Protein AF-A0AA37KZ78-F1 (afdb_monomer)

Radius of gyration: 41.2 Å; Cα contacts (8 Å, |Δi|>4): 1358; chains: 1; bounding box: 92×43×132 Å

Secondary structure (DSSP, 8-state):
-HHHHHHHHHHHHHHHHH---TT-TT-HHHHHHT-B-TTSSB-PSEEE--EEE---GGGHHHHHHHHHHHHHHHHHHHHHHHT-SS--TT--HHHHHHHHHHHHHHHHHT-EEEEPTT---EEEEESEEEE-TTSEEE-SSPPEEEEETTEEEEEEEEEET-S---S-GGGPPPEEE-SEEEEETTSSSPEEEEEEEEEEEEEEEEE-TT--EEPPPGGG-PPEETTEEEEEEEEEEEEEEEEEESEEEEEEEEEEE-SSS--EEEEEEEEEEEESSSSSPEEEEEEEEEEEEE--SSTTTS-GGGGHHHHHHHHHHHHTSHHHHHHHHHHHHHHHT-HHHHHHHHHHHHHHHHHHHHHHH-SS-PPP-SS-TTS-HHHHHHHHHHHHHTT-TTSTT-HHHHHHH-BTTBBTTEEEEEEEE---EEEEETTEEEEEEEEEEEEEEEE-TT-EE--GGGEEEETTTEEEEEEEES--SSPPEEEETTEEEEPPPSSEEEEEEEEEEEEETTSPPEEEEEEEEEEE--SSS--EEEEEEEEE-SSTTT-EEEEEEEEEE--TT-EEEEEE--TTTGGGHHHHHHHHT-HHHHHHHHHHHHHHHHHTHHHHHHHHHHHHHHHHHHTT-

Foldseek 3Di:
DQVLVVLAVVQLLQCLCCDPPPQQCSVQLNLQQCFADPVRHRCPQFKDFKQKQFFLPLCQVLQFLLQQLVCVLALVLLVVLLPDPDADPPGDPLLNVLSVLQNCVCVVLVKGKHFDPSGDKMKIWGMKTFAQPSQKHWDPDRWDWDADLFGIKTKTKMDGLNDDDPPDRSNDATKIFGQDWDWFVVDVVTDIDTFIKMKIKTKMAMAGPVRDTDARSVSQVFDADVVGRRIGMKIWIWGWMKGKDQKMKIWIWDWGADPPQGAIFIATQAIAIAGNDDGFIAIATDGIDTPDIPDDGPCRRRPPVSSVVSVVSSVRVSSRGPSVRVSVRVSVRVSCNPPSNSVSVRVSVRVLVVVLLCQAQPDSDQADEPAPPVDRRNVSSVLSSNLNSCCDLRHPNPQLLCQCQDVQPNNAFDKDAFQWQADWDWDADPNWIKTKHRKTFGIKTKHQLSQKHWRSHQWHCDPQQKIKTWIFGQPDVVFDFHAHPNDTDGRHHDWTKIKTKIWIWMDIHPDDTDIFIWIKMKTFACPPRRFTKIWMWHWDDSYLVRIFIAIPAIAGDHDQPRIAMAIDGPPVCVVCRSVVVVCRNDPVSVVSVRVSVRVSVNVCRVSVRVSVSVSSSVSSVPRSD

pLDDT: mean 89.84, std 5.36, range [56.69, 96.88]

Solvent-accessible surface area (backbone atoms only — not comparable to full-atom values): 32008 Å² total; per-residue (Å²): 96,67,71,58,55,50,46,28,53,47,47,42,50,42,55,42,27,59,38,80,57,89,67,40,60,47,13,40,21,60,44,47,52,66,33,56,43,99,84,70,44,64,48,61,55,47,76,44,75,65,49,73,44,71,50,32,62,73,29,58,71,54,40,37,54,33,29,43,43,49,45,64,52,46,50,62,54,37,53,56,44,37,66,53,88,74,63,52,88,78,46,46,66,66,56,24,52,30,27,37,50,34,51,49,54,37,60,76,54,50,50,47,51,33,47,37,87,97,54,29,41,30,42,37,34,49,44,37,24,44,36,21,74,25,10,42,29,65,43,94,61,84,61,55,72,49,77,49,70,60,19,38,38,37,40,40,51,30,37,52,55,64,47,80,68,79,84,47,85,29,24,33,64,35,25,48,20,18,89,40,82,42,56,39,80,87,44,90,73,62,43,78,42,62,8,20,35,36,39,42,36,38,46,28,25,32,22,36,84,86,67,49,79,35,72,63,56,74,64,49,70,73,59,58,27,91,97,32,82,42,25,28,55,37,37,39,30,30,32,33,25,33,37,57,41,56,45,28,36,42,36,31,34,38,41,30,54,43,80,94,62,77,40,78,36,51,44,52,81,40,45,36,73,40,30,71,62,79,89,44,37,46,52,41,80,74,44,75,40,79,75,48,67,37,79,58,56,62,62,78,76,46,65,72,71,67,49,49,61,43,49,53,53,36,52,52,53,45,41,66,25,68,48,39,22,44,52,52,45,49,52,54,29,50,54,48,54,30,69,67,52,31,49,50,53,23,48,52,53,34,51,52,54,48,52,58,48,37,61,47,32,17,69,88,58,62,36,83,58,86,56,55,78,86,48,26,44,38,55,41,50,53,52,22,28,52,34,28,9,34,66,30,89,76,14,73,57,13,42,36,41,51,34,55,58,35,76,60,59,48,43,50,55,27,73,46,66,63,46,58,37,83,62,72,47,74,52,71,58,96,89,40,47,36,35,41,31,72,33,31,33,51,49,35,40,36,38,29,68,28,20,48,43,47,52,43,71,38,47,40,74,45,78,81,48,26,38,37,36,48,31,39,37,42,75,44,79,75,32,57,77,40,70,41,96,89,39,83,42,71,37,44,40,55,55,22,38,28,55,21,49,33,37,31,26,46,21,57,65,90,52,78,66,42,78,47,62,35,38,40,35,40,37,42,38,51,70,57,79,52,21,23,40,40,36,34,33,35,51,45,60,60,36,59,90,54,44,41,38,44,48,82,42,60,35,74,40,68,42,76,78,11,68,46,57,48,77,48,57,51,84,94,49,43,83,52,48,66,63,54,58,71,43,49,80,35,64,71,53,52,52,34,49,47,48,38,52,30,49,58,44,55,79,42,28,65,53,48,15,54,35,52,22,51,50,54,36,52,54,62,69,49,62,49,98

Structure (mmCIF, N/CA/C/O backbone):
data_AF-A0AA37KZ78-F1
#
_entry.id   AF-A0AA37KZ78-F1
#
loop_
_atom_site.group_PDB
_atom_site.id
_atom_site.type_symbol
_atom_site.label_atom_id
_atom_site.label_alt_id
_atom_site.label_comp_id
_atom_site.label_asym_id
_atom_site.label_entity_id
_atom_site.label_seq_id
_atom_site.pdbx_PDB_ins_code
_atom_site.Cartn_x
_atom_site.Cartn_y
_atom_site.Cartn_z
_atom_site.occupancy
_atom_site.B_iso_or_equiv
_atom_site.auth_seq_id
_atom_site.auth_comp_id
_atom_site.auth_asym_id
_atom_site.auth_atom_id
_atom_site.pdbx_PDB_model_num
ATOM 1 N N . MET A 1 1 ? 7.094 -15.355 -13.122 1.00 56.69 1 MET A N 1
ATOM 2 C CA . MET A 1 1 ? 7.334 -13.899 -13.203 1.00 56.69 1 MET A CA 1
ATOM 3 C C . MET A 1 1 ? 6.403 -13.138 -12.278 1.00 56.69 1 MET A C 1
ATOM 5 O O . MET A 1 1 ? 6.913 -12.382 -11.467 1.00 56.69 1 MET A O 1
ATOM 9 N N . GLY A 1 2 ? 5.091 -13.406 -12.317 1.00 64.94 2 GLY A N 1
ATOM 10 C CA . GLY A 1 2 ? 4.105 -12.630 -11.556 1.00 64.94 2 GLY A CA 1
ATOM 11 C C . GLY A 1 2 ? 4.385 -12.439 -10.061 1.00 64.94 2 GLY A C 1
ATOM 12 O O . GLY A 1 2 ? 4.404 -11.312 -9.584 1.00 64.94 2 GLY A O 1
ATOM 13 N N . LEU A 1 3 ? 4.720 -13.501 -9.319 1.00 82.44 3 LEU A N 1
ATOM 14 C CA . LEU A 1 3 ? 4.994 -13.360 -7.878 1.00 82.44 3 LEU A CA 1
ATOM 15 C C . LEU A 1 3 ? 6.218 -12.480 -7.559 1.00 82.44 3 LEU A C 1
ATOM 17 O O . LEU A 1 3 ? 6.205 -11.779 -6.556 1.00 82.44 3 LEU A O 1
ATOM 21 N N . GLN A 1 4 ? 7.253 -12.481 -8.407 1.00 83.44 4 GLN A N 1
ATOM 22 C CA . GLN A 1 4 ? 8.435 -11.630 -8.206 1.00 83.44 4 GLN A CA 1
ATOM 23 C C . GLN A 1 4 ? 8.122 -10.160 -8.484 1.00 83.44 4 GLN A C 1
ATOM 25 O O . GLN A 1 4 ? 8.488 -9.305 -7.687 1.00 83.44 4 GLN A O 1
ATOM 30 N N . LEU A 1 5 ? 7.396 -9.868 -9.572 1.00 83.88 5 LEU A N 1
ATOM 31 C CA . LEU A 1 5 ? 6.946 -8.505 -9.863 1.00 83.88 5 LEU A CA 1
ATOM 32 C C . LEU A 1 5 ? 6.048 -7.976 -8.738 1.00 83.88 5 LEU A C 1
ATOM 34 O O . LEU A 1 5 ? 6.228 -6.844 -8.296 1.00 83.88 5 LEU A O 1
ATOM 38 N N . PHE A 1 6 ? 5.121 -8.805 -8.246 1.00 87.06 6 PHE A N 1
ATOM 39 C CA . PHE A 1 6 ? 4.272 -8.441 -7.117 1.00 87.06 6 PHE A CA 1
ATOM 40 C C . PHE A 1 6 ? 5.101 -8.112 -5.870 1.00 87.06 6 PHE A C 1
ATOM 42 O O . PHE A 1 6 ? 4.879 -7.060 -5.278 1.00 87.06 6 PHE A O 1
ATOM 49 N N . HIS A 1 7 ? 6.058 -8.966 -5.482 1.00 88.38 7 HIS A N 1
ATOM 50 C CA . HIS A 1 7 ? 6.914 -8.703 -4.319 1.00 88.38 7 HIS A CA 1
ATOM 51 C C . HIS A 1 7 ? 7.731 -7.421 -4.487 1.00 88.38 7 HIS A C 1
ATOM 53 O O . HIS A 1 7 ? 7.691 -6.580 -3.599 1.00 88.38 7 HIS A O 1
ATOM 59 N N . PHE A 1 8 ? 8.359 -7.207 -5.646 1.00 88.81 8 PHE A N 1
ATOM 60 C CA . PHE A 1 8 ? 9.123 -5.985 -5.902 1.00 88.81 8 PHE A CA 1
ATOM 61 C C . PHE A 1 8 ? 8.257 -4.720 -5.780 1.00 88.81 8 PHE A C 1
ATOM 63 O O . PHE A 1 8 ? 8.646 -3.735 -5.146 1.00 88.81 8 PHE A O 1
ATOM 70 N N . VAL A 1 9 ? 7.054 -4.738 -6.368 1.00 87.06 9 VAL A N 1
ATOM 71 C CA . VAL A 1 9 ? 6.100 -3.622 -6.270 1.00 87.06 9 VAL A CA 1
ATOM 72 C C . VAL A 1 9 ? 5.628 -3.437 -4.826 1.00 87.06 9 VAL A C 1
ATOM 74 O O . VAL A 1 9 ? 5.578 -2.303 -4.351 1.00 87.06 9 VAL A O 1
ATOM 77 N N . TYR A 1 10 ? 5.316 -4.524 -4.115 1.00 88.88 10 TYR A N 1
ATOM 78 C CA . TYR A 1 10 ? 4.933 -4.481 -2.705 1.00 88.88 10 TYR A CA 1
ATOM 79 C C . TYR A 1 10 ? 6.043 -3.876 -1.842 1.00 88.88 10 TYR A C 1
ATOM 81 O O . TYR A 1 10 ? 5.770 -2.930 -1.112 1.00 88.88 10 TYR A O 1
ATOM 89 N N . ASP A 1 11 ? 7.283 -4.349 -1.963 1.00 90.00 11 ASP A N 1
ATOM 90 C CA . ASP A 1 11 ? 8.415 -3.880 -1.160 1.00 90.00 11 ASP A CA 1
ATOM 91 C C . ASP A 1 11 ? 8.721 -2.405 -1.440 1.00 90.00 11 ASP A C 1
ATOM 93 O O . ASP A 1 11 ? 8.942 -1.620 -0.513 1.00 90.00 11 ASP A O 1
ATOM 97 N N . THR A 1 12 ? 8.629 -1.993 -2.708 1.00 89.19 12 THR A N 1
ATOM 98 C CA . THR A 1 12 ? 8.730 -0.584 -3.113 1.00 89.19 12 THR A CA 1
ATOM 99 C C . THR A 1 12 ? 7.659 0.271 -2.430 1.00 89.19 12 THR A C 1
ATOM 101 O O . THR A 1 12 ? 7.968 1.286 -1.801 1.00 89.19 12 THR A O 1
ATOM 104 N N . LEU A 1 13 ? 6.389 -0.132 -2.533 1.00 88.06 13 LEU A N 1
ATOM 105 C CA . LEU A 1 13 ? 5.272 0.617 -1.956 1.00 88.06 13 LEU A CA 1
ATOM 106 C C . LEU A 1 13 ? 5.280 0.574 -0.428 1.00 88.06 13 LEU A C 1
ATOM 108 O O . LEU A 1 13 ? 4.926 1.567 0.193 1.00 88.06 13 LEU A O 1
ATOM 112 N N . MET A 1 14 ? 5.718 -0.524 0.187 1.00 90.81 14 MET A N 1
ATOM 113 C CA . MET A 1 14 ? 5.873 -0.662 1.634 1.00 90.81 14 MET A CA 1
ATOM 114 C C . MET A 1 14 ? 6.903 0.335 2.168 1.00 90.81 14 MET A C 1
ATOM 116 O O . MET A 1 14 ? 6.625 1.032 3.146 1.00 90.81 14 MET A O 1
ATOM 120 N N . GLN A 1 15 ? 8.073 0.441 1.525 1.00 90.62 15 GLN A N 1
ATOM 121 C CA . GLN A 1 15 ? 9.087 1.433 1.900 1.00 90.62 15 GLN A CA 1
ATOM 122 C C . GLN A 1 15 ? 8.502 2.849 1.846 1.00 90.62 15 GLN A C 1
ATOM 124 O O . GLN A 1 15 ? 8.654 3.612 2.796 1.00 90.62 15 GLN A O 1
ATOM 129 N N . LYS A 1 16 ? 7.749 3.165 0.787 1.00 89.56 16 LYS A N 1
ATOM 130 C CA . LYS A 1 16 ? 7.091 4.468 0.608 1.00 89.56 16 LYS A CA 1
ATOM 131 C C . LYS A 1 16 ? 5.949 4.726 1.584 1.00 89.56 16 LYS A C 1
ATOM 133 O O . LYS A 1 16 ? 5.839 5.829 2.107 1.00 89.56 16 LYS A O 1
ATOM 138 N N . ALA A 1 17 ? 5.145 3.714 1.879 1.00 91.12 17 ALA A N 1
ATOM 139 C CA . ALA A 1 17 ? 4.060 3.781 2.849 1.00 91.12 17 ALA A CA 1
ATOM 140 C C . ALA A 1 17 ? 4.572 4.038 4.272 1.00 91.12 17 ALA A C 1
ATOM 142 O O . ALA A 1 17 ? 3.875 4.665 5.070 1.00 91.12 17 ALA A O 1
ATOM 143 N N . ASN A 1 18 ? 5.791 3.587 4.574 1.00 93.25 18 ASN A N 1
ATOM 144 C CA . ASN A 1 18 ? 6.402 3.685 5.897 1.00 93.25 18 ASN A CA 1
ATOM 145 C C . ASN A 1 18 ? 7.370 4.874 6.056 1.00 93.25 18 ASN A C 1
ATOM 147 O O . ASN A 1 18 ? 7.753 5.185 7.188 1.00 93.25 18 ASN A O 1
ATOM 151 N N . ASP A 1 19 ? 7.759 5.527 4.958 1.00 91.19 19 ASP A N 1
ATOM 152 C CA . ASP A 1 19 ? 8.686 6.661 4.931 1.00 91.19 19 ASP A CA 1
ATOM 153 C C . ASP A 1 19 ? 7.985 7.967 5.342 1.00 91.19 19 ASP A C 1
ATOM 155 O O . ASP A 1 19 ? 7.145 8.499 4.619 1.00 91.19 19 ASP A O 1
ATOM 159 N N . ASN A 1 20 ? 8.352 8.502 6.509 1.00 89.62 20 ASN A N 1
ATOM 160 C CA . ASN A 1 20 ? 7.767 9.713 7.084 1.00 89.62 20 ASN A CA 1
ATOM 161 C C . ASN A 1 20 ? 8.486 11.014 6.677 1.00 89.62 20 ASN A C 1
ATOM 163 O O . ASN A 1 20 ? 8.314 12.043 7.343 1.00 89.62 20 ASN A O 1
ATOM 167 N N . THR A 1 21 ? 9.312 10.986 5.629 1.00 88.62 21 THR A N 1
ATOM 168 C CA . THR A 1 21 ? 9.969 12.191 5.115 1.00 88.62 21 THR A CA 1
ATOM 169 C C . THR A 1 21 ? 8.945 13.255 4.681 1.00 88.62 21 THR A C 1
ATOM 171 O O . THR A 1 21 ? 7.903 12.934 4.099 1.00 88.62 21 THR A O 1
ATOM 174 N N . PRO A 1 22 ? 9.194 14.551 4.966 1.00 84.75 22 PRO A N 1
ATOM 175 C CA . PRO A 1 22 ? 8.281 15.621 4.574 1.00 84.75 22 PRO A CA 1
ATOM 176 C C . PRO A 1 22 ? 8.031 15.641 3.062 1.00 84.75 22 PRO A C 1
ATOM 178 O O . PRO A 1 22 ? 8.977 15.622 2.281 1.00 84.75 22 PRO A O 1
ATOM 181 N N . GLY A 1 23 ? 6.763 15.744 2.663 1.00 81.75 23 GLY A N 1
ATOM 182 C CA . GLY A 1 23 ? 6.357 15.799 1.255 1.00 81.75 23 GLY A CA 1
ATOM 183 C C . GLY A 1 23 ? 5.983 14.448 0.644 1.00 81.75 23 GLY A C 1
ATOM 184 O O . GLY A 1 23 ? 5.323 14.445 -0.385 1.00 81.75 23 GLY A O 1
ATOM 185 N N . ASN A 1 24 ? 6.294 13.321 1.296 1.00 86.75 24 ASN A N 1
ATOM 186 C CA . ASN A 1 24 ? 5.866 12.008 0.818 1.00 86.75 24 ASN A CA 1
ATOM 187 C C . ASN A 1 24 ? 4.342 11.830 0.964 1.00 86.75 24 ASN A C 1
ATOM 189 O O . ASN A 1 24 ? 3.824 11.542 2.046 1.00 86.75 24 ASN A O 1
ATOM 193 N N . SER A 1 25 ? 3.622 11.980 -0.145 1.00 83.94 25 SER A N 1
ATOM 194 C CA . SER A 1 25 ? 2.164 11.821 -0.218 1.00 83.94 25 SER A CA 1
ATOM 195 C C . SER A 1 25 ? 1.692 10.371 -0.049 1.00 83.94 25 SER A C 1
ATOM 197 O O . SER A 1 25 ? 0.525 10.142 0.278 1.00 83.94 25 SER A O 1
ATOM 199 N N . LEU A 1 26 ? 2.599 9.402 -0.217 1.00 86.69 26 LEU A N 1
ATOM 200 C CA . LEU A 1 26 ? 2.327 7.974 -0.063 1.00 86.69 26 LEU A CA 1
ATOM 201 C C . LEU A 1 26 ? 2.520 7.482 1.372 1.00 86.69 26 LEU A C 1
ATOM 203 O O . LEU A 1 26 ? 2.173 6.337 1.657 1.00 86.69 26 LEU A O 1
ATOM 207 N N . PHE A 1 27 ? 3.027 8.325 2.279 1.00 91.75 27 PHE A N 1
ATOM 208 C CA . PHE A 1 27 ? 3.147 7.978 3.690 1.00 91.75 27 PHE A CA 1
ATOM 209 C C . PHE A 1 27 ? 1.766 7.633 4.264 1.00 91.75 27 PHE A C 1
ATOM 211 O O . PHE A 1 27 ? 0.879 8.489 4.379 1.00 91.75 27 PHE A O 1
ATOM 218 N N . LEU A 1 28 ? 1.579 6.363 4.625 1.00 91.00 28 LEU A N 1
ATOM 219 C CA . LEU A 1 28 ? 0.267 5.775 4.881 1.00 91.00 28 LEU A CA 1
ATOM 220 C C . LEU A 1 28 ? -0.514 6.500 5.994 1.00 91.00 28 LEU A C 1
ATOM 222 O O . LEU A 1 28 ? -1.696 6.782 5.782 1.00 91.00 28 LEU A O 1
ATOM 226 N N . PRO A 1 29 ? 0.096 6.905 7.127 1.00 92.06 29 PRO A N 1
ATOM 227 C CA . PRO A 1 29 ? -0.593 7.707 8.137 1.00 92.06 29 PRO A CA 1
ATOM 228 C C . PRO A 1 29 ? -1.130 9.050 7.638 1.00 92.06 29 PRO A C 1
ATOM 230 O O . PRO A 1 29 ? -2.237 9.460 8.003 1.00 92.06 29 PRO A O 1
ATOM 233 N N . VAL A 1 30 ? -0.376 9.748 6.787 1.00 89.19 30 VAL A N 1
ATOM 234 C CA . VAL A 1 30 ? -0.826 11.020 6.204 1.00 89.19 30 VAL A CA 1
ATOM 235 C C . VAL A 1 30 ? -1.942 10.771 5.193 1.00 89.19 30 VAL A C 1
ATOM 237 O O . VAL A 1 30 ? -2.973 11.437 5.273 1.00 89.19 30 VAL A O 1
ATOM 240 N N . ALA A 1 31 ? -1.801 9.768 4.323 1.00 87.88 31 ALA A N 1
ATOM 241 C CA . ALA A 1 31 ? -2.840 9.406 3.360 1.00 87.88 31 ALA A CA 1
ATOM 242 C C . ALA A 1 31 ? -4.163 9.017 4.050 1.00 87.88 31 ALA A C 1
ATOM 244 O O . ALA A 1 31 ? -5.226 9.505 3.665 1.00 87.88 31 ALA A O 1
ATOM 245 N N . LEU A 1 32 ? -4.105 8.200 5.108 1.00 89.31 32 LEU A N 1
ATOM 246 C CA . LEU A 1 32 ? -5.283 7.784 5.877 1.00 89.31 32 LEU A CA 1
ATOM 247 C C . LEU A 1 32 ? -5.908 8.941 6.659 1.00 89.31 32 LEU A C 1
ATOM 249 O O . LEU A 1 32 ? -7.126 9.095 6.652 1.00 89.31 32 LEU A O 1
ATOM 253 N N . SER A 1 33 ? -5.099 9.774 7.320 1.00 88.44 33 SER A N 1
ATOM 254 C CA . SER A 1 33 ? -5.622 10.925 8.074 1.00 88.44 33 SER A CA 1
ATOM 255 C C . SER A 1 33 ? -6.215 12.018 7.183 1.00 88.44 33 SER A C 1
ATOM 257 O O . SER A 1 33 ? -7.081 12.760 7.638 1.00 88.44 33 SER A O 1
ATOM 259 N N . GLY A 1 34 ? -5.772 12.109 5.926 1.00 87.31 34 GLY A N 1
ATOM 260 C CA . GLY A 1 34 ? -6.327 13.003 4.912 1.00 87.31 34 GLY A CA 1
ATOM 261 C C . GLY A 1 34 ? -7.503 12.417 4.128 1.00 87.31 34 GLY A C 1
ATOM 262 O O . GLY A 1 34 ? -8.065 13.124 3.289 1.00 87.31 34 GLY A O 1
ATOM 263 N N . MET A 1 35 ? -7.878 11.156 4.373 1.00 87.19 35 MET A N 1
ATOM 264 C CA . MET A 1 35 ? -8.993 10.500 3.689 1.00 87.19 35 MET A CA 1
ATOM 265 C C . MET A 1 35 ? -10.296 11.239 3.991 1.00 87.19 35 MET A C 1
ATOM 267 O O . MET A 1 35 ? -10.587 11.550 5.148 1.00 87.19 35 MET A O 1
ATOM 271 N N . LYS A 1 36 ? -11.081 11.524 2.950 1.00 86.19 36 LYS A N 1
ATOM 272 C CA . LYS A 1 36 ? -12.341 12.264 3.057 1.00 86.19 36 LYS A CA 1
ATOM 273 C C . LYS A 1 36 ? -13.519 11.432 2.580 1.00 86.19 36 LYS A C 1
ATOM 275 O O . LYS A 1 36 ? -13.396 10.723 1.586 1.00 86.19 36 LYS A O 1
ATOM 280 N N . GLY A 1 37 ? -14.651 11.565 3.265 1.00 80.69 37 GLY A N 1
ATOM 281 C CA . GLY A 1 37 ? -15.925 11.000 2.837 1.00 80.69 37 GLY A CA 1
ATOM 282 C C . GLY A 1 37 ? -16.522 11.740 1.638 1.00 80.69 37 GLY A C 1
ATOM 283 O O . GLY A 1 37 ? -16.004 12.757 1.167 1.00 80.69 37 GLY A O 1
ATOM 284 N N . SER A 1 38 ? -17.665 11.251 1.154 1.00 77.31 38 SER A N 1
ATOM 285 C CA . SER A 1 38 ? -18.406 11.858 0.036 1.00 77.31 38 SER A CA 1
ATOM 286 C C . SER A 1 38 ? -18.905 13.283 0.312 1.00 77.31 38 SER A C 1
ATOM 288 O O . SER A 1 38 ? -19.241 14.010 -0.617 1.00 77.31 38 SER A O 1
ATOM 290 N N . ASP A 1 39 ? -18.970 13.679 1.579 1.00 82.44 39 ASP A N 1
ATOM 291 C CA . ASP A 1 39 ? -19.338 15.014 2.059 1.00 82.44 39 ASP A CA 1
ATOM 292 C C . ASP A 1 39 ? -18.137 15.977 2.171 1.00 82.44 39 ASP A C 1
ATOM 294 O O . ASP A 1 39 ? -18.298 17.140 2.549 1.00 82.44 39 ASP A O 1
ATOM 298 N N . GLY A 1 40 ? -16.928 15.507 1.844 1.00 83.81 40 GLY A N 1
ATOM 299 C CA . GLY A 1 40 ? -15.685 16.271 1.933 1.00 83.81 40 GLY A CA 1
ATOM 300 C C . GLY A 1 40 ? -15.118 16.415 3.350 1.00 83.81 40 GLY A C 1
ATOM 301 O O . GLY A 1 40 ? -14.081 17.072 3.504 1.00 83.81 40 GLY A O 1
ATOM 302 N N . GLN A 1 41 ? -15.755 15.817 4.363 1.00 87.12 41 GLN A N 1
ATOM 303 C CA . GLN A 1 41 ? -15.238 15.758 5.732 1.00 87.12 41 GLN A CA 1
ATOM 304 C C . GLN A 1 41 ? -14.209 14.641 5.875 1.00 87.12 41 GLN A C 1
ATOM 306 O O . GLN A 1 41 ? -14.173 13.718 5.064 1.00 87.12 41 GLN A O 1
ATOM 311 N N . LEU A 1 42 ? -13.349 14.732 6.892 1.00 88.19 42 LEU A N 1
ATOM 312 C CA . LEU A 1 42 ? -12.401 13.660 7.196 1.00 88.19 42 LEU A CA 1
ATOM 313 C C . LEU A 1 42 ? -13.156 12.378 7.552 1.00 88.19 42 LEU A C 1
ATOM 315 O O . LEU A 1 42 ? -14.120 12.413 8.309 1.00 88.19 42 LEU A O 1
ATOM 319 N N . TYR A 1 43 ? -12.697 11.258 7.003 1.00 87.75 43 TYR A N 1
ATOM 320 C CA . TYR A 1 43 ? -13.330 9.958 7.202 1.00 87.75 43 TYR A CA 1
ATOM 321 C C . TYR A 1 43 ? -12.913 9.280 8.510 1.00 87.75 43 TYR A C 1
ATOM 323 O O . TYR A 1 43 ? -13.618 8.414 9.015 1.00 87.75 43 TYR A O 1
ATOM 331 N N . LEU A 1 44 ? -11.742 9.641 9.043 1.00 89.06 44 LEU A N 1
ATOM 332 C CA . LEU A 1 44 ? -11.283 9.191 10.353 1.00 89.06 44 LEU A CA 1
ATOM 333 C C . LEU A 1 44 ? -11.557 10.270 11.415 1.00 89.06 44 LEU A C 1
ATOM 335 O O . LEU A 1 44 ? -11.370 11.456 11.125 1.00 89.06 44 LEU A O 1
ATOM 339 N N . PRO A 1 45 ? -11.900 9.881 12.659 1.00 88.94 45 PRO A N 1
ATOM 340 C CA . PRO A 1 45 ? -12.020 8.506 13.166 1.00 88.94 45 PRO A CA 1
ATOM 341 C C . PRO A 1 45 ? -13.243 7.762 12.610 1.00 88.94 45 PRO A C 1
ATOM 343 O O . PRO A 1 45 ? -14.208 8.386 12.191 1.00 88.94 45 PRO A O 1
ATOM 346 N N . LEU A 1 46 ? -13.203 6.425 12.623 1.00 87.38 46 LEU A N 1
ATOM 347 C CA . LEU A 1 46 ? -14.385 5.636 12.265 1.00 87.38 46 LEU A CA 1
ATOM 348 C C . LEU A 1 46 ? -15.420 5.725 13.381 1.00 87.38 46 LEU A C 1
ATOM 350 O O . LEU A 1 46 ? -15.070 5.566 14.552 1.00 87.38 46 LEU A O 1
ATOM 354 N N . GLU A 1 47 ? -16.681 5.913 13.007 1.00 85.69 47 GLU A N 1
ATOM 355 C CA . GLU A 1 47 ? -17.792 6.000 13.948 1.00 85.69 47 GLU A CA 1
ATOM 356 C C . GLU A 1 47 ? -18.620 4.708 13.965 1.00 85.69 47 GLU A C 1
ATOM 358 O O . GLU A 1 47 ? -18.913 4.112 12.928 1.00 85.69 47 GLU A O 1
ATOM 363 N N . GLY A 1 48 ? -19.010 4.280 15.163 1.00 79.62 48 GLY A N 1
ATOM 364 C CA . GLY A 1 48 ? -19.959 3.198 15.404 1.00 79.62 48 GLY A CA 1
ATOM 365 C C . GLY A 1 48 ? -21.122 3.694 16.256 1.00 79.62 48 GLY A C 1
ATOM 366 O O . GLY A 1 48 ? -20.949 4.557 17.120 1.00 79.62 48 GLY A O 1
ATOM 367 N N . THR A 1 49 ? -22.314 3.146 16.032 1.00 78.75 49 THR A N 1
ATOM 368 C CA . THR A 1 49 ? -23.483 3.425 16.877 1.00 78.75 49 THR A CA 1
ATOM 369 C C . THR A 1 49 ? -23.803 2.214 17.740 1.00 78.75 49 THR A C 1
ATOM 371 O O . THR A 1 49 ? -23.666 1.082 17.288 1.00 78.75 49 THR A O 1
ATOM 374 N N . ASP A 1 50 ? -24.166 2.499 18.990 1.00 78.62 50 ASP A N 1
ATOM 375 C CA . ASP A 1 50 ? -24.792 1.593 19.953 1.00 78.62 50 ASP A CA 1
ATOM 376 C C . ASP A 1 50 ? -24.166 0.191 20.027 1.00 78.62 50 ASP A C 1
ATOM 378 O O . ASP A 1 50 ? -24.728 -0.801 19.560 1.00 78.62 50 ASP A O 1
ATOM 382 N N . TRP A 1 51 ? -22.985 0.099 20.646 1.00 87.69 51 TRP A N 1
ATOM 383 C CA . TRP A 1 51 ? -22.416 -1.205 20.988 1.00 87.69 51 TRP A CA 1
ATOM 384 C C . TRP A 1 51 ? -23.023 -1.685 22.292 1.00 87.69 51 TRP A C 1
ATOM 386 O O . TRP A 1 51 ? -22.835 -1.058 23.335 1.00 87.69 51 TRP A O 1
ATOM 396 N N . ASN A 1 52 ? -23.706 -2.823 22.224 1.00 86.94 52 ASN A N 1
ATOM 397 C CA . ASN A 1 52 ? -24.166 -3.521 23.407 1.00 86.94 52 ASN A CA 1
ATOM 398 C C . ASN A 1 52 ? -23.337 -4.789 23.639 1.00 86.94 52 ASN A C 1
ATOM 400 O O . ASN A 1 52 ? -23.164 -5.612 22.733 1.00 86.94 52 ASN A O 1
ATOM 404 N N . LEU A 1 53 ? -22.786 -4.905 24.842 1.00 88.19 53 LEU A N 1
ATOM 405 C CA . LEU A 1 53 ? -21.977 -6.024 25.308 1.00 88.19 53 LEU A CA 1
ATOM 406 C C . LEU A 1 53 ? -22.737 -6.676 26.463 1.00 88.19 53 LEU A C 1
ATOM 408 O O . LEU A 1 53 ? -22.409 -6.460 27.630 1.00 88.19 53 LEU A O 1
ATOM 412 N N . ASP A 1 54 ? -23.779 -7.429 26.118 1.00 84.69 54 ASP A N 1
ATOM 413 C CA . ASP A 1 54 ? -24.635 -8.102 27.093 1.00 84.69 54 ASP A CA 1
ATOM 414 C C . ASP A 1 54 ? -23.951 -9.341 27.677 1.00 84.69 54 ASP A C 1
ATOM 416 O O . ASP A 1 54 ? -23.308 -10.116 26.959 1.00 84.69 54 ASP A O 1
ATOM 420 N N . ASN A 1 55 ? -24.182 -9.576 28.969 1.00 82.12 55 ASN A N 1
ATOM 421 C CA . ASN A 1 55 ? -23.864 -10.810 29.674 1.00 82.12 55 ASN A CA 1
ATOM 422 C C . ASN A 1 55 ? -22.399 -11.258 29.516 1.00 82.12 55 ASN A C 1
ATOM 424 O O . ASN A 1 55 ? -22.110 -12.346 29.005 1.00 82.12 55 ASN A O 1
ATOM 428 N N . ILE A 1 56 ? -21.459 -10.428 29.980 1.00 85.31 56 ILE A N 1
ATOM 429 C CA . ILE A 1 56 ? -20.019 -10.733 29.955 1.00 85.31 56 ILE A CA 1
ATOM 430 C C . ILE A 1 56 ? -19.719 -11.886 30.941 1.00 85.31 56 ILE A C 1
ATOM 432 O O . ILE A 1 56 ? -19.435 -11.674 32.123 1.00 85.31 56 ILE A O 1
ATOM 436 N N . GLY A 1 57 ? -19.815 -13.127 30.454 1.00 71.88 57 GLY A N 1
ATOM 437 C CA . GLY A 1 57 ? -19.878 -14.350 31.266 1.00 71.88 57 GLY A CA 1
ATOM 438 C C . GLY A 1 57 ? -18.647 -14.633 32.134 1.00 71.88 57 GLY A C 1
ATOM 439 O O . GLY A 1 57 ? -18.781 -15.094 33.268 1.00 71.88 57 GLY A O 1
ATOM 440 N N . GLY A 1 58 ? -17.450 -14.286 31.660 1.00 72.62 58 GLY A N 1
ATOM 441 C CA . GLY A 1 58 ? -16.185 -14.432 32.389 1.00 72.62 58 GLY A CA 1
ATOM 442 C C . GLY A 1 58 ? -16.043 -13.550 33.637 1.00 72.62 58 GLY A C 1
ATOM 443 O O . GLY A 1 58 ? -15.004 -13.594 34.294 1.00 72.62 58 GLY A O 1
ATOM 444 N N . ALA A 1 59 ? -17.054 -12.745 33.978 1.00 74.62 59 ALA A N 1
ATOM 445 C CA . ALA A 1 59 ? -17.022 -11.804 35.093 1.00 74.62 59 ALA A CA 1
ATOM 446 C C . ALA A 1 59 ? -17.752 -12.289 36.360 1.00 74.62 59 ALA A C 1
ATOM 448 O O . ALA A 1 59 ? -18.053 -11.467 37.224 1.00 74.62 59 ALA A O 1
ATOM 449 N N . GLN A 1 60 ? -18.049 -13.584 36.516 1.00 72.19 60 GLN A N 1
ATOM 450 C CA . GLN A 1 60 ? -18.841 -14.066 37.659 1.00 72.19 60 GLN A CA 1
ATOM 451 C C . GLN A 1 60 ? -18.189 -13.762 39.026 1.00 72.19 60 GLN A C 1
ATOM 453 O O . GLN A 1 60 ? -18.840 -13.175 39.892 1.00 72.19 60 GLN A O 1
ATOM 458 N N . ASP A 1 61 ? -16.901 -14.077 39.201 1.00 76.88 61 ASP A N 1
ATOM 459 C CA . ASP A 1 61 ? -16.161 -13.771 40.441 1.00 76.88 61 ASP A CA 1
ATOM 460 C C . ASP A 1 61 ? -15.985 -12.254 40.637 1.00 76.88 61 ASP A C 1
ATOM 462 O O . ASP A 1 61 ? -16.139 -11.723 41.736 1.00 76.88 61 ASP A O 1
ATOM 466 N N . ILE A 1 62 ? -15.765 -11.530 39.537 1.00 85.50 62 ILE A N 1
ATOM 467 C CA . ILE A 1 62 ? -15.611 -10.068 39.505 1.00 85.50 62 ILE A CA 1
ATOM 468 C C . ILE A 1 62 ? -16.911 -9.364 39.937 1.00 85.50 62 ILE A C 1
ATOM 470 O O . ILE A 1 62 ? -16.897 -8.360 40.652 1.00 85.50 62 ILE A O 1
ATOM 474 N N . SER A 1 63 ? -18.058 -9.917 39.547 1.00 88.94 63 SER A N 1
ATOM 475 C CA . SER A 1 63 ? -19.375 -9.415 39.936 1.00 88.94 63 SER A CA 1
ATOM 476 C C . SER A 1 63 ? -19.623 -9.632 41.430 1.00 88.94 63 SER A C 1
ATOM 478 O O . SER A 1 63 ? -20.232 -8.782 42.081 1.00 88.94 63 SER A O 1
ATOM 480 N N . ALA A 1 64 ? -19.126 -10.734 42.005 1.00 89.81 64 ALA A N 1
ATOM 481 C CA . ALA A 1 64 ? -19.240 -11.003 43.439 1.00 89.81 64 ALA A CA 1
ATOM 482 C C . ALA A 1 64 ? -18.427 -10.007 44.284 1.00 89.81 64 ALA A C 1
ATOM 484 O O . ALA A 1 64 ? -18.929 -9.502 45.298 1.00 89.81 64 ALA A O 1
ATOM 485 N N . ASP A 1 65 ? -17.221 -9.658 43.831 1.00 89.44 65 ASP A N 1
ATOM 486 C CA . ASP A 1 65 ? -16.391 -8.616 44.446 1.00 89.44 65 ASP A CA 1
ATOM 487 C C . ASP A 1 65 ? -17.072 -7.240 44.388 1.00 89.44 65 ASP A C 1
ATOM 489 O O . ASP A 1 65 ? -17.079 -6.498 45.380 1.00 89.44 65 ASP A O 1
ATOM 493 N N . MET A 1 66 ? -17.699 -6.910 43.253 1.00 92.94 66 MET A N 1
ATOM 494 C CA . MET A 1 66 ? -18.482 -5.683 43.085 1.00 92.94 66 MET A CA 1
ATOM 495 C C . MET A 1 66 ? -19.687 -5.646 44.026 1.00 92.94 66 MET A C 1
ATOM 497 O O . MET A 1 66 ? -19.863 -4.654 44.733 1.00 92.94 66 MET A O 1
ATOM 501 N N . ALA A 1 67 ? -20.473 -6.725 44.092 1.00 93.31 67 ALA A N 1
ATOM 502 C CA . ALA A 1 67 ? -21.642 -6.830 44.965 1.00 93.31 67 ALA A CA 1
ATOM 503 C C . ALA A 1 67 ? -21.260 -6.629 46.440 1.00 93.31 67 ALA A C 1
ATOM 505 O O . ALA A 1 67 ? -21.885 -5.843 47.161 1.00 93.31 67 ALA A O 1
ATOM 506 N N . THR A 1 68 ? -20.171 -7.280 46.857 1.00 92.62 68 THR A N 1
ATOM 507 C CA . THR A 1 68 ? -19.608 -7.158 48.205 1.00 92.62 68 THR A CA 1
ATOM 508 C C . THR A 1 68 ? -19.154 -5.728 48.482 1.00 92.62 68 THR A C 1
ATOM 510 O O . THR A 1 68 ? -19.531 -5.145 49.499 1.00 92.62 68 THR A O 1
ATOM 513 N N . SER A 1 69 ? -18.388 -5.130 47.570 1.00 91.75 69 SER A N 1
ATOM 514 C CA . SER A 1 69 ? -17.860 -3.770 47.721 1.00 91.75 69 SER A CA 1
ATOM 515 C C . SER A 1 69 ? -18.970 -2.713 47.722 1.00 91.75 69 SER A C 1
ATOM 517 O O . SER A 1 69 ? -18.930 -1.767 48.511 1.00 91.75 69 SER A O 1
ATOM 519 N N . TRP A 1 70 ? -20.000 -2.887 46.889 1.00 93.19 70 TRP A N 1
ATOM 520 C CA . TRP A 1 70 ? -21.190 -2.035 46.874 1.00 93.19 70 TRP A CA 1
ATOM 521 C C . TRP A 1 70 ? -21.927 -2.094 48.215 1.00 93.19 70 TRP A C 1
ATOM 523 O O . TRP A 1 70 ? -22.242 -1.055 48.802 1.00 93.19 70 TRP A O 1
ATOM 533 N N . PHE A 1 71 ? -22.140 -3.299 48.749 1.00 94.31 71 PHE A N 1
ATOM 534 C CA . PHE A 1 71 ? -22.809 -3.474 50.035 1.00 94.31 71 PHE A CA 1
ATOM 535 C C . PHE A 1 71 ? -21.976 -2.926 51.201 1.00 94.31 71 PHE A C 1
ATOM 537 O O . PHE A 1 71 ? -22.525 -2.278 52.093 1.00 94.31 71 PHE A O 1
ATOM 544 N N . GLN A 1 72 ? -20.652 -3.098 51.168 1.00 93.50 72 GLN A N 1
ATOM 545 C CA . GLN A 1 72 ? -19.729 -2.513 52.146 1.00 93.50 72 GLN A CA 1
ATOM 546 C C . GLN A 1 72 ? -19.704 -0.979 52.103 1.00 93.50 72 GLN A C 1
ATOM 548 O O . GLN A 1 72 ? -19.506 -0.357 53.145 1.00 93.50 72 GLN A O 1
ATOM 553 N N . ALA A 1 73 ? -19.940 -0.361 50.942 1.00 92.38 73 ALA A N 1
ATOM 554 C CA . ALA A 1 73 ? -20.100 1.089 50.839 1.00 92.38 73 ALA A CA 1
ATOM 555 C C . ALA A 1 73 ? -21.459 1.559 51.394 1.00 92.38 73 ALA A C 1
ATOM 557 O O . ALA A 1 73 ? -21.532 2.562 52.106 1.00 92.38 73 ALA A O 1
ATOM 558 N N . LEU A 1 74 ? -22.537 0.819 51.108 1.00 94.06 74 LEU A N 1
ATOM 559 C CA . LEU A 1 74 ? -23.900 1.177 51.506 1.00 94.06 74 LEU A CA 1
ATOM 560 C C . LEU A 1 74 ? -24.171 0.957 53.004 1.00 94.06 74 LEU A C 1
ATOM 562 O O . LEU A 1 74 ? -24.700 1.836 53.687 1.00 94.06 74 LEU A O 1
ATOM 566 N N . PHE A 1 75 ? -23.863 -0.231 53.524 1.00 95.50 75 PHE A N 1
ATOM 567 C CA . PHE A 1 75 ? -24.372 -0.693 54.816 1.00 95.50 75 PHE A CA 1
ATOM 568 C C . PHE A 1 75 ? -23.915 0.151 56.024 1.00 95.50 75 PHE A C 1
ATOM 570 O O . PHE A 1 75 ? -24.757 0.474 56.865 1.00 95.50 75 PHE A O 1
ATOM 577 N N . PRO A 1 76 ? -22.652 0.615 56.120 1.00 95.56 76 PRO A N 1
ATOM 578 C CA . PRO A 1 76 ? -22.234 1.517 57.195 1.00 95.56 76 PRO A CA 1
ATOM 579 C C . PRO A 1 76 ? -22.989 2.852 57.188 1.00 95.56 76 PRO A C 1
ATOM 581 O O . PRO A 1 76 ? -23.296 3.398 58.250 1.00 95.56 76 PRO A O 1
ATOM 584 N N . LEU A 1 77 ? -23.325 3.371 56.002 1.00 95.19 77 LEU A N 1
ATOM 585 C CA . LEU A 1 77 ? -24.098 4.606 55.857 1.00 95.19 77 LEU A CA 1
ATOM 586 C C . LEU A 1 77 ? -25.556 4.398 56.274 1.00 95.19 77 LEU A C 1
ATOM 588 O O . LEU A 1 77 ? -26.116 5.258 56.952 1.00 95.19 77 LEU A O 1
ATOM 592 N N . LEU A 1 78 ? -26.139 3.236 55.957 1.00 95.19 78 LEU A N 1
ATOM 593 C CA . LEU A 1 78 ? -27.462 2.848 56.455 1.00 95.19 78 LEU A CA 1
ATOM 594 C C . LEU A 1 78 ? -27.492 2.754 57.983 1.00 95.19 78 LEU A C 1
ATOM 596 O O . LEU A 1 78 ? -28.403 3.296 58.608 1.00 95.19 78 LEU A O 1
ATOM 600 N N . ILE A 1 79 ? -26.482 2.126 58.598 1.00 96.00 79 ILE A N 1
ATOM 601 C CA . ILE A 1 79 ? -26.361 2.060 60.062 1.00 96.00 79 ILE A CA 1
ATOM 602 C C . ILE A 1 79 ? -26.287 3.472 60.647 1.00 96.00 79 ILE A C 1
ATOM 604 O O . ILE A 1 79 ? -27.044 3.793 61.563 1.00 96.00 79 ILE A O 1
ATOM 608 N N . LYS A 1 80 ? -25.425 4.332 60.096 1.00 95.38 80 LYS A N 1
ATOM 609 C CA . LYS A 1 80 ? -25.257 5.708 60.578 1.00 95.38 80 LYS A CA 1
ATOM 610 C C . LYS A 1 80 ? -26.554 6.518 60.474 1.00 95.38 80 LYS A C 1
ATOM 612 O O . LYS A 1 80 ? -26.896 7.219 61.423 1.00 95.38 80 LYS A O 1
ATOM 617 N N . LEU A 1 81 ? -27.289 6.387 59.368 1.00 95.00 81 LEU A N 1
ATOM 618 C CA . LEU A 1 81 ? -28.595 7.027 59.188 1.00 95.00 81 LEU A CA 1
ATOM 619 C C . LEU A 1 81 ? -29.632 6.488 60.186 1.00 95.00 81 LEU A C 1
ATOM 621 O O . LEU A 1 81 ? -30.338 7.271 60.812 1.00 95.00 81 LEU A O 1
ATOM 625 N N . SER A 1 82 ? -29.671 5.169 60.409 1.00 95.50 82 SER A N 1
ATOM 626 C CA . SER A 1 82 ? -30.621 4.529 61.338 1.00 95.50 82 SER A CA 1
ATOM 627 C C . SER A 1 82 ? -30.441 4.931 62.810 1.00 95.50 82 SER A C 1
ATOM 629 O O . SER A 1 82 ? -31.353 4.754 63.618 1.00 95.50 82 SER A O 1
ATOM 631 N N . GLN A 1 83 ? -29.266 5.457 63.168 1.00 94.62 83 GLN A N 1
ATOM 632 C CA . GLN A 1 83 ? -28.911 5.880 64.527 1.00 94.62 83 GLN A CA 1
ATOM 633 C C . GLN A 1 83 ? -29.113 7.387 64.758 1.00 94.62 83 GLN A C 1
ATOM 635 O O . GLN A 1 83 ? -28.846 7.884 65.855 1.00 94.62 83 GLN A O 1
ATOM 640 N N . GLN A 1 84 ? -29.566 8.137 63.750 1.00 91.88 84 GLN A N 1
ATOM 641 C CA . GLN A 1 84 ? -29.703 9.585 63.850 1.00 91.88 84 GLN A CA 1
ATOM 642 C C . GLN A 1 84 ? -30.918 9.971 64.709 1.00 91.88 84 GLN A C 1
ATOM 644 O O . GLN A 1 84 ? -32.058 9.893 64.269 1.00 91.88 84 GLN A O 1
ATOM 649 N N . ALA A 1 85 ? -30.666 10.424 65.941 1.00 85.00 85 ALA A N 1
ATOM 650 C CA . ALA A 1 85 ? -31.720 10.767 66.902 1.00 85.00 85 ALA A CA 1
ATOM 651 C C . ALA A 1 85 ? -32.461 12.081 66.585 1.00 85.00 85 ALA A C 1
ATOM 653 O O . ALA A 1 85 ? -33.630 12.215 66.924 1.00 85.00 85 ALA A O 1
ATOM 654 N N . ASN A 1 86 ? -31.784 13.042 65.946 1.00 88.31 86 ASN A N 1
ATOM 655 C CA . ASN A 1 86 ? -32.334 14.356 65.604 1.00 88.31 86 ASN A CA 1
ATOM 656 C C . ASN A 1 86 ? -32.119 14.620 64.100 1.00 88.31 86 ASN A C 1
ATOM 658 O O . ASN A 1 86 ? -31.047 15.108 63.721 1.00 88.31 86 ASN A O 1
ATOM 662 N N . PRO A 1 87 ? -33.067 14.245 63.219 1.00 86.81 87 PRO A N 1
ATOM 663 C CA . PRO A 1 87 ? -32.953 14.495 61.786 1.00 86.81 87 PRO A CA 1
ATOM 664 C C . PRO A 1 87 ? -32.956 16.004 61.503 1.00 86.81 87 PRO A C 1
ATOM 666 O O . PRO A 1 87 ? -33.814 16.744 61.980 1.00 86.81 87 PRO A O 1
ATOM 669 N N . THR A 1 88 ? -31.976 16.464 60.730 1.00 85.00 88 THR A N 1
ATOM 670 C CA . THR A 1 88 ? -31.883 17.846 60.241 1.00 85.00 88 THR A CA 1
ATOM 671 C C . THR A 1 88 ? -31.989 17.841 58.722 1.00 85.00 88 THR A C 1
ATOM 673 O O . THR A 1 88 ? -31.430 16.928 58.109 1.00 85.00 88 THR A O 1
ATOM 676 N N . PRO A 1 89 ? -32.612 18.855 58.090 1.00 87.19 89 PRO A N 1
ATOM 677 C CA . PRO A 1 89 ? -32.671 18.940 56.633 1.00 87.19 89 PRO A CA 1
ATOM 678 C C . PRO A 1 89 ? -31.279 18.746 55.999 1.00 87.19 89 PRO A C 1
ATOM 680 O O . PRO A 1 89 ? -30.316 19.342 56.487 1.00 87.19 89 PRO A O 1
ATOM 683 N N . PRO A 1 90 ? -31.143 17.914 54.950 1.00 88.31 90 PRO A N 1
ATOM 684 C CA . PRO A 1 90 ? -32.212 17.273 54.174 1.00 88.31 90 PRO A CA 1
ATOM 685 C C . PRO A 1 90 ? -32.688 15.897 54.700 1.00 88.31 90 PRO A C 1
ATOM 687 O O . PRO A 1 90 ? -33.518 15.260 54.058 1.00 88.31 90 PRO A O 1
ATOM 690 N N . VAL A 1 91 ? -32.193 15.419 55.846 1.00 93.12 91 VAL A N 1
ATOM 691 C CA . VAL A 1 91 ? -32.599 14.133 56.443 1.00 93.12 91 VAL A CA 1
ATOM 692 C C . VAL A 1 91 ? -33.953 14.272 57.143 1.00 93.12 91 VAL A C 1
ATOM 694 O O . VAL A 1 91 ? -34.135 15.165 57.969 1.00 93.12 91 VAL A O 1
ATOM 697 N N . THR A 1 92 ? -34.899 13.379 56.840 1.00 94.44 92 THR A N 1
ATOM 698 C CA . THR A 1 92 ? -36.236 13.340 57.465 1.00 94.44 92 THR A CA 1
ATOM 699 C C . THR A 1 92 ? -36.355 12.198 58.476 1.00 94.44 92 THR A C 1
ATOM 701 O O . THR A 1 92 ? -35.611 11.221 58.400 1.00 94.44 92 THR A O 1
ATOM 704 N N . GLN A 1 93 ? -37.320 12.281 59.402 1.00 94.44 93 GLN A N 1
ATOM 705 C CA . GLN A 1 93 ? -37.605 11.181 60.336 1.00 94.44 93 GLN A CA 1
ATOM 706 C C . GLN A 1 93 ? -37.990 9.890 59.597 1.00 94.44 93 GLN A C 1
ATOM 708 O O . GLN A 1 93 ? -37.506 8.822 59.952 1.00 94.44 93 GLN A O 1
ATOM 713 N N . GLN A 1 94 ? -38.769 10.001 58.514 1.00 94.56 94 GLN A N 1
ATOM 714 C CA . GLN A 1 94 ? -39.144 8.855 57.684 1.00 94.56 94 GLN A CA 1
ATOM 715 C C . GLN A 1 94 ? -37.914 8.129 57.121 1.00 94.56 94 GLN A C 1
ATOM 717 O O . GLN A 1 94 ? -37.852 6.909 57.179 1.00 94.56 94 GLN A O 1
ATOM 722 N N . MET A 1 95 ? -36.895 8.860 56.648 1.00 94.81 95 MET A N 1
ATOM 723 C CA . MET A 1 95 ? -35.649 8.246 56.166 1.00 94.81 95 MET A CA 1
ATOM 724 C C . MET A 1 95 ? -34.903 7.486 57.270 1.00 94.81 95 MET A C 1
ATOM 726 O O . MET A 1 95 ? -34.329 6.433 57.004 1.00 94.81 95 MET A O 1
ATOM 730 N N . VAL A 1 96 ? -34.895 8.014 58.500 1.00 95.12 96 VAL A N 1
ATOM 731 C CA . VAL A 1 96 ? -34.289 7.340 59.662 1.00 95.12 96 VAL A CA 1
ATOM 732 C C . VAL A 1 96 ? -35.050 6.053 59.985 1.00 95.12 96 VAL A C 1
ATOM 734 O O . VAL A 1 96 ? -34.427 5.007 60.180 1.00 95.12 96 VAL A O 1
ATOM 737 N N . ASP A 1 97 ? -36.382 6.111 59.990 1.00 95.50 97 ASP A N 1
ATOM 738 C CA . ASP A 1 97 ? -37.248 4.963 60.267 1.00 95.50 97 ASP A CA 1
ATOM 739 C C . ASP A 1 97 ? -37.116 3.883 59.176 1.00 95.50 97 ASP A C 1
ATOM 741 O O . ASP A 1 97 ? -36.942 2.703 59.491 1.00 95.50 97 ASP A O 1
ATOM 745 N N . ASP A 1 98 ? -37.083 4.284 57.903 1.00 96.31 98 ASP A N 1
ATOM 746 C CA . ASP A 1 98 ? -36.882 3.406 56.744 1.00 96.31 98 ASP A CA 1
ATOM 747 C C . ASP A 1 98 ? -35.498 2.746 56.751 1.00 96.31 98 ASP A C 1
ATOM 749 O O . ASP A 1 98 ? -35.379 1.539 56.498 1.00 96.31 98 ASP A O 1
ATOM 753 N N . ALA A 1 99 ? -34.451 3.505 57.094 1.00 96.12 99 ALA A N 1
ATOM 754 C CA . ALA A 1 99 ? -33.102 2.976 57.267 1.00 96.12 99 ALA A CA 1
ATOM 755 C C . ALA A 1 99 ? -33.034 1.994 58.443 1.00 96.12 99 ALA A C 1
ATOM 757 O O . ALA A 1 99 ? -32.420 0.934 58.327 1.00 96.12 99 ALA A O 1
ATOM 758 N N . LYS A 1 100 ? -33.704 2.292 59.562 1.00 96.31 100 LYS A N 1
ATOM 759 C CA . LYS A 1 100 ? -33.789 1.392 60.721 1.00 96.31 100 LYS A CA 1
ATOM 760 C C . LYS A 1 100 ? -34.532 0.102 60.381 1.00 96.31 100 LYS A C 1
ATOM 762 O O . LYS A 1 100 ? -34.082 -0.977 60.779 1.00 96.31 100 LYS A O 1
ATOM 767 N N . ALA A 1 101 ? -35.618 0.182 59.617 1.00 96.38 101 ALA A N 1
ATOM 768 C CA . ALA A 1 101 ? -36.329 -0.989 59.116 1.00 96.38 101 ALA A CA 1
ATOM 769 C C . ALA A 1 101 ? -35.439 -1.828 58.183 1.00 96.38 101 ALA A C 1
ATOM 771 O O . ALA A 1 101 ? -35.343 -3.043 58.370 1.00 96.38 101 ALA A O 1
ATOM 772 N N . ALA A 1 102 ? -34.713 -1.189 57.257 1.00 96.06 102 ALA A N 1
ATOM 773 C CA . ALA A 1 102 ? -33.782 -1.869 56.355 1.00 96.06 102 ALA A CA 1
ATOM 774 C C . ALA A 1 102 ? -32.641 -2.566 57.116 1.00 96.06 102 ALA A C 1
ATOM 776 O O . ALA A 1 102 ? -32.386 -3.747 56.887 1.00 96.06 102 ALA A O 1
ATOM 777 N N . VAL A 1 103 ? -31.991 -1.878 58.064 1.00 96.88 103 VAL A N 1
ATOM 778 C CA . VAL A 1 103 ? -30.927 -2.456 58.907 1.00 96.88 103 VAL A CA 1
ATOM 779 C C . VAL A 1 103 ? -31.461 -3.636 59.721 1.00 96.88 103 VAL A C 1
ATOM 781 O O . VAL A 1 103 ? -30.810 -4.679 59.778 1.00 96.88 103 VAL A O 1
ATOM 784 N N . THR A 1 104 ? -32.657 -3.521 60.307 1.00 96.69 104 THR A N 1
ATOM 785 C CA . THR A 1 104 ? -33.296 -4.623 61.052 1.00 96.69 104 THR A CA 1
ATOM 786 C C . THR A 1 104 ? -33.559 -5.831 60.150 1.00 96.69 104 THR A C 1
ATOM 788 O O . THR A 1 104 ? -33.253 -6.966 60.519 1.00 96.69 104 THR A O 1
ATOM 791 N N . TYR A 1 105 ? -34.088 -5.598 58.947 1.00 94.94 105 TYR A N 1
ATOM 792 C CA . TYR A 1 105 ? -34.367 -6.647 57.968 1.00 94.94 105 TYR A CA 1
ATOM 793 C C . TYR A 1 105 ? -33.082 -7.371 57.538 1.00 94.94 105 TYR A C 1
ATOM 795 O O . TYR A 1 105 ? -32.992 -8.592 57.652 1.00 94.94 105 TYR A O 1
ATOM 803 N N . ILE A 1 106 ? -32.054 -6.609 57.151 1.00 95.81 106 ILE A N 1
ATOM 804 C CA . ILE A 1 106 ? -30.748 -7.131 56.728 1.00 95.81 106 ILE A CA 1
ATOM 805 C C . ILE A 1 106 ? -30.075 -7.930 57.854 1.00 95.81 106 ILE A C 1
ATOM 807 O O . ILE A 1 106 ? -29.589 -9.035 57.622 1.00 95.81 106 ILE A O 1
ATOM 811 N N . THR A 1 107 ? -30.052 -7.406 59.083 1.00 95.38 107 THR A N 1
ATOM 812 C CA . THR A 1 107 ? -29.349 -8.050 60.209 1.00 95.38 107 THR A CA 1
ATOM 813 C C . THR A 1 107 ? -30.080 -9.275 60.756 1.00 95.38 107 THR A C 1
ATOM 815 O O . THR A 1 107 ? -29.430 -10.278 61.049 1.00 95.38 107 THR A O 1
ATOM 818 N N . SER A 1 108 ? -31.412 -9.234 60.863 1.00 93.56 108 SER A N 1
ATOM 819 C CA . SER A 1 108 ? -32.210 -10.357 61.384 1.00 93.56 108 SER A CA 1
ATOM 820 C C . SER A 1 108 ? -32.152 -11.587 60.482 1.00 93.56 108 SER A C 1
ATOM 822 O O . SER A 1 108 ? -32.026 -12.707 60.975 1.00 93.56 108 SER A O 1
ATOM 824 N N . GLN A 1 109 ? -32.178 -11.377 59.165 1.00 91.38 109 GLN A N 1
ATOM 825 C CA . GLN A 1 109 ? -32.064 -12.449 58.178 1.00 91.38 109 GLN A CA 1
ATOM 826 C C . GLN A 1 109 ? -30.610 -12.748 57.787 1.00 91.38 109 GLN A C 1
ATOM 828 O O . GLN A 1 109 ? -30.354 -13.706 57.059 1.00 91.38 109 GLN A O 1
ATOM 833 N N . ARG A 1 110 ? -29.656 -11.961 58.309 1.00 94.00 110 ARG A N 1
ATOM 834 C CA . ARG A 1 110 ? -28.217 -12.051 58.022 1.00 94.00 110 ARG A CA 1
ATOM 835 C C . ARG A 1 110 ? -27.946 -12.048 56.515 1.00 94.00 110 ARG A C 1
ATOM 837 O O . ARG A 1 110 ? -27.263 -12.932 55.998 1.00 94.00 110 ARG A O 1
ATOM 844 N N . LEU A 1 111 ? -28.540 -11.069 55.837 1.00 94.81 111 LEU A N 1
ATOM 845 C CA . LEU A 1 111 ? -28.484 -10.954 54.387 1.00 94.81 111 LEU A CA 1
ATOM 846 C C . LEU A 1 111 ? -27.113 -10.487 53.911 1.00 94.81 111 LEU A C 1
ATOM 848 O O . LEU A 1 111 ? -26.466 -9.663 54.560 1.00 94.81 111 LEU A O 1
ATOM 852 N N . ASN A 1 112 ? -26.732 -10.969 52.734 1.00 94.12 112 ASN A N 1
ATOM 853 C CA . ASN A 1 112 ? -25.636 -10.428 51.942 1.00 94.12 112 ASN A CA 1
ATOM 854 C C . ASN A 1 112 ? -26.140 -10.053 50.541 1.00 94.12 112 ASN A C 1
ATOM 856 O O . ASN A 1 112 ? -27.233 -10.464 50.146 1.00 94.12 112 ASN A O 1
ATOM 860 N N . VAL A 1 113 ? -25.348 -9.285 49.797 1.00 95.06 113 VAL A N 1
ATOM 861 C CA . VAL A 1 113 ? -25.622 -8.951 48.395 1.00 95.06 113 VAL A CA 1
ATOM 862 C C . VAL A 1 113 ? -24.690 -9.756 47.505 1.00 95.06 113 VAL A C 1
ATOM 864 O O . VAL A 1 113 ? -23.484 -9.807 47.743 1.00 95.06 113 VAL A O 1
ATOM 867 N N . VAL A 1 114 ? -25.254 -10.385 46.480 1.00 94.56 114 VAL A N 1
ATOM 868 C CA . VAL A 1 114 ? -24.519 -11.159 45.473 1.00 94.56 114 VAL A CA 1
ATOM 869 C C . VAL A 1 114 ? -25.030 -10.807 44.073 1.00 94.56 114 VAL A C 1
ATOM 871 O O . VAL A 1 114 ? -26.125 -10.254 43.945 1.00 94.56 114 VAL A O 1
ATOM 874 N N . PRO A 1 115 ? -24.274 -11.114 43.009 1.00 93.69 115 PRO A N 1
ATOM 875 C CA . PRO A 1 115 ? -24.784 -11.068 41.646 1.00 93.69 115 PRO A CA 1
ATOM 876 C C . PRO A 1 115 ? -25.945 -12.036 41.472 1.00 93.69 115 PRO A C 1
ATOM 878 O O . PRO A 1 115 ? -25.951 -13.129 42.047 1.00 93.69 115 PRO A O 1
ATOM 881 N N . TYR A 1 116 ? -26.907 -11.667 40.635 1.00 92.00 116 TYR A N 1
ATOM 882 C CA . TYR A 1 116 ? -27.952 -12.600 40.247 1.00 92.00 116 TYR A CA 1
ATOM 883 C C . TYR A 1 116 ? -27.348 -13.746 39.418 1.00 92.00 116 TYR A C 1
ATOM 885 O O . TYR A 1 116 ? -26.576 -13.521 38.488 1.00 92.00 116 TYR A O 1
ATOM 893 N N . SER A 1 117 ? -27.672 -14.993 39.765 1.00 87.69 117 SER A N 1
ATOM 894 C CA . SER A 1 117 ? -27.058 -16.168 39.133 1.00 87.69 117 SER A CA 1
ATOM 895 C C . SER A 1 117 ? -27.338 -16.222 37.627 1.00 87.69 117 SER A C 1
ATOM 897 O O . SER A 1 117 ? -28.476 -16.036 37.199 1.00 87.69 117 SER A O 1
ATOM 899 N N . GLY A 1 118 ? -26.299 -16.506 36.836 1.00 83.44 118 GLY A N 1
ATOM 900 C CA . GLY A 1 118 ? -26.395 -16.633 35.380 1.00 83.44 118 GLY A CA 1
ATOM 901 C C . GLY A 1 118 ? -26.445 -15.308 34.614 1.00 83.44 118 GLY A C 1
ATOM 902 O O . GLY A 1 118 ? -26.614 -15.353 33.399 1.00 83.44 118 GLY A O 1
ATOM 903 N N . LEU A 1 119 ? -26.292 -14.165 35.294 1.00 86.12 119 LEU A N 1
ATOM 904 C CA . LEU A 1 119 ? -26.231 -12.839 34.676 1.00 86.12 119 LEU A CA 1
ATOM 905 C C . LEU A 1 119 ? -24.857 -12.203 34.915 1.00 86.12 119 LEU A C 1
ATOM 907 O O . LEU A 1 119 ? -24.508 -11.854 36.048 1.00 86.12 119 LEU A O 1
ATOM 911 N N . GLY A 1 120 ? -24.084 -12.055 33.844 1.00 85.94 120 GLY A N 1
ATOM 912 C CA . GLY A 1 120 ? -22.906 -11.194 33.817 1.00 85.94 120 GLY A CA 1
ATOM 913 C C . GLY A 1 120 ? -23.286 -9.709 33.757 1.00 85.94 120 GLY A C 1
ATOM 914 O O . GLY A 1 120 ? -24.469 -9.373 33.660 1.00 85.94 120 GLY A O 1
ATOM 915 N N . PRO A 1 121 ? -22.295 -8.810 33.822 1.00 92.06 121 PRO A N 1
ATOM 916 C CA . PRO A 1 121 ? -22.528 -7.401 33.578 1.00 92.06 121 PRO A CA 1
ATOM 917 C C . PRO A 1 121 ? -22.841 -7.132 32.111 1.00 92.06 121 PRO A C 1
ATOM 919 O O . PRO A 1 121 ? -22.283 -7.787 31.226 1.00 92.06 121 PRO A O 1
ATOM 922 N N . ASP A 1 122 ? -23.646 -6.097 31.889 1.00 91.88 122 ASP A N 1
ATOM 923 C CA . ASP A 1 122 ? -23.920 -5.540 30.567 1.00 91.88 122 ASP A CA 1
ATOM 924 C C . ASP A 1 122 ? -23.177 -4.207 30.434 1.00 91.88 122 ASP A C 1
ATOM 926 O O . ASP A 1 122 ? -23.239 -3.356 31.330 1.00 91.88 122 ASP A O 1
ATOM 930 N N . LEU A 1 123 ? -22.452 -4.020 29.332 1.00 92.56 123 LEU A N 1
ATOM 931 C CA . LEU A 1 123 ? -21.800 -2.756 28.997 1.00 92.56 123 LEU A CA 1
ATOM 932 C C . LEU A 1 123 ? -22.393 -2.208 27.701 1.00 92.56 123 LEU A C 1
ATOM 934 O O . LEU A 1 123 ? -22.076 -2.664 26.604 1.00 92.56 123 LEU A O 1
ATOM 938 N N . GLU A 1 124 ? -23.208 -1.175 27.844 1.00 92.62 124 GLU A N 1
ATOM 939 C CA . GLU A 1 124 ? -23.736 -0.410 26.726 1.00 92.62 124 GLU A CA 1
ATOM 940 C C . GLU A 1 124 ? -22.846 0.803 26.481 1.00 92.62 124 GLU A C 1
ATOM 942 O O . GLU A 1 124 ? -22.475 1.532 27.408 1.00 92.62 124 GLU A O 1
ATOM 947 N N . VAL A 1 125 ? -22.517 1.047 25.220 1.00 90.50 125 VAL A N 1
ATOM 948 C CA . VAL A 1 125 ? -21.726 2.199 24.810 1.00 90.50 125 VAL A CA 1
ATOM 949 C C . VAL A 1 125 ? -22.415 2.893 23.646 1.00 90.50 125 VAL A C 1
ATOM 951 O O . VAL A 1 125 ? -22.637 2.313 22.584 1.00 90.50 125 VAL A O 1
ATOM 954 N N . SER A 1 126 ? -22.711 4.174 23.846 1.00 84.62 126 SER A N 1
ATOM 955 C CA . SER A 1 126 ? -23.329 5.022 22.828 1.00 84.62 126 SER A CA 1
ATOM 956 C C . SER A 1 126 ? -22.263 5.817 22.077 1.00 84.62 126 SER A C 1
ATOM 958 O O . SER A 1 126 ? -21.376 6.400 22.701 1.00 84.62 126 SER A O 1
ATOM 960 N N . ARG A 1 127 ? -22.384 5.853 20.741 1.00 86.12 127 ARG A N 1
ATOM 961 C CA . ARG A 1 127 ? -21.529 6.602 19.794 1.00 86.12 127 ARG A CA 1
ATOM 962 C C . ARG A 1 127 ? -20.024 6.472 20.051 1.00 86.12 127 ARG A C 1
ATOM 964 O O . ARG A 1 127 ? -19.434 7.224 20.827 1.00 86.12 127 ARG A O 1
ATOM 971 N N . ILE A 1 128 ? -19.400 5.556 19.326 1.00 89.06 128 ILE A N 1
ATOM 972 C CA . ILE A 1 128 ? -17.991 5.211 19.494 1.00 89.06 128 ILE A CA 1
ATOM 973 C C . ILE A 1 128 ? -17.190 5.769 18.340 1.00 89.06 128 ILE A C 1
ATOM 975 O O . ILE A 1 128 ? -17.593 5.660 17.190 1.00 89.06 128 ILE A O 1
ATOM 979 N N . GLU A 1 129 ? -16.027 6.306 18.665 1.00 91.25 129 GLU A N 1
ATOM 980 C CA . GLU A 1 129 ? -14.999 6.696 17.716 1.00 91.25 129 GLU A CA 1
ATOM 981 C C . GLU A 1 129 ? -13.803 5.752 17.877 1.00 91.25 129 GLU A C 1
ATOM 983 O O . GLU A 1 129 ? -13.242 5.627 18.970 1.00 91.25 129 GLU A O 1
ATOM 988 N N . ILE A 1 130 ? -13.380 5.107 16.789 1.00 90.50 130 ILE A N 1
ATOM 989 C CA . ILE A 1 130 ? -12.122 4.356 16.741 1.00 90.50 130 ILE A CA 1
ATOM 990 C C . ILE A 1 130 ? -11.028 5.331 16.298 1.00 90.50 130 ILE A C 1
ATOM 992 O O . ILE A 1 130 ? -10.848 5.616 15.109 1.00 90.50 130 ILE A O 1
ATOM 996 N N . GLN A 1 131 ? -10.317 5.881 17.277 1.00 90.12 131 GLN A N 1
ATOM 997 C CA . GLN A 1 131 ? -9.266 6.876 17.069 1.00 90.12 131 GLN A CA 1
ATOM 998 C C . GLN A 1 131 ? -7.908 6.210 16.847 1.00 90.12 131 GLN A C 1
ATOM 1000 O O . GLN A 1 131 ? -7.690 5.083 17.272 1.00 90.12 131 GLN A O 1
ATOM 1005 N N . GLY A 1 132 ? -6.978 6.907 16.188 1.00 88.94 132 GLY A N 1
ATOM 1006 C CA . GLY A 1 132 ? -5.600 6.430 16.013 1.00 88.94 132 GLY A CA 1
ATOM 1007 C C . GLY A 1 132 ? -5.397 5.369 14.924 1.00 88.94 132 GLY A C 1
ATOM 1008 O O . GLY A 1 132 ? -4.286 4.872 14.780 1.00 88.94 132 GLY A O 1
ATOM 1009 N N . LEU A 1 133 ? -6.416 5.053 14.112 1.00 89.19 133 LEU A N 1
ATOM 1010 C CA . LEU A 1 133 ? -6.291 4.111 12.982 1.00 89.19 133 LEU A CA 1
ATOM 1011 C C . LEU A 1 133 ? -5.281 4.555 11.916 1.00 89.19 133 LEU A C 1
ATOM 1013 O O . LEU A 1 133 ? -4.716 3.717 11.221 1.00 89.19 133 LEU A O 1
ATOM 1017 N N . ALA A 1 134 ? -5.033 5.862 11.801 1.00 91.31 134 ALA A N 1
ATOM 1018 C CA . ALA A 1 134 ? -3.999 6.391 10.921 1.00 91.31 134 ALA A CA 1
ATOM 1019 C C . ALA A 1 134 ? -2.577 6.092 11.430 1.00 91.31 134 ALA A C 1
ATOM 1021 O O . ALA A 1 134 ? -1.649 6.101 10.632 1.00 91.31 134 ALA A O 1
ATOM 1022 N N . ASN A 1 135 ? -2.380 5.802 12.722 1.00 92.50 135 ASN A N 1
ATOM 1023 C CA . ASN A 1 135 ? -1.062 5.508 13.286 1.00 92.50 135 ASN A CA 1
ATOM 1024 C C . ASN A 1 135 ? -0.669 4.055 12.999 1.00 92.50 135 ASN A C 1
ATOM 1026 O O . ASN A 1 135 ? -0.617 3.206 13.895 1.00 92.50 135 ASN A O 1
ATOM 1030 N N . ILE A 1 136 ? -0.460 3.772 11.720 1.00 91.75 136 ILE A N 1
ATOM 1031 C CA . ILE A 1 136 ? -0.270 2.434 11.189 1.00 91.75 136 ILE A CA 1
ATOM 1032 C C . ILE A 1 136 ? 0.964 2.382 10.295 1.00 91.75 136 ILE A C 1
ATOM 1034 O O . ILE A 1 136 ? 1.302 3.347 9.615 1.00 91.75 136 ILE A O 1
ATOM 1038 N N . GLN A 1 137 ? 1.629 1.238 10.299 1.00 93.94 137 GLN A N 1
ATOM 1039 C CA . GLN A 1 137 ? 2.794 0.954 9.475 1.00 93.94 137 GLN A CA 1
ATOM 1040 C C . GLN A 1 137 ? 2.570 -0.385 8.780 1.00 93.94 137 GLN A C 1
ATOM 1042 O O . GLN A 1 137 ? 2.116 -1.338 9.417 1.00 93.94 137 GLN A O 1
ATOM 1047 N N . VAL A 1 138 ? 2.897 -0.484 7.493 1.00 93.00 138 VAL A N 1
ATOM 1048 C CA . VAL A 1 138 ? 2.933 -1.781 6.808 1.00 93.00 138 VAL A CA 1
ATOM 1049 C C . VAL A 1 138 ? 4.031 -2.620 7.454 1.00 93.00 138 VAL A C 1
ATOM 1051 O O . VAL A 1 138 ? 5.155 -2.134 7.610 1.00 93.00 138 VAL A O 1
ATOM 1054 N N . SER A 1 139 ? 3.722 -3.838 7.901 1.00 88.50 139 SER A N 1
ATOM 1055 C CA . SER A 1 139 ? 4.741 -4.668 8.537 1.00 88.50 139 SER A CA 1
ATOM 1056 C C . SER A 1 139 ? 5.847 -4.984 7.530 1.00 88.50 139 SER A C 1
ATOM 1058 O O . SER A 1 139 ? 5.584 -5.204 6.354 1.00 88.50 139 SER A O 1
ATOM 1060 N N . GLY A 1 140 ? 7.093 -5.056 8.001 1.00 83.75 140 GLY A N 1
ATOM 1061 C CA . GLY A 1 140 ? 8.207 -5.576 7.199 1.00 83.75 140 GLY A CA 1
ATOM 1062 C C . GLY A 1 140 ? 8.153 -7.095 6.996 1.00 83.75 140 GLY A C 1
ATOM 1063 O O . GLY A 1 140 ? 9.160 -7.691 6.630 1.00 83.75 140 GLY A O 1
ATOM 1064 N N . GLU A 1 141 ? 7.026 -7.739 7.317 1.00 86.88 141 GLU A N 1
ATOM 1065 C CA . GLU A 1 141 ? 6.836 -9.168 7.085 1.00 86.88 141 GLU A CA 1
ATOM 1066 C C . GLU A 1 141 ? 6.405 -9.379 5.626 1.00 86.88 141 GLU A C 1
ATOM 1068 O O . GLU A 1 141 ? 5.546 -8.632 5.143 1.00 86.88 141 GLU A O 1
ATOM 1073 N N . PRO A 1 142 ? 6.945 -10.393 4.926 1.00 86.00 142 PRO A N 1
ATOM 1074 C CA . PRO A 1 142 ? 6.509 -10.707 3.573 1.00 86.00 142 PRO A CA 1
ATOM 1075 C C . PRO A 1 142 ? 5.002 -11.003 3.527 1.00 86.00 142 PRO A C 1
ATOM 1077 O O . PRO A 1 142 ? 4.498 -11.729 4.394 1.00 86.00 142 PRO A O 1
ATOM 1080 N N . PRO A 1 143 ? 4.272 -10.487 2.525 1.00 90.19 143 PRO A N 1
ATOM 1081 C CA . PRO A 1 143 ? 2.853 -10.767 2.381 1.00 90.19 143 PRO A CA 1
ATOM 1082 C C . PRO A 1 143 ? 2.640 -12.232 1.991 1.00 90.19 143 PRO A C 1
ATOM 1084 O O . PRO A 1 143 ? 3.455 -12.841 1.294 1.00 90.19 143 PRO A O 1
ATOM 1087 N N . VAL A 1 144 ? 1.508 -12.810 2.397 1.00 91.62 144 VAL A N 1
ATOM 1088 C CA . VAL A 1 144 ? 1.085 -14.122 1.879 1.00 91.62 144 VAL A CA 1
ATOM 1089 C C . VAL A 1 144 ? 0.335 -13.876 0.579 1.00 91.62 144 VAL A C 1
ATOM 1091 O O . VAL A 1 144 ? -0.761 -13.321 0.601 1.00 91.62 144 VAL A O 1
ATOM 1094 N N . VAL A 1 145 ? 0.924 -14.272 -0.550 1.00 92.38 145 VAL A N 1
ATOM 1095 C CA . VAL A 1 145 ? 0.394 -13.962 -1.884 1.00 92.38 145 VAL A CA 1
ATOM 1096 C C . VAL A 1 145 ? -0.015 -15.231 -2.611 1.00 92.38 145 VAL A C 1
ATOM 1098 O O . VAL A 1 145 ? 0.720 -16.217 -2.662 1.00 92.38 145 VAL A O 1
ATOM 1101 N N . THR A 1 146 ? -1.183 -15.181 -3.237 1.00 91.88 146 THR A N 1
ATOM 1102 C CA . THR A 1 146 ? -1.637 -16.176 -4.208 1.00 91.88 146 THR A CA 1
ATOM 1103 C C . THR A 1 146 ? -1.929 -15.491 -5.538 1.00 91.88 146 THR A C 1
ATOM 1105 O O . THR A 1 146 ? -2.284 -14.313 -5.588 1.00 91.88 146 THR A O 1
ATOM 1108 N N . THR A 1 147 ? -1.738 -16.217 -6.638 1.00 91.56 147 THR A N 1
ATOM 1109 C CA . THR A 1 147 ? -1.957 -15.704 -7.995 1.00 91.56 147 THR A CA 1
ATOM 1110 C C . THR A 1 147 ? -2.962 -16.578 -8.735 1.00 91.56 147 THR A C 1
ATOM 1112 O O . THR A 1 147 ? -3.024 -17.792 -8.533 1.00 91.56 147 THR A O 1
ATOM 1115 N N . SER A 1 148 ? -3.765 -15.948 -9.585 1.00 91.44 148 SER A N 1
ATOM 1116 C CA . SER A 1 148 ? -4.717 -16.588 -10.492 1.00 91.44 148 SER A CA 1
ATOM 1117 C C . SER A 1 148 ? -4.694 -15.870 -11.842 1.00 91.44 148 SER A C 1
ATOM 1119 O O . SER A 1 148 ? -4.098 -14.803 -11.968 1.00 91.44 148 SER A O 1
ATOM 1121 N N . ASN A 1 149 ? -5.410 -16.387 -12.844 1.00 89.81 149 ASN A N 1
ATOM 1122 C CA . ASN A 1 149 ? -5.516 -15.714 -14.146 1.00 89.81 149 ASN A CA 1
ATOM 1123 C C . ASN A 1 149 ? -6.107 -14.292 -14.043 1.00 89.81 149 ASN A C 1
ATOM 1125 O O . ASN A 1 149 ? -5.826 -13.451 -14.894 1.00 89.81 149 ASN A O 1
ATOM 1129 N N . ALA A 1 150 ? -6.902 -14.009 -13.005 1.00 89.56 150 ALA A N 1
ATOM 1130 C CA . ALA A 1 150 ? -7.526 -12.703 -12.791 1.00 89.56 150 ALA A CA 1
ATOM 1131 C C . ALA A 1 150 ? -6.603 -11.672 -12.108 1.00 89.56 150 ALA A C 1
ATOM 1133 O O . ALA A 1 150 ? -6.904 -10.480 -12.154 1.00 89.56 150 ALA A O 1
ATOM 1134 N N . GLY A 1 151 ? -5.500 -12.107 -11.485 1.00 92.62 151 GLY A N 1
ATOM 1135 C CA . GLY A 1 151 ? -4.599 -11.235 -10.728 1.00 92.62 151 GLY A CA 1
ATOM 1136 C C . GLY A 1 151 ? -4.082 -11.877 -9.440 1.00 92.62 151 GLY A C 1
ATOM 1137 O O . GLY A 1 151 ? -3.691 -13.049 -9.433 1.00 92.62 151 GLY A O 1
ATOM 1138 N N . TYR A 1 152 ? -4.083 -11.106 -8.352 1.00 93.38 152 TYR A N 1
ATOM 1139 C CA . TYR A 1 152 ? -3.457 -11.469 -7.078 1.00 93.38 152 TYR A CA 1
ATOM 1140 C C . TYR A 1 152 ? -4.425 -11.371 -5.907 1.00 93.38 152 TYR A C 1
ATOM 1142 O O . TYR A 1 152 ? -5.250 -10.463 -5.863 1.00 93.38 152 TYR A O 1
ATOM 1150 N N . THR A 1 153 ? -4.246 -12.241 -4.918 1.00 93.19 153 THR A N 1
ATOM 1151 C CA . THR A 1 153 ? -4.788 -12.049 -3.570 1.00 93.19 153 THR A CA 1
ATOM 1152 C C . THR A 1 153 ? -3.626 -12.026 -2.589 1.00 93.19 153 THR A C 1
ATOM 1154 O O . THR A 1 153 ? -2.756 -12.897 -2.653 1.00 93.19 153 THR A O 1
ATOM 1157 N N . ALA A 1 154 ? -3.598 -11.030 -1.708 1.00 92.69 154 ALA A N 1
ATOM 1158 C CA . ALA A 1 154 ? -2.518 -10.819 -0.757 1.00 92.69 154 ALA A CA 1
ATOM 1159 C C . ALA A 1 154 ? -3.051 -10.512 0.643 1.00 92.69 154 ALA A C 1
ATOM 1161 O O . ALA A 1 154 ? -3.879 -9.611 0.815 1.00 92.69 154 ALA A O 1
ATOM 1162 N N . ASP A 1 155 ? -2.511 -11.219 1.633 1.00 92.75 155 ASP A N 1
ATOM 1163 C CA . ASP A 1 155 ? -2.681 -10.894 3.045 1.00 92.75 155 ASP A CA 1
ATOM 1164 C C . ASP A 1 155 ? -1.478 -10.081 3.530 1.00 92.75 155 ASP A C 1
ATOM 1166 O O . ASP A 1 155 ? -0.334 -10.545 3.504 1.00 92.75 155 ASP A O 1
ATOM 1170 N N . ILE A 1 156 ? -1.758 -8.861 3.982 1.00 92.25 156 ILE A N 1
ATOM 1171 C CA . ILE A 1 156 ? -0.783 -7.880 4.452 1.00 92.25 156 ILE A CA 1
ATOM 1172 C C . ILE A 1 156 ? -1.013 -7.657 5.944 1.00 92.25 156 ILE A C 1
ATOM 1174 O O . ILE A 1 156 ? -2.143 -7.452 6.399 1.00 92.25 156 ILE A O 1
ATOM 1178 N N . THR A 1 157 ? 0.069 -7.673 6.716 1.00 92.62 157 THR A N 1
ATOM 1179 C CA . THR A 1 157 ? 0.026 -7.322 8.136 1.00 92.62 157 THR A CA 1
ATOM 1180 C C . THR A 1 157 ? 0.392 -5.852 8.312 1.00 92.62 157 THR A C 1
ATOM 1182 O 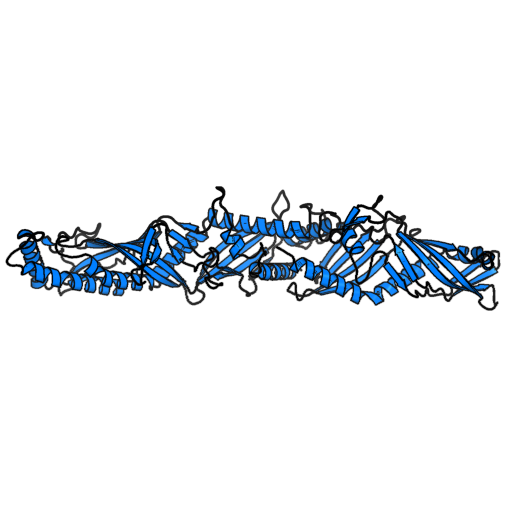O . THR A 1 157 ? 1.292 -5.328 7.666 1.00 92.62 157 THR A O 1
ATOM 1185 N N . LEU A 1 158 ? -0.321 -5.170 9.200 1.00 93.38 158 LEU A N 1
ATOM 1186 C CA . LEU A 1 158 ? -0.129 -3.766 9.511 1.00 93.38 158 LEU A CA 1
ATOM 1187 C C . LEU A 1 158 ? 0.033 -3.603 11.028 1.00 93.38 158 LEU A C 1
ATOM 1189 O O . LEU A 1 158 ? -0.792 -4.074 11.820 1.00 93.38 158 LEU A O 1
ATOM 1193 N N . ASN A 1 159 ? 1.093 -2.920 11.440 1.00 92.56 159 ASN A N 1
ATOM 1194 C CA . ASN A 1 159 ? 1.387 -2.622 12.835 1.00 92.56 159 ASN A CA 1
ATOM 1195 C C . ASN A 1 159 ? 0.667 -1.344 13.257 1.00 92.56 159 ASN A C 1
ATOM 1197 O O . ASN A 1 159 ? 0.820 -0.302 12.625 1.00 92.56 159 ASN A O 1
ATOM 1201 N N . LEU A 1 160 ? -0.093 -1.417 14.345 1.00 91.38 160 LEU A N 1
ATOM 1202 C CA . LEU A 1 160 ? -0.772 -0.269 14.944 1.00 91.38 160 LEU A CA 1
ATOM 1203 C C . LEU A 1 160 ? 0.128 0.414 15.972 1.00 91.38 160 LEU A C 1
ATOM 1205 O O . LEU A 1 160 ? 1.001 -0.226 16.556 1.00 91.38 160 LEU A O 1
ATOM 1209 N N . ASN A 1 161 ? -0.133 1.693 16.252 1.00 89.44 161 ASN A N 1
ATOM 1210 C CA . ASN A 1 161 ? 0.667 2.503 17.179 1.00 89.44 161 ASN A CA 1
ATOM 1211 C C . ASN A 1 161 ? 2.158 2.542 16.804 1.00 89.44 161 ASN A C 1
ATOM 1213 O O . ASN A 1 161 ? 3.016 2.610 17.684 1.00 89.44 161 ASN A O 1
ATOM 1217 N N . ALA A 1 162 ? 2.466 2.453 15.510 1.00 90.88 162 ALA A N 1
ATOM 1218 C CA . ALA A 1 162 ? 3.835 2.290 15.034 1.00 90.88 162 ALA A CA 1
ATOM 1219 C C . ALA A 1 162 ? 4.707 3.528 15.292 1.00 90.88 162 ALA A C 1
ATOM 1221 O O . ALA A 1 162 ? 5.916 3.413 15.495 1.00 90.88 162 ALA A O 1
ATOM 1222 N N . TYR A 1 163 ? 4.092 4.711 15.332 1.00 89.50 163 TYR A N 1
ATOM 1223 C CA . TYR A 1 163 ? 4.777 5.979 15.535 1.00 89.50 163 TYR A CA 1
ATOM 1224 C C . TYR A 1 163 ? 4.445 6.561 16.911 1.00 89.50 163 TYR A C 1
ATOM 1226 O O . TYR A 1 163 ? 3.288 6.584 17.345 1.00 89.50 163 TYR A O 1
ATOM 1234 N N . ALA A 1 164 ? 5.472 7.061 17.601 1.00 86.19 164 ALA A N 1
ATOM 1235 C CA . ALA A 1 164 ? 5.302 7.739 18.880 1.00 86.19 164 ALA A CA 1
ATOM 1236 C C . ALA A 1 164 ? 4.428 8.992 18.713 1.00 86.19 164 ALA A C 1
ATOM 1238 O O . ALA A 1 164 ? 4.588 9.754 17.757 1.00 86.19 164 ALA A O 1
ATOM 1239 N N . SER A 1 165 ? 3.513 9.212 19.657 1.00 77.38 165 SER A N 1
ATOM 1240 C CA . SER A 1 165 ? 2.615 10.363 19.597 1.00 77.38 165 SER A CA 1
ATOM 1241 C C . SER A 1 165 ? 3.377 11.663 19.852 1.00 77.38 165 SER A C 1
ATOM 1243 O O . SER A 1 165 ? 4.018 11.825 20.890 1.00 77.38 165 SER A O 1
ATOM 1245 N N . THR A 1 166 ? 3.286 12.597 18.907 1.00 76.81 166 THR A N 1
ATOM 1246 C CA . THR A 1 166 ? 3.862 13.952 19.005 1.00 76.81 166 THR A CA 1
ATOM 1247 C C . THR A 1 166 ? 2.799 15.047 18.873 1.00 76.81 166 THR A C 1
ATOM 1249 O O . THR A 1 166 ? 3.133 16.216 18.699 1.00 76.81 166 THR A O 1
ATOM 1252 N N . GLY A 1 167 ? 1.515 14.680 18.964 1.00 74.12 167 GLY A N 1
ATOM 1253 C CA . GLY A 1 167 ? 0.383 15.608 18.866 1.00 74.12 167 GLY A CA 1
ATOM 1254 C C . GLY A 1 167 ? -0.131 15.850 17.444 1.00 74.12 167 GLY A C 1
ATOM 1255 O O . GLY A 1 167 ? -0.977 16.720 17.248 1.00 74.12 167 GLY A O 1
ATOM 1256 N N . LEU A 1 168 ? 0.336 15.085 16.453 1.00 82.00 168 LEU A N 1
ATOM 1257 C CA . LEU A 1 168 ? -0.211 15.121 15.098 1.00 82.00 168 LEU A CA 1
ATOM 1258 C C . LEU A 1 168 ? -1.468 14.246 15.022 1.00 82.00 168 LEU A C 1
ATOM 1260 O O . LEU A 1 168 ? -1.584 13.233 15.711 1.00 82.00 168 LEU A O 1
ATOM 1264 N N . ALA A 1 169 ? -2.422 14.616 14.167 1.00 79.19 169 ALA A N 1
ATOM 1265 C CA . ALA A 1 169 ? -3.675 13.869 14.029 1.00 79.19 169 ALA A CA 1
ATOM 1266 C C . ALA A 1 169 ? -3.444 12.396 13.632 1.00 79.19 169 ALA A C 1
ATOM 1268 O O . ALA A 1 169 ? -4.157 11.511 14.097 1.00 79.19 169 ALA A O 1
ATOM 1269 N N . TRP A 1 170 ? -2.415 12.126 12.822 1.00 85.75 170 TRP A N 1
ATOM 1270 C CA . TRP A 1 170 ? -2.105 10.785 12.326 1.00 85.75 170 TRP A CA 1
ATOM 1271 C C . TRP A 1 170 ? -1.308 9.907 13.301 1.00 85.75 170 TRP A C 1
ATOM 1273 O O . TRP A 1 170 ? -1.290 8.699 13.110 1.00 85.75 170 TRP A O 1
ATOM 1283 N N . ASN A 1 171 ? -0.678 10.462 14.347 1.00 86.75 171 ASN A N 1
ATOM 1284 C CA . ASN A 1 171 ? 0.084 9.687 15.344 1.00 86.75 171 ASN A CA 1
ATOM 1285 C C . ASN A 1 171 ? -0.601 9.602 16.713 1.00 86.75 171 ASN A C 1
ATOM 1287 O O . ASN A 1 171 ? 0.045 9.395 17.746 1.00 86.75 171 ASN A O 1
ATOM 1291 N N . GLN A 1 172 ? -1.923 9.754 16.731 1.00 87.38 172 GLN A N 1
ATOM 1292 C CA . GLN A 1 172 ? -2.726 9.454 17.910 1.00 87.38 172 GLN A CA 1
ATOM 1293 C C . GLN A 1 172 ? -2.646 7.952 18.231 1.00 87.38 172 GLN A C 1
ATOM 1295 O O . GLN A 1 172 ? -2.602 7.133 17.309 1.00 87.38 172 GLN A O 1
ATOM 1300 N N . PRO A 1 173 ? -2.596 7.564 19.515 1.00 88.75 173 PRO A N 1
ATOM 1301 C CA . PRO A 1 173 ? -2.666 6.161 19.890 1.00 88.75 173 PRO A CA 1
ATOM 1302 C C . PRO A 1 173 ? -4.049 5.584 19.568 1.00 88.75 173 PRO A C 1
ATOM 1304 O O . PRO A 1 173 ? -5.064 6.274 19.653 1.00 88.75 173 PRO A O 1
ATOM 1307 N N . LEU A 1 174 ? -4.079 4.297 19.240 1.00 91.25 174 LEU A N 1
ATOM 1308 C CA . LEU A 1 174 ? -5.295 3.543 19.000 1.00 91.25 174 LEU A CA 1
ATOM 1309 C C . LEU A 1 174 ? -6.130 3.469 20.279 1.00 91.25 174 LEU A C 1
ATOM 1311 O O . LEU A 1 174 ? -5.685 2.945 21.309 1.00 91.25 174 LEU A O 1
ATOM 1315 N N . ALA A 1 175 ? -7.348 3.987 20.197 1.00 92.44 175 ALA A N 1
ATOM 1316 C CA . ALA A 1 175 ? -8.262 4.065 21.322 1.00 92.44 175 ALA A CA 1
ATOM 1317 C C . ALA A 1 175 ? -9.719 3.948 20.866 1.00 92.44 175 ALA A C 1
ATOM 1319 O O . ALA A 1 175 ? -10.070 4.343 19.753 1.00 92.44 175 ALA A O 1
ATOM 1320 N N . LEU A 1 176 ? -10.563 3.434 21.759 1.00 92.94 176 LEU A N 1
ATOM 1321 C CA . LEU A 1 176 ? -12.007 3.602 21.676 1.00 92.94 176 LEU A CA 1
ATOM 1322 C C . LEU A 1 176 ? -12.378 4.831 22.501 1.00 92.94 176 LEU A C 1
ATOM 1324 O O . LEU A 1 176 ? -12.125 4.886 23.711 1.00 92.94 176 LEU A O 1
ATOM 1328 N N . ALA A 1 177 ? -12.962 5.808 21.825 1.00 92.75 177 ALA A N 1
ATOM 1329 C CA . ALA A 1 177 ? -13.401 7.075 22.380 1.00 92.75 177 ALA A CA 1
ATOM 1330 C C . ALA A 1 177 ? -14.828 7.376 21.901 1.00 92.75 177 ALA A C 1
ATOM 1332 O O . ALA A 1 177 ? -15.540 6.491 21.433 1.00 92.75 177 ALA A O 1
ATOM 1333 N N . GLY A 1 178 ? -15.251 8.626 22.036 1.00 92.00 178 GLY A N 1
ATOM 1334 C CA . GLY A 1 178 ? -16.543 9.106 21.577 1.00 92.00 178 GLY A CA 1
ATOM 1335 C C . GLY A 1 178 ? -16.639 10.625 21.722 1.00 92.00 178 GLY A C 1
ATOM 1336 O O . GLY A 1 178 ? -15.707 11.269 22.221 1.00 92.00 178 GLY A O 1
ATOM 1337 N N . PRO A 1 179 ? -17.773 11.219 21.328 1.00 91.31 179 PRO A N 1
ATOM 1338 C CA . PRO A 1 179 ? -17.936 12.669 21.319 1.00 91.31 179 PRO A CA 1
ATOM 1339 C C . PRO A 1 179 ? -18.101 13.273 22.725 1.00 91.31 179 PRO A C 1
ATOM 1341 O O . PRO A 1 179 ? -18.044 14.501 22.878 1.00 91.31 179 PRO A O 1
ATOM 1344 N N . ALA A 1 180 ? -18.320 12.447 23.755 1.00 93.31 180 ALA A N 1
ATOM 1345 C CA . ALA A 1 180 ? -18.566 12.916 25.111 1.00 93.31 180 ALA A CA 1
ATOM 1346 C C . ALA A 1 180 ? -17.305 13.552 25.716 1.00 93.31 180 ALA A C 1
ATOM 1348 O O . ALA A 1 180 ? -16.192 13.050 25.566 1.00 93.31 180 ALA A O 1
ATOM 1349 N N . GLN A 1 181 ? -17.487 14.682 26.400 1.00 94.00 181 GLN A N 1
ATOM 1350 C CA . GLN A 1 181 ? -16.397 15.460 26.991 1.00 94.00 181 GLN A CA 1
ATOM 1351 C C . GLN A 1 181 ? -16.262 15.133 28.476 1.00 94.00 181 GLN A C 1
ATOM 1353 O O . GLN A 1 181 ? -17.194 15.378 29.246 1.00 94.00 181 GLN A O 1
ATOM 1358 N N . GLY A 1 182 ? -15.107 14.602 28.869 1.00 92.44 182 GLY A N 1
ATOM 1359 C CA . GLY A 1 182 ? -14.756 14.330 30.258 1.00 92.44 182 GLY A CA 1
ATOM 1360 C C . GLY A 1 182 ? -13.548 15.139 30.730 1.00 92.44 182 GLY A C 1
ATOM 1361 O O . GLY A 1 182 ? -12.879 15.814 29.945 1.00 92.44 182 GLY A O 1
ATOM 1362 N N . THR A 1 183 ? -13.254 15.062 32.026 1.00 93.31 183 THR A N 1
ATOM 1363 C CA . THR A 1 183 ? -12.045 15.622 32.638 1.00 93.31 183 THR A CA 1
ATOM 1364 C C . THR A 1 183 ? -11.281 14.553 33.409 1.00 93.31 183 THR A C 1
ATOM 1366 O O . THR A 1 183 ? -11.843 13.795 34.200 1.00 93.31 183 THR A O 1
ATOM 1369 N N . ASP A 1 184 ? -9.973 14.487 33.178 1.00 88.62 184 ASP A N 1
ATOM 1370 C CA . ASP A 1 184 ? -9.082 13.616 33.929 1.00 88.62 184 ASP A CA 1
ATOM 1371 C C . ASP A 1 184 ? -8.753 14.256 35.279 1.00 88.62 184 ASP A C 1
ATOM 1373 O O . ASP A 1 184 ? -7.942 15.177 35.373 1.00 88.62 184 ASP A O 1
ATOM 1377 N N . ALA A 1 185 ? -9.393 13.763 36.337 1.00 84.25 185 ALA A N 1
ATOM 1378 C CA . ALA A 1 185 ? -9.160 14.238 37.697 1.00 84.25 185 ALA A CA 1
ATOM 1379 C C . ALA A 1 185 ? -7.777 13.849 38.256 1.00 84.25 185 ALA A C 1
ATOM 1381 O O . ALA A 1 185 ? -7.406 14.329 39.327 1.00 84.25 185 ALA A O 1
ATOM 1382 N N . THR A 1 186 ? -7.021 12.980 37.573 1.00 83.12 186 THR A N 1
ATOM 1383 C CA . THR A 1 186 ? -5.684 12.557 38.020 1.00 83.12 186 THR A CA 1
ATOM 1384 C C . THR A 1 186 ? -4.578 13.538 37.624 1.00 83.12 186 THR A C 1
ATOM 1386 O O . THR A 1 186 ? -3.488 13.485 38.195 1.00 83.12 186 THR A O 1
ATOM 1389 N N . THR A 1 187 ? -4.849 14.471 36.704 1.00 84.38 187 THR A N 1
ATOM 1390 C CA . THR A 1 187 ? -3.898 15.518 36.308 1.00 84.38 187 THR A CA 1
ATOM 1391 C C . THR A 1 187 ? -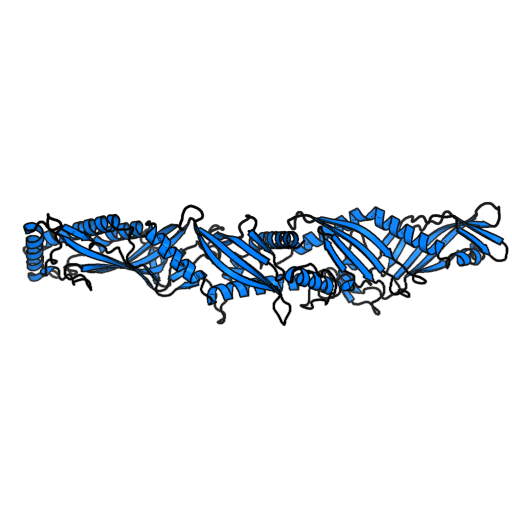4.130 16.813 37.090 1.00 84.38 187 THR A C 1
ATOM 1393 O O . THR A 1 187 ? -5.244 17.115 37.515 1.00 84.38 187 THR A O 1
ATOM 1396 N N . SER A 1 188 ? -3.078 17.622 37.255 1.00 86.38 188 SER A N 1
ATOM 1397 C CA . SER A 1 188 ? -3.166 18.940 37.897 1.00 86.38 188 SER A CA 1
ATOM 1398 C C . SER A 1 188 ? -2.574 20.029 36.989 1.00 86.38 188 SER A C 1
ATOM 1400 O O . SER A 1 188 ? -1.349 20.087 36.865 1.00 86.38 188 SER A O 1
ATOM 1402 N N . PRO A 1 189 ? -3.400 20.912 36.387 1.00 89.19 189 PRO A N 1
ATOM 1403 C CA . PRO A 1 189 ? -4.869 20.957 36.466 1.00 89.19 189 PRO A CA 1
ATOM 1404 C C . PRO A 1 189 ? -5.555 19.765 35.756 1.00 89.19 189 PRO A C 1
ATOM 1406 O O . PRO A 1 189 ? -4.906 19.087 34.955 1.00 89.19 189 PRO A O 1
ATOM 1409 N N . PRO A 1 190 ? -6.851 19.491 36.022 1.00 90.69 190 PRO A N 1
ATOM 1410 C CA . PRO A 1 190 ? -7.604 18.467 35.299 1.00 90.69 190 PRO A CA 1
ATOM 1411 C C . PRO A 1 190 ? -7.606 18.723 33.790 1.00 90.69 190 PRO A C 1
ATOM 1413 O O . PRO A 1 190 ? -7.906 19.834 33.345 1.00 90.69 190 PRO A O 1
ATOM 1416 N N . THR A 1 191 ? -7.278 17.698 33.007 1.00 91.62 191 THR A N 1
ATOM 1417 C CA . THR A 1 191 ? -7.133 17.806 31.547 1.00 91.62 191 THR A CA 1
ATOM 1418 C C . THR A 1 191 ? -8.409 17.308 30.866 1.00 91.62 191 THR A C 1
ATOM 1420 O O . THR A 1 191 ? -8.907 16.245 31.240 1.00 91.62 191 THR A O 1
ATOM 1423 N N . PRO A 1 192 ? -8.979 18.037 29.889 1.00 92.38 192 PRO A N 1
ATOM 1424 C CA . PRO A 1 192 ? -10.136 17.549 29.146 1.00 92.38 192 PRO A CA 1
ATOM 1425 C C . PRO A 1 192 ? -9.761 16.345 28.274 1.00 92.38 192 PRO A C 1
ATOM 1427 O O . PRO A 1 192 ? -8.674 16.304 27.698 1.00 92.38 192 PRO A O 1
ATOM 1430 N N . PHE A 1 193 ? -10.680 15.393 28.130 1.00 91.44 193 PHE A N 1
ATOM 1431 C CA . PHE A 1 193 ? -10.547 14.281 27.192 1.00 91.44 193 PHE A CA 1
ATOM 1432 C C . PHE A 1 193 ? -11.872 13.994 26.480 1.00 91.44 193 PHE A C 1
ATOM 1434 O O . PHE A 1 193 ? -12.954 14.241 27.016 1.00 91.44 193 PHE A O 1
ATOM 1441 N N . LYS A 1 194 ? -11.777 13.452 25.264 1.00 91.62 194 LYS A N 1
ATOM 1442 C CA . LYS A 1 194 ? -12.914 12.882 24.536 1.00 91.62 194 LYS A CA 1
ATOM 1443 C C . LYS A 1 194 ? -13.026 11.404 24.877 1.00 91.62 194 LYS A C 1
ATOM 1445 O O . LYS A 1 194 ? -12.031 10.688 24.783 1.00 91.62 194 LYS A O 1
ATOM 1450 N N . GLY A 1 195 ? -14.207 10.953 25.271 1.00 92.50 195 GLY A N 1
ATOM 1451 C CA . GLY A 1 195 ? -14.436 9.569 25.660 1.00 92.50 195 GLY A CA 1
ATOM 1452 C C . GLY A 1 195 ? -15.781 9.041 25.187 1.00 92.50 195 GLY A C 1
ATOM 1453 O O . GLY A 1 195 ? -16.670 9.790 24.785 1.00 92.50 195 GLY A O 1
ATOM 1454 N N . LEU A 1 196 ? -15.917 7.723 25.240 1.00 93.75 196 LEU A N 1
ATOM 1455 C CA . LEU A 1 196 ? -17.167 7.032 24.970 1.00 93.75 196 LEU A CA 1
ATOM 1456 C C . LEU A 1 196 ? -18.106 7.169 26.167 1.00 93.75 196 LEU A C 1
ATOM 1458 O O . LEU A 1 196 ? -17.688 7.001 27.316 1.00 93.75 196 LEU A O 1
ATOM 1462 N N . ALA A 1 197 ? -19.368 7.487 25.891 1.00 94.44 197 ALA A N 1
ATOM 1463 C CA . ALA A 1 197 ? -20.411 7.481 26.904 1.00 94.44 197 ALA A CA 1
ATOM 1464 C C . ALA A 1 197 ? -20.884 6.041 27.117 1.00 94.44 197 ALA A C 1
ATOM 1466 O O . ALA A 1 197 ? -21.285 5.377 26.159 1.00 94.44 197 ALA A O 1
ATOM 1467 N N . PHE A 1 198 ? -20.834 5.571 28.361 1.00 94.88 198 PHE A N 1
ATOM 1468 C CA . PHE A 1 198 ? -21.175 4.196 28.713 1.00 94.88 198 PHE A CA 1
ATOM 1469 C C . PHE A 1 198 ? -22.278 4.119 29.769 1.00 94.88 198 PHE A C 1
ATOM 1471 O O . PHE A 1 198 ? -22.416 5.016 30.609 1.00 94.88 198 PHE A O 1
ATOM 1478 N N . THR A 1 199 ? -22.974 2.985 29.766 1.00 95.50 199 THR A N 1
ATOM 1479 C CA . THR A 1 199 ? -23.797 2.471 30.861 1.00 95.50 199 THR A CA 1
ATOM 1480 C C . THR A 1 199 ? -23.287 1.074 31.201 1.00 95.50 199 THR A C 1
ATOM 1482 O O . THR A 1 199 ? -23.353 0.168 30.378 1.00 95.50 199 THR A O 1
ATOM 1485 N N . LEU A 1 200 ? -22.756 0.898 32.409 1.00 94.88 200 LEU A N 1
ATOM 1486 C CA . LEU A 1 200 ? -22.346 -0.402 32.930 1.00 94.88 200 LEU A CA 1
ATOM 1487 C C . LEU A 1 200 ? -23.389 -0.868 33.941 1.00 94.88 200 LEU A C 1
ATOM 1489 O O . LEU A 1 200 ? -23.662 -0.173 34.923 1.00 94.88 200 LEU A O 1
ATOM 1493 N N . LYS A 1 201 ? -23.962 -2.039 33.699 1.00 94.12 201 LYS A N 1
ATOM 1494 C CA . LYS A 1 201 ? -25.062 -2.610 34.466 1.00 94.12 201 LYS A CA 1
ATOM 1495 C C . LYS A 1 201 ? -24.633 -3.922 35.110 1.00 94.12 201 LYS A C 1
ATOM 1497 O O . LYS A 1 201 ? -23.966 -4.736 34.486 1.00 94.12 201 LYS A O 1
ATOM 1502 N N . GLN A 1 202 ? -25.059 -4.143 36.347 1.00 94.06 202 GLN A N 1
ATOM 1503 C CA . GLN A 1 202 ? -24.955 -5.421 37.038 1.00 94.06 202 GLN A CA 1
ATOM 1504 C C . GLN A 1 202 ? -26.248 -5.683 37.812 1.00 94.06 202 GLN A C 1
ATOM 1506 O O . GLN A 1 202 ? -26.635 -4.890 38.672 1.00 94.06 202 GLN A O 1
ATOM 1511 N N . CYS A 1 203 ? -26.895 -6.819 37.555 1.00 94.25 203 CYS A N 1
ATOM 1512 C CA . CYS A 1 203 ? -28.039 -7.260 38.350 1.00 94.25 203 CYS A CA 1
ATOM 1513 C C . CYS A 1 203 ? -27.552 -7.913 39.653 1.00 94.25 203 CYS A C 1
ATOM 1515 O O . CYS A 1 203 ? -26.751 -8.856 39.632 1.00 94.25 203 CYS A O 1
ATOM 1517 N N . LEU A 1 204 ? -28.023 -7.397 40.789 1.00 95.19 204 LEU A N 1
ATOM 1518 C CA . LEU A 1 204 ? -27.704 -7.873 42.135 1.00 95.19 204 LEU A CA 1
ATOM 1519 C C . LEU A 1 204 ? -28.957 -8.413 42.828 1.00 95.19 204 LEU A C 1
ATOM 1521 O O . LEU A 1 204 ? -30.082 -8.064 42.478 1.00 95.19 204 LEU A O 1
ATOM 1525 N N . CYS A 1 205 ? -28.781 -9.242 43.851 1.00 95.94 205 CYS A N 1
ATOM 1526 C CA . CYS A 1 205 ? -29.863 -9.677 44.726 1.00 95.94 205 CYS A CA 1
ATOM 1527 C C . CYS A 1 205 ? -29.393 -9.851 46.171 1.00 95.94 205 CYS A C 1
ATOM 1529 O O . CYS A 1 205 ? -28.198 -9.955 46.456 1.00 95.94 205 CYS A O 1
ATOM 1531 N N . PHE A 1 206 ? -30.354 -9.873 47.095 1.00 96.25 206 PHE A N 1
ATOM 1532 C CA . PHE A 1 206 ? -30.089 -10.242 48.480 1.00 96.25 206 PHE A CA 1
ATOM 1533 C C . PHE A 1 206 ? -30.219 -11.752 48.649 1.00 96.25 206 PHE A C 1
ATOM 1535 O O . PHE A 1 206 ? -31.166 -12.358 48.144 1.00 96.25 206 PHE A O 1
ATOM 1542 N N . VAL A 1 207 ? -29.299 -12.343 49.404 1.00 96.38 207 VAL A N 1
ATOM 1543 C CA . VAL A 1 207 ? -29.337 -13.759 49.778 1.00 96.38 207 VAL A CA 1
ATOM 1544 C C . VAL A 1 207 ? -29.258 -13.937 51.285 1.00 96.38 207 VAL A C 1
ATOM 1546 O O . VAL A 1 207 ? -28.564 -13.187 51.972 1.00 96.38 207 VAL A O 1
ATOM 1549 N N . ASP A 1 208 ? -29.974 -14.936 51.798 1.00 95.25 208 ASP A N 1
ATOM 1550 C CA . ASP A 1 208 ? -29.857 -15.370 53.192 1.00 95.25 208 ASP A CA 1
ATOM 1551 C C . ASP A 1 208 ? -28.580 -16.207 53.427 1.00 95.25 208 ASP A C 1
ATOM 1553 O O . ASP A 1 208 ? -27.816 -16.508 52.507 1.00 95.25 208 ASP A O 1
ATOM 1557 N N . GLN A 1 209 ? -28.346 -16.646 54.669 1.00 92.50 209 GLN A N 1
ATOM 1558 C CA . GLN A 1 209 ? -27.176 -17.478 55.003 1.00 92.50 209 GLN A CA 1
ATOM 1559 C C . GLN A 1 209 ? -27.120 -18.833 54.283 1.00 92.50 209 GLN A C 1
ATOM 1561 O O . GLN A 1 209 ? -26.079 -19.487 54.299 1.00 92.50 209 GLN A O 1
ATOM 1566 N N . LYS A 1 210 ? -28.242 -19.293 53.725 1.00 92.25 210 LYS A N 1
ATOM 1567 C CA . LYS A 1 210 ? -28.340 -20.546 52.972 1.00 92.25 210 LYS A CA 1
ATOM 1568 C C . LYS A 1 210 ? -28.163 -20.314 51.467 1.00 92.25 210 LYS A C 1
ATOM 1570 O O . LYS A 1 210 ? -28.201 -21.284 50.717 1.00 92.25 210 LYS A O 1
ATOM 1575 N N . GLY A 1 211 ? -27.971 -19.064 51.036 1.00 91.88 211 GLY A N 1
ATOM 1576 C CA . GLY A 1 211 ? -27.863 -18.681 49.631 1.00 91.88 211 GLY A CA 1
ATOM 1577 C C . GLY A 1 211 ? -29.210 -18.535 48.920 1.00 91.88 211 GLY A C 1
ATOM 1578 O O . GLY A 1 211 ? -29.229 -18.425 47.697 1.00 91.88 211 GLY A O 1
ATOM 1579 N N . ASN A 1 212 ? -30.339 -18.538 49.642 1.00 94.50 212 ASN A N 1
ATOM 1580 C CA . ASN A 1 212 ? -31.646 -18.344 49.014 1.00 94.50 212 ASN A CA 1
ATOM 1581 C C . ASN A 1 212 ? -31.826 -16.874 48.643 1.00 94.50 212 ASN A C 1
ATOM 1583 O O . ASN A 1 212 ? -31.656 -16.003 49.496 1.00 94.50 212 ASN A O 1
ATOM 1587 N N . ILE A 1 213 ? -32.233 -16.611 47.400 1.00 94.69 213 ILE A N 1
ATOM 1588 C CA . ILE A 1 213 ? -32.573 -15.263 46.939 1.00 94.69 213 ILE A CA 1
ATOM 1589 C C . ILE A 1 213 ? -33.843 -14.792 47.656 1.00 94.69 213 ILE A C 1
ATOM 1591 O O . ILE A 1 213 ? -34.892 -15.434 47.560 1.00 94.69 213 ILE A O 1
ATOM 1595 N N . VAL A 1 214 ? -33.761 -13.646 48.328 1.00 94.56 214 VAL A N 1
ATOM 1596 C CA . VAL A 1 214 ? -34.878 -13.021 49.050 1.00 94.56 214 VAL A CA 1
ATOM 1597 C C . VAL A 1 214 ? -35.239 -11.661 48.445 1.00 94.56 214 VAL A C 1
ATOM 1599 O O . VAL A 1 214 ? -34.392 -11.030 47.807 1.00 94.56 214 VAL A O 1
ATOM 1602 N N . PRO A 1 215 ? -36.476 -11.169 48.642 1.00 92.19 215 PRO A N 1
ATOM 1603 C CA . PRO A 1 215 ? -36.845 -9.823 48.219 1.00 92.19 215 PRO A CA 1
ATOM 1604 C C . PRO A 1 215 ? -35.948 -8.756 48.873 1.00 92.19 215 PRO A C 1
ATOM 1606 O O . PRO A 1 215 ? -35.628 -8.885 50.067 1.00 92.19 215 PRO A O 1
ATOM 1609 N N . PRO A 1 216 ? -35.569 -7.691 48.137 1.00 92.12 216 PRO A N 1
ATOM 1610 C CA . PRO A 1 216 ? -34.828 -6.575 48.712 1.00 92.12 216 PRO A CA 1
ATOM 1611 C C . PRO A 1 216 ? -35.640 -5.904 49.831 1.00 92.12 216 PRO A C 1
ATOM 1613 O O . PRO A 1 216 ? -36.874 -5.928 49.786 1.00 92.12 216 PRO A O 1
ATOM 1616 N N . PRO A 1 217 ? -34.986 -5.273 50.825 1.00 91.94 217 PRO A N 1
ATOM 1617 C CA . PRO A 1 217 ? -35.698 -4.529 51.856 1.00 91.94 217 PRO A CA 1
ATOM 1618 C C . PRO A 1 217 ? -36.583 -3.452 51.196 1.00 91.94 217 PRO A C 1
ATOM 1620 O O . PRO A 1 217 ? -36.040 -2.561 50.533 1.00 91.94 217 PRO A O 1
ATOM 1623 N N . PRO A 1 218 ? -37.921 -3.491 51.365 1.00 86.81 218 PRO A N 1
ATOM 1624 C CA . PRO A 1 218 ? -38.829 -2.603 50.631 1.00 86.81 218 PRO A CA 1
ATOM 1625 C C . PRO A 1 218 ? -38.550 -1.115 50.873 1.00 86.81 218 PRO A C 1
ATOM 1627 O O . PRO A 1 218 ? -38.744 -0.286 49.988 1.00 86.81 218 PRO A O 1
ATOM 1630 N N . THR A 1 219 ? -38.039 -0.782 52.060 1.00 92.25 219 THR A N 1
ATOM 1631 C CA . THR A 1 219 ? -37.729 0.590 52.478 1.00 92.25 219 THR A CA 1
ATOM 1632 C C . THR A 1 219 ? -36.482 1.181 51.814 1.00 92.25 219 THR A C 1
ATOM 1634 O O . THR A 1 219 ? -36.242 2.376 51.947 1.00 92.25 219 THR A O 1
ATOM 1637 N N . LEU A 1 220 ? -35.691 0.392 51.073 1.00 91.06 220 LEU A N 1
ATOM 1638 C CA . LEU A 1 220 ? -34.554 0.912 50.298 1.00 91.06 220 LEU A CA 1
ATOM 1639 C C . LEU A 1 220 ? -34.962 1.498 48.939 1.00 91.06 220 LEU A C 1
ATOM 1641 O O . LEU A 1 220 ? -34.128 2.122 48.285 1.00 91.06 220 LEU A O 1
ATOM 1645 N N . GLY A 1 221 ? -36.210 1.291 48.500 1.00 88.25 221 GLY A N 1
ATOM 1646 C CA . GLY A 1 221 ? -36.690 1.790 47.207 1.00 88.25 221 GLY A CA 1
ATOM 1647 C C . GLY A 1 221 ? -35.990 1.160 45.996 1.00 88.25 221 GLY A C 1
ATOM 1648 O O . GLY A 1 221 ? -35.927 1.773 44.933 1.00 88.25 221 GLY A O 1
ATOM 1649 N N . LEU A 1 222 ? -35.438 -0.048 46.148 1.00 92.44 222 LEU A N 1
ATOM 1650 C CA . LEU A 1 222 ? -34.794 -0.779 45.057 1.00 92.44 222 LEU A CA 1
ATOM 1651 C C . LEU A 1 222 ? -35.870 -1.318 44.110 1.00 92.44 222 LEU A C 1
ATOM 1653 O O . LEU A 1 222 ? -36.734 -2.094 44.519 1.00 92.44 222 LEU A O 1
ATOM 1657 N N . THR A 1 223 ? -35.829 -0.890 42.850 1.00 90.50 223 THR A N 1
ATOM 1658 C CA . THR A 1 223 ? -36.783 -1.348 41.832 1.00 90.50 223 THR A CA 1
ATOM 1659 C C . THR A 1 223 ? -36.374 -2.738 41.337 1.00 90.50 223 THR A C 1
ATOM 1661 O O . THR A 1 223 ? -35.196 -2.921 41.017 1.00 90.50 223 THR A O 1
ATOM 1664 N N . PRO A 1 224 ? -37.304 -3.710 41.262 1.00 91.38 224 PRO A N 1
ATOM 1665 C CA . PRO A 1 224 ? -37.003 -5.024 40.714 1.00 91.38 224 PRO A CA 1
ATOM 1666 C C . PRO A 1 224 ? -36.462 -4.948 39.284 1.00 91.38 224 PRO A C 1
ATOM 1668 O O . PRO A 1 224 ? -36.997 -4.213 38.451 1.00 91.38 224 PRO A O 1
ATOM 1671 N N . SER A 1 225 ? -35.424 -5.731 39.001 1.00 92.62 225 SER A N 1
ATOM 1672 C CA . SER A 1 225 ? -34.865 -5.875 37.656 1.00 92.62 225 SER A CA 1
ATOM 1673 C C . SER A 1 225 ? -35.882 -6.571 36.730 1.00 92.62 225 SER A C 1
ATOM 1675 O O . SER A 1 225 ? -36.550 -7.524 37.162 1.00 92.62 225 SER A O 1
ATOM 1677 N N . PRO A 1 226 ? -36.054 -6.125 35.469 1.00 90.56 226 PRO A N 1
ATOM 1678 C CA . PRO A 1 226 ? -36.945 -6.780 34.514 1.00 90.56 226 PRO A CA 1
ATOM 1679 C C . PRO A 1 226 ? -36.620 -8.273 34.370 1.00 90.56 226 PRO A C 1
ATOM 1681 O O . PRO A 1 226 ? -35.487 -8.647 34.099 1.00 90.56 226 PRO A O 1
ATOM 1684 N N . GLY A 1 227 ? -37.616 -9.141 34.565 1.00 89.31 227 GLY A N 1
ATOM 1685 C CA . GLY A 1 227 ? -37.428 -10.599 34.511 1.00 89.31 227 GLY A CA 1
ATOM 1686 C C . GLY A 1 227 ? -36.881 -11.239 35.796 1.00 89.31 227 GLY A C 1
ATOM 1687 O O . GLY A 1 227 ? -36.903 -12.464 35.911 1.00 89.31 227 GLY A O 1
ATOM 1688 N N . HIS A 1 228 ? -36.488 -10.446 36.801 1.00 92.38 228 HIS A N 1
ATOM 1689 C CA . HIS A 1 228 ? -35.875 -10.926 38.044 1.00 92.38 228 HIS A CA 1
ATOM 1690 C C . HIS A 1 228 ? -36.523 -10.266 39.271 1.00 92.38 228 HIS A C 1
ATOM 1692 O O . HIS A 1 228 ? -35.984 -9.333 39.855 1.00 92.38 228 HIS A O 1
ATOM 1698 N N . ALA A 1 229 ? -37.677 -10.785 39.709 1.00 89.56 229 ALA A N 1
ATOM 1699 C CA . ALA A 1 229 ? -38.522 -10.156 40.740 1.00 89.56 229 ALA A CA 1
ATOM 1700 C C . ALA A 1 229 ? -37.830 -9.864 42.092 1.00 89.56 229 ALA A C 1
ATOM 1702 O O . ALA A 1 229 ? -38.231 -8.938 42.792 1.00 89.56 229 ALA A O 1
ATOM 1703 N N . ASN A 1 230 ? -36.799 -10.636 42.451 1.00 93.69 230 ASN A N 1
ATOM 1704 C CA . ASN A 1 230 ? -36.001 -10.439 43.671 1.00 93.69 230 ASN A CA 1
ATOM 1705 C C . ASN A 1 230 ? -34.586 -9.889 43.392 1.00 93.69 230 ASN A C 1
ATOM 1707 O O . ASN A 1 230 ? -33.764 -9.809 44.304 1.00 93.69 230 ASN A O 1
ATOM 1711 N N . GLY A 1 231 ? -34.281 -9.561 42.136 1.00 94.50 231 GLY A N 1
ATOM 1712 C CA . GLY A 1 231 ? -33.058 -8.869 41.736 1.00 94.50 231 GLY A CA 1
ATOM 1713 C C . GLY A 1 231 ? -33.312 -7.376 41.536 1.00 94.50 231 GLY A C 1
ATOM 1714 O O . GLY A 1 231 ? -34.455 -6.954 41.388 1.00 94.50 231 GLY A O 1
ATOM 1715 N N . PHE A 1 232 ? -32.257 -6.573 41.522 1.00 95.00 232 PHE A N 1
ATOM 1716 C CA . PHE A 1 232 ? -32.295 -5.144 41.220 1.00 95.00 232 PHE A CA 1
ATOM 1717 C C . PHE A 1 232 ? -31.069 -4.757 40.387 1.00 95.00 232 PHE A C 1
ATOM 1719 O O . PHE A 1 232 ? -29.976 -5.284 40.594 1.00 95.00 232 PHE A O 1
ATOM 1726 N N . ASP A 1 233 ? -31.256 -3.838 39.442 1.00 94.06 233 ASP A N 1
ATOM 1727 C CA . ASP A 1 233 ? -30.200 -3.426 38.517 1.00 94.06 233 ASP A CA 1
ATOM 1728 C C . ASP A 1 233 ? -29.378 -2.282 39.104 1.00 94.06 233 ASP A C 1
ATOM 1730 O O . ASP A 1 233 ? -29.878 -1.172 39.276 1.00 94.06 233 ASP A O 1
ATOM 1734 N N . CYS A 1 234 ? -28.103 -2.544 39.375 1.00 93.69 234 CYS A N 1
ATOM 1735 C CA . CYS A 1 234 ? -27.116 -1.519 39.671 1.00 93.69 234 CYS A CA 1
ATOM 1736 C C . CYS A 1 234 ? -26.502 -1.026 38.361 1.00 93.69 234 CYS A C 1
ATOM 1738 O O . CYS A 1 234 ? -25.992 -1.814 37.573 1.00 93.69 234 CYS A O 1
ATOM 1740 N N . LEU A 1 235 ? -26.539 0.280 38.136 1.00 94.62 235 LEU A N 1
ATOM 1741 C CA . LEU A 1 235 ? -26.118 0.950 36.916 1.00 94.62 235 LEU A CA 1
ATOM 1742 C C . LEU A 1 235 ? -25.121 2.054 37.268 1.00 94.62 235 LEU A C 1
ATOM 1744 O O . LEU A 1 235 ? -25.343 2.832 38.201 1.00 94.62 235 LEU A O 1
ATOM 1748 N N . ALA A 1 236 ? -24.058 2.163 36.483 1.00 95.38 236 ALA A N 1
ATOM 1749 C CA . ALA A 1 236 ? -23.155 3.301 36.483 1.00 95.38 236 ALA A CA 1
ATOM 1750 C C . ALA A 1 236 ? -23.066 3.866 35.067 1.00 95.38 236 ALA A C 1
ATOM 1752 O O . ALA A 1 236 ? -22.720 3.146 34.132 1.00 95.38 236 ALA A O 1
ATOM 1753 N N . THR A 1 237 ? -23.354 5.156 34.912 1.00 96.12 237 THR A N 1
ATOM 1754 C CA . THR A 1 237 ? -23.154 5.866 33.647 1.00 96.12 237 THR A CA 1
ATOM 1755 C C . THR A 1 237 ? -21.954 6.789 33.748 1.00 96.12 237 THR A C 1
ATOM 1757 O O . THR A 1 237 ? -21.666 7.360 34.810 1.00 96.12 237 THR A O 1
ATOM 1760 N N . GLY A 1 238 ? -21.240 6.965 32.645 1.00 95.44 238 GLY A N 1
ATOM 1761 C CA . GLY A 1 238 ? -20.070 7.823 32.638 1.00 95.44 238 GLY A CA 1
ATOM 1762 C C . GLY A 1 238 ? -19.441 7.995 31.271 1.00 95.44 238 GLY A C 1
ATOM 1763 O O . GLY A 1 238 ? -20.011 7.644 30.242 1.00 95.44 238 GLY A O 1
ATOM 1764 N N . ILE A 1 239 ? -18.237 8.552 31.294 1.00 95.94 239 ILE A N 1
ATOM 1765 C CA . ILE A 1 239 ? -17.379 8.751 30.136 1.00 95.94 239 ILE A CA 1
ATOM 1766 C C . ILE A 1 239 ? -16.086 7.983 30.383 1.00 95.94 239 ILE A C 1
ATOM 1768 O O . ILE A 1 239 ? -15.453 8.152 31.429 1.00 95.94 239 ILE A O 1
ATOM 1772 N N . ALA A 1 240 ? -15.695 7.145 29.431 1.00 94.81 240 ALA A N 1
ATOM 1773 C CA . ALA A 1 240 ? -14.462 6.373 29.494 1.00 94.81 240 ALA A CA 1
ATOM 1774 C C . ALA A 1 240 ? -13.600 6.606 28.249 1.00 94.81 240 ALA A C 1
ATOM 1776 O O . ALA A 1 240 ? -14.099 6.918 27.174 1.00 94.81 240 ALA A O 1
ATOM 1777 N N . LEU A 1 241 ? -12.291 6.443 28.389 1.00 94.31 241 LEU A N 1
ATOM 1778 C CA . LEU A 1 241 ? -11.370 6.325 27.261 1.00 94.31 241 LEU A CA 1
ATOM 1779 C C . LEU A 1 241 ? -10.682 4.973 27.381 1.00 94.31 241 LEU A C 1
ATOM 1781 O O . LEU A 1 241 ? -10.046 4.698 28.404 1.00 94.31 241 LEU A O 1
ATOM 1785 N N . LEU A 1 242 ? -10.820 4.130 26.360 1.00 94.25 242 LEU A N 1
ATOM 1786 C CA . LEU A 1 242 ? -10.200 2.810 26.344 1.00 94.25 242 LEU A CA 1
ATOM 1787 C C . LEU A 1 242 ? -9.032 2.823 25.374 1.00 94.25 242 LEU A C 1
ATOM 1789 O O . LEU A 1 242 ? -9.203 3.063 24.183 1.00 94.25 242 LEU A O 1
ATOM 1793 N N . LYS A 1 243 ? -7.840 2.520 25.873 1.00 92.25 243 LYS A N 1
ATOM 1794 C CA . LYS A 1 243 ? -6.663 2.330 25.032 1.00 92.25 243 LYS A CA 1
ATOM 1795 C C . LYS A 1 243 ? -6.607 0.890 24.542 1.00 92.25 243 LYS A C 1
ATOM 1797 O O . LYS A 1 243 ? -6.830 -0.040 25.322 1.00 92.25 243 LYS A O 1
ATOM 1802 N N . LEU A 1 244 ? -6.255 0.723 23.271 1.00 91.38 244 LEU A N 1
ATOM 1803 C CA . LEU A 1 244 ? -6.047 -0.581 22.660 1.00 91.38 244 LEU A CA 1
ATOM 1804 C C . LEU A 1 244 ? -4.550 -0.888 22.557 1.00 91.38 244 LEU A C 1
ATOM 1806 O O . LEU A 1 244 ? -3.750 -0.057 22.121 1.00 91.38 244 LEU A O 1
ATOM 1810 N N . SER A 1 245 ? -4.165 -2.090 22.971 1.00 89.44 245 SER A N 1
ATOM 1811 C CA . SER A 1 245 ? -2.782 -2.574 22.934 1.00 89.44 245 SER A CA 1
ATOM 1812 C C . SER A 1 245 ? -2.730 -4.050 22.534 1.00 89.44 245 SER A C 1
ATOM 1814 O O . SER A 1 245 ? -3.773 -4.695 22.421 1.00 89.44 245 SER A O 1
ATOM 1816 N N . ASN A 1 246 ? -1.522 -4.579 22.294 1.00 90.31 246 ASN A N 1
ATOM 1817 C CA . ASN A 1 246 ? -1.323 -5.962 21.839 1.00 90.31 246 ASN A CA 1
ATOM 1818 C C . ASN A 1 246 ? -2.142 -6.281 20.569 1.00 90.31 246 ASN A C 1
ATOM 1820 O O . ASN A 1 246 ? -2.786 -7.321 20.472 1.00 90.31 246 ASN A O 1
ATOM 1824 N N . ALA A 1 247 ? -2.162 -5.362 19.603 1.00 91.50 247 ALA A N 1
ATOM 1825 C CA . ALA A 1 247 ? -3.020 -5.474 18.433 1.00 91.50 247 ALA A CA 1
ATOM 1826 C C . ALA A 1 247 ? -2.266 -5.164 17.139 1.00 91.50 247 ALA A C 1
ATOM 1828 O O . ALA A 1 247 ? -1.438 -4.254 17.094 1.00 91.50 247 ALA A O 1
ATOM 1829 N N . LYS A 1 248 ? -2.601 -5.906 16.087 1.00 92.31 248 LYS A N 1
ATOM 1830 C CA . LYS A 1 248 ? -2.195 -5.651 14.703 1.00 92.31 248 LYS A CA 1
ATOM 1831 C C . LYS A 1 248 ? -3.414 -5.752 13.794 1.00 92.31 248 LYS A C 1
ATOM 1833 O O . LYS A 1 248 ? -4.421 -6.353 14.172 1.00 92.31 248 LYS A O 1
ATOM 1838 N N . VAL A 1 249 ? -3.333 -5.167 12.608 1.00 91.88 249 VAL A N 1
ATOM 1839 C CA . VAL A 1 249 ? -4.364 -5.323 11.580 1.00 91.88 249 VAL A CA 1
ATOM 1840 C C . VAL A 1 249 ? -3.862 -6.303 10.532 1.00 91.88 249 VAL A C 1
ATOM 1842 O O . VAL A 1 249 ? -2.720 -6.222 10.097 1.00 91.88 249 VAL A O 1
ATOM 1845 N N . VAL A 1 250 ? -4.714 -7.237 10.131 1.00 91.94 250 VAL A N 1
ATOM 1846 C CA . VAL A 1 250 ? -4.494 -8.076 8.952 1.00 91.94 250 VAL A CA 1
ATOM 1847 C C . VAL A 1 250 ? -5.496 -7.646 7.894 1.00 91.94 250 VAL A C 1
ATOM 1849 O O . VAL A 1 250 ? -6.707 -7.655 8.137 1.00 91.94 250 VAL A O 1
ATOM 1852 N N . ALA A 1 251 ? -4.977 -7.245 6.739 1.00 91.81 251 ALA A N 1
ATOM 1853 C CA . ALA A 1 251 ? -5.751 -6.838 5.582 1.00 91.81 251 ALA A CA 1
ATOM 1854 C C . ALA A 1 251 ? -5.611 -7.893 4.481 1.00 91.81 251 ALA A C 1
ATOM 1856 O O . ALA A 1 251 ? -4.496 -8.228 4.100 1.00 91.81 251 ALA A O 1
ATOM 1857 N N . SER A 1 252 ? -6.733 -8.395 3.971 1.00 92.81 252 SER A N 1
ATOM 1858 C CA . SER A 1 252 ? -6.758 -9.259 2.788 1.00 92.81 252 SER A CA 1
ATOM 1859 C C . SER A 1 252 ? -7.245 -8.441 1.609 1.00 92.81 252 SER A C 1
ATOM 1861 O O . SER A 1 252 ? -8.292 -7.788 1.695 1.00 92.81 252 SER A O 1
ATOM 1863 N N . THR A 1 253 ? -6.469 -8.442 0.534 1.00 91.38 253 THR A N 1
ATOM 1864 C CA . THR A 1 253 ? -6.735 -7.642 -0.658 1.00 91.38 253 THR A CA 1
ATOM 1865 C C . THR A 1 253 ? -6.730 -8.505 -1.900 1.00 91.38 253 THR A C 1
ATOM 1867 O O . THR A 1 253 ? -5.897 -9.398 -2.038 1.00 91.38 253 THR A O 1
ATOM 1870 N N . THR A 1 254 ? -7.616 -8.183 -2.834 1.00 92.12 254 THR A N 1
ATOM 1871 C CA . THR A 1 254 ? -7.587 -8.729 -4.187 1.00 92.12 254 THR A CA 1
ATOM 1872 C C . THR A 1 254 ? -7.231 -7.616 -5.156 1.00 92.12 254 THR A C 1
ATOM 1874 O O . THR A 1 254 ? -7.893 -6.580 -5.200 1.00 92.12 254 THR A O 1
ATOM 1877 N N . VAL A 1 255 ? -6.182 -7.833 -5.943 1.00 91.50 255 VAL A N 1
ATOM 1878 C CA . VAL A 1 255 ? -5.754 -6.941 -7.019 1.00 91.50 255 VAL A CA 1
ATOM 1879 C C . VAL A 1 255 ? -6.171 -7.562 -8.343 1.00 91.50 255 VAL A C 1
ATOM 1881 O O . VAL A 1 255 ? -5.787 -8.686 -8.667 1.00 91.50 255 VAL A O 1
ATOM 1884 N N . SER A 1 256 ? -6.962 -6.820 -9.107 1.00 92.38 256 SER A N 1
ATOM 1885 C CA . SER A 1 256 ? -7.520 -7.250 -10.389 1.00 92.38 256 SER A CA 1
ATOM 1886 C C . SER A 1 256 ? -7.524 -6.098 -11.392 1.00 92.38 256 SER A C 1
ATOM 1888 O O . SER A 1 256 ? -7.150 -4.971 -11.061 1.00 92.38 256 SER A O 1
ATOM 1890 N N . VAL A 1 257 ? -7.935 -6.376 -12.628 1.00 89.38 257 VAL A N 1
ATOM 1891 C CA . VAL A 1 257 ? -8.139 -5.354 -13.660 1.00 89.38 257 VAL A CA 1
ATOM 1892 C C . VAL A 1 257 ? -9.635 -5.175 -13.884 1.00 89.38 257 VAL A C 1
ATOM 1894 O O . VAL A 1 257 ? -10.338 -6.128 -14.225 1.00 89.38 257 VAL A O 1
ATOM 1897 N N . ALA A 1 258 ? -10.121 -3.952 -13.688 1.00 84.88 258 ALA A N 1
ATOM 1898 C CA . ALA A 1 258 ? -11.508 -3.588 -13.928 1.00 84.88 258 ALA A CA 1
ATOM 1899 C C . ALA A 1 258 ? -11.873 -3.699 -15.421 1.00 84.88 258 ALA A C 1
ATOM 1901 O O . ALA A 1 258 ? -11.037 -3.546 -16.312 1.00 84.88 258 ALA A O 1
ATOM 1902 N N . SER A 1 259 ? -13.153 -3.952 -15.693 1.00 74.06 259 SER A N 1
ATOM 1903 C CA . SER A 1 259 ? -13.740 -4.033 -17.035 1.00 74.06 259 SER A CA 1
ATOM 1904 C C . SER A 1 259 ? -15.052 -3.233 -17.058 1.00 74.06 259 SER A C 1
ATOM 1906 O O . SER A 1 259 ? -15.770 -3.255 -16.055 1.00 74.06 259 SER A O 1
ATOM 1908 N N . PRO A 1 260 ? -15.394 -2.502 -18.144 1.00 64.50 260 PRO A N 1
ATOM 1909 C CA . PRO A 1 260 ? -14.737 -2.468 -19.460 1.00 64.50 260 PRO A CA 1
ATOM 1910 C C . PRO A 1 260 ? -13.556 -1.492 -19.563 1.00 64.50 260 PRO A C 1
ATOM 1912 O O . PRO A 1 260 ? -12.848 -1.498 -20.567 1.00 64.50 260 PRO A O 1
ATOM 1915 N N . ILE A 1 261 ? -13.345 -0.640 -18.557 1.00 69.94 261 ILE A N 1
ATOM 1916 C CA . ILE A 1 261 ? -12.205 0.279 -18.513 1.00 69.94 261 ILE A CA 1
ATOM 1917 C C . ILE A 1 261 ? -11.061 -0.449 -17.819 1.00 69.94 261 ILE A C 1
ATOM 1919 O O . ILE A 1 261 ? -11.115 -0.638 -16.606 1.00 69.94 261 ILE A O 1
ATOM 1923 N N . ALA A 1 262 ? -10.045 -0.839 -18.589 1.00 73.44 262 ALA A N 1
ATOM 1924 C CA . ALA A 1 262 ? -8.844 -1.459 -18.052 1.00 73.44 262 ALA A CA 1
ATOM 1925 C C . ALA A 1 262 ? -8.160 -0.492 -17.074 1.00 73.44 262 ALA A C 1
ATOM 1927 O O . ALA A 1 262 ? -7.600 0.527 -17.476 1.00 73.44 262 ALA A O 1
ATOM 1928 N N . ALA A 1 263 ? -8.247 -0.805 -15.786 1.00 83.19 263 ALA A N 1
ATOM 1929 C CA . ALA A 1 263 ? -7.585 -0.098 -14.700 1.00 83.19 263 ALA A CA 1
ATOM 1930 C C . ALA A 1 263 ? -7.345 -1.082 -13.556 1.00 83.19 263 ALA A C 1
ATOM 1932 O O . ALA A 1 263 ? -8.164 -1.975 -13.333 1.00 83.19 263 ALA A O 1
ATOM 1933 N N . LEU A 1 264 ? -6.248 -0.919 -12.818 1.00 87.19 264 LEU A N 1
ATOM 1934 C CA . LEU A 1 264 ? -6.039 -1.721 -11.616 1.00 87.19 264 LEU A CA 1
ATOM 1935 C C . LEU A 1 264 ? -7.084 -1.381 -10.565 1.00 87.19 264 LEU A C 1
ATOM 1937 O O . LEU A 1 264 ? -7.391 -0.213 -10.325 1.00 87.19 264 LEU A O 1
ATOM 1941 N N . GLN A 1 265 ? -7.591 -2.428 -9.934 1.00 88.81 265 GLN A N 1
ATOM 1942 C CA . GLN A 1 265 ? -8.542 -2.344 -8.851 1.00 88.81 265 GLN A CA 1
ATOM 1943 C C . GLN A 1 265 ? -8.065 -3.212 -7.694 1.00 88.81 265 GLN A C 1
ATOM 1945 O O . GLN A 1 265 ? -7.934 -4.430 -7.815 1.00 88.81 265 GLN A O 1
ATOM 1950 N N . ILE A 1 266 ? -7.856 -2.561 -6.560 1.00 88.62 266 ILE A N 1
ATOM 1951 C CA . ILE A 1 266 ? -7.702 -3.167 -5.250 1.00 88.62 266 ILE A CA 1
ATOM 1952 C C . ILE A 1 266 ? -9.094 -3.243 -4.624 1.00 88.62 266 ILE A C 1
ATOM 1954 O O . ILE A 1 266 ? -9.756 -2.222 -4.407 1.00 88.62 266 ILE A O 1
ATOM 1958 N N . ALA A 1 267 ? -9.532 -4.460 -4.337 1.00 89.19 267 ALA A N 1
ATOM 1959 C CA . ALA A 1 267 ? -10.625 -4.742 -3.428 1.00 89.19 267 ALA A CA 1
ATOM 1960 C C . ALA A 1 267 ? -10.045 -5.099 -2.059 1.00 89.19 267 ALA A C 1
ATOM 1962 O O . ALA A 1 267 ? -9.030 -5.787 -1.959 1.00 89.19 267 ALA A O 1
ATOM 1963 N N . LEU A 1 268 ? -10.694 -4.614 -1.007 1.00 89.38 268 LEU A N 1
ATOM 1964 C CA . LEU A 1 268 ? -10.322 -4.909 0.367 1.00 89.38 268 LEU A CA 1
ATOM 1965 C C . LEU A 1 268 ? -11.328 -5.909 0.924 1.00 89.38 268 LEU A C 1
ATOM 1967 O O . LEU A 1 268 ? -12.412 -5.546 1.386 1.00 89.38 268 LEU A O 1
ATOM 1971 N N . ASP A 1 269 ? -10.981 -7.184 0.815 1.00 89.44 269 ASP A N 1
ATOM 1972 C CA . ASP A 1 269 ? -11.867 -8.290 1.161 1.00 89.44 269 ASP A CA 1
ATOM 1973 C C . ASP A 1 269 ? -12.036 -8.392 2.674 1.00 89.44 269 ASP A C 1
ATOM 1975 O O . ASP A 1 269 ? -13.141 -8.632 3.171 1.00 89.44 269 ASP A O 1
ATOM 1979 N N . LYS A 1 270 ? -10.956 -8.125 3.414 1.00 90.00 270 LYS A N 1
ATOM 1980 C CA . LYS A 1 270 ? -10.921 -8.214 4.872 1.00 90.00 270 LYS A CA 1
ATOM 1981 C C . LYS A 1 270 ? -10.037 -7.128 5.478 1.00 90.00 270 LYS A C 1
ATOM 1983 O O . LYS A 1 270 ? -8.938 -6.895 4.993 1.00 90.00 270 LYS A O 1
ATOM 1988 N N . ILE A 1 271 ? -10.486 -6.537 6.581 1.00 89.50 271 ILE A N 1
ATOM 1989 C CA . ILE A 1 271 ? -9.677 -5.746 7.513 1.00 89.50 271 ILE A CA 1
ATOM 1990 C C . ILE A 1 271 ? -10.025 -6.239 8.907 1.00 89.50 271 ILE A C 1
ATOM 1992 O O . ILE A 1 271 ? -11.173 -6.128 9.334 1.00 89.50 271 ILE A O 1
ATOM 1996 N N . GLN A 1 272 ? -9.059 -6.806 9.619 1.00 90.50 272 GLN A N 1
ATOM 1997 C CA . GLN A 1 272 ? -9.326 -7.359 10.939 1.00 90.50 272 GLN A CA 1
ATOM 1998 C C . GLN A 1 272 ? -8.245 -6.968 11.935 1.00 90.50 272 GLN A C 1
ATOM 2000 O O . GLN A 1 272 ? -7.064 -7.225 11.723 1.00 90.50 272 GLN A O 1
ATOM 2005 N N . LEU A 1 273 ? -8.681 -6.420 13.061 1.00 91.56 273 LEU A N 1
ATOM 2006 C CA . LEU A 1 273 ? -7.910 -6.314 14.279 1.00 91.56 273 LEU A CA 1
ATOM 2007 C C . LEU A 1 273 ? -7.738 -7.701 14.910 1.00 91.56 273 LEU A C 1
ATOM 2009 O O . LEU A 1 273 ? -8.714 -8.366 15.276 1.00 91.56 273 LEU A O 1
ATOM 2013 N N . VAL A 1 274 ? -6.486 -8.114 15.067 1.00 92.50 274 VAL A N 1
ATOM 2014 C CA . VAL A 1 274 ? -6.094 -9.370 15.710 1.00 92.50 274 VAL A CA 1
ATOM 2015 C C . VAL A 1 274 ? -5.056 -9.102 16.794 1.00 92.50 274 VAL A C 1
ATOM 2017 O O . VAL A 1 274 ? -4.375 -8.075 16.787 1.00 92.50 274 VAL A O 1
ATOM 2020 N N . ALA A 1 275 ? -4.934 -10.026 17.743 1.00 91.88 275 ALA A N 1
ATOM 2021 C CA . ALA A 1 275 ? -3.919 -9.927 18.780 1.00 91.88 275 ALA A CA 1
ATOM 2022 C C . ALA A 1 275 ? -2.514 -10.117 18.186 1.00 91.88 275 ALA A C 1
ATOM 2024 O O . ALA A 1 275 ? -2.326 -10.948 17.293 1.00 91.88 275 ALA A O 1
ATOM 2025 N N . MET A 1 276 ? -1.512 -9.392 18.692 1.00 87.38 276 MET A N 1
ATOM 2026 C CA . MET A 1 276 ? -0.113 -9.731 18.382 1.00 87.38 276 MET A CA 1
ATOM 2027 C C . MET A 1 276 ? 0.302 -11.020 19.098 1.00 87.38 276 MET A C 1
ATOM 2029 O O . MET A 1 276 ? 1.045 -11.828 18.546 1.00 87.38 276 MET A O 1
ATOM 2033 N N . GLN A 1 277 ? -0.192 -11.208 20.324 1.00 85.25 277 GLN A N 1
ATOM 2034 C CA . GLN A 1 277 ? 0.008 -12.394 21.151 1.00 85.25 277 GLN A CA 1
ATOM 2035 C C . GLN A 1 277 ? -1.307 -12.794 21.829 1.00 85.25 277 GLN A C 1
ATOM 2037 O O . GLN A 1 277 ? -2.058 -11.936 22.293 1.00 85.25 277 GLN A O 1
ATOM 2042 N N . GLY A 1 278 ? -1.568 -14.098 21.937 1.00 86.38 278 GLY A N 1
ATOM 2043 C CA . GLY A 1 278 ? -2.810 -14.620 22.515 1.00 86.38 278 GLY A CA 1
ATOM 2044 C C . GLY A 1 278 ? -3.989 -14.600 21.537 1.00 86.38 278 GLY A C 1
ATOM 2045 O O . GLY A 1 278 ? -3.802 -14.520 20.326 1.00 86.38 278 GLY A O 1
ATOM 2046 N N . ALA A 1 279 ? -5.208 -14.727 22.068 1.00 85.38 279 ALA A N 1
ATOM 2047 C CA . ALA A 1 279 ? -6.421 -14.858 21.257 1.00 85.38 279 ALA A CA 1
ATOM 2048 C C . ALA A 1 279 ? -7.071 -13.510 20.890 1.00 85.38 279 ALA A C 1
ATOM 2050 O O . ALA A 1 279 ? -7.692 -13.404 19.834 1.00 85.38 279 ALA A O 1
ATOM 2051 N N . THR A 1 280 ? -6.934 -12.482 21.736 1.00 89.12 280 THR A N 1
ATOM 2052 C CA . THR A 1 280 ? -7.630 -11.192 21.585 1.00 89.12 280 THR A CA 1
ATOM 2053 C C . THR A 1 280 ? -6.727 -9.996 21.919 1.00 89.12 280 THR A C 1
ATOM 2055 O O . THR A 1 280 ? -5.877 -10.104 22.806 1.00 89.12 280 THR A O 1
ATOM 2058 N N . PRO A 1 281 ? -6.911 -8.846 21.243 1.00 92.50 281 PRO A N 1
ATOM 2059 C CA . PRO A 1 281 ? -6.373 -7.554 21.666 1.00 92.50 281 PRO A CA 1
ATOM 2060 C C . PRO A 1 281 ? -6.687 -7.213 23.127 1.00 92.50 281 PRO A C 1
ATOM 2062 O O . PRO A 1 281 ? -7.686 -7.670 23.685 1.00 92.50 281 PRO A O 1
ATOM 2065 N N . THR A 1 282 ? -5.863 -6.354 23.728 1.00 91.56 282 THR A N 1
ATOM 2066 C CA . THR A 1 282 ? -6.029 -5.927 25.123 1.00 91.56 282 THR A CA 1
ATOM 2067 C C . THR A 1 282 ? -6.624 -4.523 25.192 1.00 91.56 282 THR A C 1
ATOM 2069 O O . THR A 1 282 ? -6.026 -3.568 24.685 1.00 91.56 282 THR A O 1
ATOM 2072 N N . PHE A 1 283 ? -7.758 -4.388 25.883 1.00 92.69 283 PHE A N 1
ATOM 2073 C CA . PHE A 1 283 ? -8.437 -3.116 26.138 1.00 92.69 283 PHE A CA 1
ATOM 2074 C C . PHE A 1 283 ? -8.157 -2.662 27.570 1.00 92.69 283 PHE A C 1
ATOM 2076 O O . PHE A 1 283 ? -8.418 -3.388 28.526 1.00 92.69 283 PHE A O 1
ATOM 2083 N N . THR A 1 284 ? -7.626 -1.452 27.735 1.00 92.56 284 THR A N 1
ATOM 2084 C CA . THR A 1 284 ? -7.295 -0.905 29.057 1.00 92.56 284 THR A CA 1
ATOM 2085 C C . THR A 1 284 ? -7.973 0.433 29.283 1.00 92.56 284 THR A C 1
ATOM 2087 O O . THR A 1 284 ? -7.903 1.317 28.431 1.00 92.56 284 THR A O 1
ATOM 2090 N N . LEU A 1 285 ? -8.576 0.602 30.457 1.00 93.12 285 LEU A N 1
ATOM 2091 C CA . LEU A 1 285 ? -9.182 1.863 30.868 1.00 93.12 285 LEU A CA 1
ATOM 2092 C C . LEU A 1 285 ? -8.095 2.916 31.126 1.00 93.12 285 LEU A C 1
ATOM 2094 O O . LEU A 1 285 ? -7.307 2.770 32.062 1.00 93.12 285 LEU A O 1
ATOM 2098 N N . GLN A 1 286 ? -8.066 3.963 30.303 1.00 91.62 286 GLN A N 1
ATOM 2099 C CA . GLN A 1 286 ? -7.125 5.076 30.428 1.00 91.62 286 GLN A CA 1
ATOM 2100 C C . GLN A 1 286 ? -7.711 6.197 31.288 1.00 91.62 286 GLN A C 1
ATOM 2102 O O . GLN A 1 286 ? -7.097 6.607 32.269 1.00 91.62 286 GLN A O 1
ATOM 2107 N N . ASN A 1 287 ? -8.919 6.651 30.951 1.00 93.25 287 ASN A N 1
ATOM 2108 C CA . ASN A 1 287 ? -9.637 7.687 31.687 1.00 93.25 287 ASN A CA 1
ATOM 2109 C C . ASN A 1 287 ? -11.054 7.223 32.006 1.00 93.25 287 ASN A C 1
ATOM 2111 O O . ASN A 1 287 ? -11.652 6.467 31.241 1.00 93.25 287 ASN A O 1
ATOM 2115 N N . LEU A 1 288 ? -11.579 7.680 33.142 1.00 93.94 288 LEU A N 1
ATOM 2116 C CA . LEU A 1 288 ? -12.910 7.334 33.619 1.00 93.94 288 LEU A CA 1
ATOM 2117 C C . LEU A 1 288 ? -13.493 8.482 34.439 1.00 93.94 28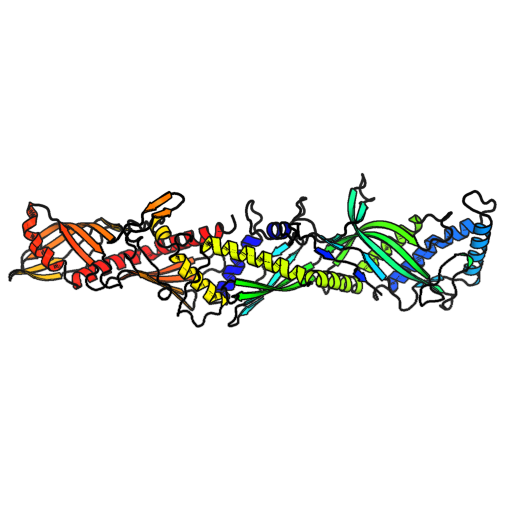8 LEU A C 1
ATOM 2119 O O . LEU A 1 288 ? -12.887 8.924 35.414 1.00 93.94 288 LEU A O 1
ATOM 2123 N N . GLN A 1 289 ? -14.697 8.907 34.079 1.00 94.56 289 GLN A N 1
ATOM 2124 C CA . GLN A 1 289 ? -15.483 9.866 34.839 1.00 94.56 289 GLN A CA 1
ATOM 2125 C C . GLN A 1 289 ? -16.924 9.371 34.944 1.00 94.56 289 GLN A C 1
ATOM 2127 O O . GLN A 1 289 ? -17.612 9.237 33.936 1.00 94.56 289 GLN A O 1
ATOM 2132 N N . TYR A 1 290 ? -17.408 9.151 36.165 1.00 94.62 290 TYR A N 1
ATOM 2133 C CA . TYR A 1 290 ? -18.816 8.830 36.388 1.00 94.62 290 TYR A CA 1
ATOM 2134 C C . TYR A 1 290 ? -19.692 10.078 36.293 1.00 94.62 290 TYR A C 1
ATOM 2136 O O . TYR A 1 290 ? -19.343 11.139 36.813 1.00 94.62 290 TYR A O 1
ATOM 2144 N N . GLN A 1 291 ? -20.845 9.923 35.648 1.00 93.31 291 GLN A N 1
ATOM 2145 C CA . GLN A 1 291 ? -21.901 10.929 35.566 1.00 93.31 291 GLN A CA 1
ATOM 2146 C C . GLN A 1 291 ? -23.041 10.608 36.531 1.00 93.31 291 GLN A C 1
ATOM 2148 O O . GLN A 1 291 ? -23.547 11.507 37.200 1.00 93.31 291 GLN A O 1
ATOM 2153 N N . SER A 1 292 ? -23.435 9.336 36.631 1.00 93.69 292 SER A N 1
ATOM 2154 C CA . SER A 1 292 ? -24.466 8.906 37.573 1.00 93.69 292 SER A CA 1
ATOM 2155 C C . SER A 1 292 ? -24.268 7.462 38.024 1.00 93.69 292 SER A C 1
ATOM 2157 O O . SER A 1 292 ? -23.627 6.662 37.344 1.00 93.69 292 SER A O 1
ATOM 2159 N N . ILE A 1 293 ? -24.826 7.140 39.190 1.00 93.88 293 ILE A N 1
ATOM 2160 C CA . ILE A 1 293 ? -24.958 5.776 39.704 1.00 93.88 293 ILE A CA 1
ATOM 2161 C C . ILE A 1 293 ? -26.385 5.611 40.209 1.00 93.88 293 ILE A C 1
ATOM 2163 O O . ILE A 1 293 ? -26.935 6.528 40.821 1.00 93.88 293 ILE A O 1
ATOM 2167 N N . SER A 1 294 ? -26.971 4.445 39.963 1.00 92.25 294 SER A N 1
ATOM 2168 C CA . SER A 1 294 ? -28.316 4.080 40.401 1.00 92.25 294 SER A CA 1
ATOM 2169 C C . SER A 1 294 ? -28.380 2.580 40.724 1.00 92.25 294 SER A C 1
ATOM 2171 O O . SER A 1 294 ? -27.645 1.815 40.112 1.00 92.25 294 SER A O 1
ATOM 2173 N N . PRO A 1 295 ? -29.234 2.125 41.653 1.00 91.06 295 PRO A N 1
ATOM 2174 C CA . PRO A 1 295 ? -29.972 2.930 42.614 1.00 91.06 295 PRO A CA 1
ATOM 2175 C C . PRO A 1 295 ? -29.047 3.456 43.716 1.00 91.06 295 PRO A C 1
ATOM 2177 O O . PRO A 1 295 ? -28.100 2.792 44.139 1.00 91.06 295 PRO A O 1
ATOM 2180 N N . VAL A 1 296 ? -29.357 4.649 44.221 1.00 91.00 296 VAL A N 1
ATOM 2181 C CA . VAL A 1 296 ? -28.732 5.211 45.425 1.00 91.00 296 VAL A CA 1
ATOM 2182 C C . VAL A 1 296 ? -29.813 5.320 46.492 1.00 91.00 296 VAL A C 1
ATOM 2184 O O . VAL A 1 296 ? -30.642 6.229 46.414 1.00 91.00 296 VAL A O 1
ATOM 2187 N N . PRO A 1 297 ? -29.848 4.403 47.475 1.00 91.88 297 PRO A N 1
ATOM 2188 C CA . PRO A 1 297 ? -30.776 4.514 48.590 1.00 91.88 297 PRO A CA 1
ATOM 2189 C C . PRO A 1 297 ? -30.538 5.821 49.345 1.00 91.88 297 PRO A C 1
ATOM 2191 O O . PRO A 1 297 ? -29.396 6.185 49.618 1.00 91.88 297 PRO A O 1
ATOM 2194 N N . PHE A 1 298 ? -31.615 6.521 49.702 1.00 92.56 298 PHE A N 1
ATOM 2195 C CA . PHE A 1 298 ? -31.546 7.780 50.454 1.00 92.56 298 PHE A CA 1
ATOM 2196 C C . PHE A 1 298 ? -30.588 8.821 49.823 1.00 92.56 298 PHE A C 1
ATOM 2198 O O . PHE A 1 298 ? -29.656 9.277 50.491 1.00 92.56 298 PHE A O 1
ATOM 2205 N N . PRO A 1 299 ? -30.804 9.255 48.564 1.00 90.19 299 PRO A N 1
ATOM 2206 C CA . PRO A 1 299 ? -29.852 10.098 47.824 1.00 90.19 299 PRO A CA 1
ATOM 2207 C C . PRO A 1 299 ? -29.649 11.496 48.437 1.00 90.19 299 PRO A C 1
ATOM 2209 O O . PRO A 1 299 ? -28.655 12.157 48.164 1.00 90.19 299 PRO A O 1
ATOM 2212 N N . ALA A 1 300 ? -30.561 11.942 49.309 1.00 89.81 300 ALA A N 1
ATOM 2213 C CA . ALA A 1 300 ? -30.395 13.161 50.103 1.00 89.81 300 ALA A CA 1
ATOM 2214 C C . ALA A 1 300 ? -29.335 13.034 51.221 1.00 89.81 300 ALA A C 1
ATOM 2216 O O . ALA A 1 300 ? -28.902 14.044 51.770 1.00 89.81 300 ALA A O 1
ATOM 2217 N N . TYR A 1 301 ? -28.935 11.808 51.577 1.00 91.50 301 TYR A N 1
ATOM 2218 C CA . TYR A 1 301 ? -27.961 11.507 52.629 1.00 91.50 301 TYR A CA 1
ATOM 2219 C C . TYR A 1 301 ? -26.696 10.832 52.082 1.00 91.50 301 TYR A C 1
ATOM 2221 O O . TYR A 1 301 ? -25.583 11.192 52.468 1.00 91.50 301 TYR A O 1
ATOM 2229 N N . ILE A 1 302 ? -26.857 9.849 51.193 1.00 91.94 302 ILE A N 1
ATOM 2230 C CA . ILE A 1 302 ? -25.748 9.069 50.642 1.00 91.94 302 ILE A CA 1
ATOM 2231 C C . ILE A 1 302 ? -25.194 9.769 49.401 1.00 91.94 302 ILE A C 1
ATOM 2233 O O . ILE A 1 302 ? -25.866 9.874 48.379 1.00 91.94 302 ILE A O 1
ATOM 2237 N N . ASN A 1 303 ? -23.939 10.215 49.483 1.00 91.06 303 ASN A N 1
ATOM 2238 C CA . ASN A 1 303 ? -23.224 10.763 48.334 1.00 91.06 303 ASN A CA 1
ATOM 2239 C C . ASN A 1 303 ? -22.840 9.633 47.368 1.00 91.06 303 ASN A C 1
ATOM 2241 O O . ASN A 1 303 ? -22.247 8.643 47.789 1.00 91.06 303 ASN A O 1
ATOM 2245 N N . THR A 1 304 ? -23.125 9.797 46.075 1.00 91.44 304 THR A N 1
ATOM 2246 C CA . THR A 1 304 ? -22.815 8.805 45.033 1.00 91.44 304 THR A CA 1
ATOM 2247 C C . THR A 1 304 ? -21.323 8.479 44.922 1.00 91.44 304 THR A C 1
ATOM 2249 O O . THR A 1 304 ? -20.970 7.368 44.526 1.00 91.44 304 THR A O 1
ATOM 2252 N N . SER A 1 305 ? -20.436 9.402 45.310 1.00 90.75 305 SER A N 1
ATOM 2253 C CA . SER A 1 305 ? -18.985 9.238 45.173 1.00 90.75 305 SER A CA 1
ATOM 2254 C C . SER A 1 305 ? -18.406 8.064 45.963 1.00 90.75 305 SER A C 1
ATOM 2256 O O . SER A 1 305 ? -17.371 7.523 45.573 1.00 90.75 305 SER A O 1
ATOM 2258 N N . VAL A 1 306 ? -19.090 7.610 47.021 1.00 90.94 306 VAL A N 1
ATOM 2259 C CA . VAL A 1 306 ? -18.671 6.436 47.810 1.00 90.94 306 VAL A CA 1
ATOM 2260 C C . VAL A 1 306 ? -18.681 5.147 46.985 1.00 90.94 306 VAL A C 1
ATOM 2262 O O . VAL A 1 306 ? -17.956 4.209 47.304 1.00 90.94 306 VAL A O 1
ATOM 2265 N N . PHE A 1 307 ? -19.463 5.107 45.901 1.00 93.12 307 PHE A N 1
ATOM 2266 C CA . PHE A 1 307 ? -19.562 3.951 45.014 1.00 93.12 307 PHE A CA 1
ATOM 2267 C C . PHE A 1 307 ? -18.545 3.995 43.859 1.00 93.12 307 PHE A C 1
ATOM 2269 O O . PHE A 1 307 ? -18.303 2.968 43.229 1.00 93.12 307 PHE A O 1
ATOM 2276 N N . TYR A 1 308 ? -17.899 5.137 43.583 1.00 91.94 308 TYR A N 1
ATOM 2277 C CA . TYR A 1 308 ? -17.019 5.287 42.411 1.00 91.94 308 TYR A CA 1
ATOM 2278 C C . TYR A 1 308 ? -15.790 4.379 42.454 1.00 91.94 308 TYR A C 1
ATOM 2280 O O . TYR A 1 308 ? -15.399 3.848 41.416 1.00 91.94 308 TYR A O 1
ATOM 2288 N N . ALA A 1 309 ? -15.181 4.174 43.624 1.00 89.69 309 ALA A N 1
ATOM 2289 C CA . ALA A 1 309 ? -14.016 3.297 43.746 1.00 89.69 309 ALA A CA 1
ATOM 2290 C C . ALA A 1 309 ? -14.359 1.815 43.459 1.00 89.69 309 ALA A C 1
ATOM 2292 O O . ALA A 1 309 ? -13.728 1.255 42.557 1.00 89.69 309 ALA A O 1
ATOM 2293 N N . PRO A 1 310 ? -15.383 1.206 44.103 1.00 89.25 310 PRO A N 1
ATOM 2294 C CA . PRO A 1 310 ? -15.871 -0.131 43.746 1.00 89.25 310 PRO A CA 1
ATOM 2295 C C . PRO A 1 310 ? -16.178 -0.297 42.256 1.00 89.25 310 PRO A C 1
ATOM 2297 O O . PRO A 1 310 ? -15.689 -1.227 41.618 1.00 89.25 310 PRO A O 1
ATOM 2300 N N . TRP A 1 311 ? -16.924 0.646 41.672 1.00 92.50 311 TRP A N 1
ATOM 2301 C CA . TRP A 1 311 ? -17.276 0.599 40.254 1.00 92.50 311 TRP A CA 1
ATOM 2302 C C . TRP A 1 311 ? -16.058 0.734 39.337 1.00 92.50 311 TRP A C 1
ATOM 2304 O O . TRP A 1 311 ? -15.971 0.047 38.325 1.00 92.50 311 TRP A O 1
ATOM 2314 N N . SER A 1 312 ? -15.081 1.578 39.688 1.00 92.25 312 SER A N 1
ATOM 2315 C CA . SER A 1 312 ? -13.845 1.724 38.904 1.00 92.25 312 SER A CA 1
ATOM 2316 C C . SER A 1 312 ? -13.040 0.431 38.864 1.00 92.25 312 SER A C 1
ATOM 2318 O O . SER A 1 312 ? -12.492 0.085 37.818 1.00 92.25 312 SER A O 1
ATOM 2320 N N . GLN A 1 313 ? -12.943 -0.272 39.995 1.00 91.12 313 GLN A N 1
ATOM 2321 C CA . GLN A 1 313 ? -12.267 -1.565 40.054 1.00 91.12 313 GLN A CA 1
ATOM 2322 C C . GLN A 1 313 ? -13.035 -2.618 39.252 1.00 91.12 313 GLN A C 1
ATOM 2324 O O . GLN A 1 313 ? -12.423 -3.299 38.431 1.00 91.12 313 GLN A O 1
ATOM 2329 N N . PHE A 1 314 ? -14.357 -2.680 39.427 1.00 92.62 314 PHE A N 1
ATOM 2330 C CA . PHE A 1 314 ? -15.226 -3.581 38.676 1.00 92.62 314 PHE A CA 1
ATOM 2331 C C . PHE A 1 314 ? -15.074 -3.388 37.166 1.00 92.62 314 PHE A C 1
ATOM 2333 O O . PHE A 1 314 ? -14.775 -4.339 36.454 1.00 92.62 314 PHE A O 1
ATOM 2340 N N . PHE A 1 315 ? -15.166 -2.149 36.677 1.00 93.56 315 PHE A N 1
ATOM 2341 C CA . PHE A 1 315 ? -15.039 -1.856 35.251 1.00 93.56 315 PHE A CA 1
ATOM 2342 C C . PHE A 1 315 ? -13.660 -2.276 34.707 1.00 93.56 315 PHE A C 1
ATOM 2344 O O . PHE A 1 315 ? -13.569 -2.945 33.678 1.00 93.56 315 PHE A O 1
ATOM 2351 N N . LYS A 1 316 ? -12.572 -1.970 35.428 1.00 92.25 316 LYS A N 1
ATOM 2352 C CA . LYS A 1 316 ? -11.220 -2.419 35.044 1.00 92.25 316 LYS A CA 1
ATOM 2353 C C . LYS A 1 316 ? -11.118 -3.943 34.956 1.00 92.25 316 LYS A C 1
ATOM 2355 O O . LYS A 1 316 ? -10.510 -4.450 34.018 1.00 92.25 316 LYS A O 1
ATOM 2360 N N . GLN A 1 317 ? -11.701 -4.657 35.916 1.00 91.06 317 GLN A N 1
ATOM 2361 C CA . GLN A 1 317 ? -11.687 -6.117 35.944 1.00 91.06 317 GLN A CA 1
ATOM 2362 C C . GLN A 1 317 ? -12.546 -6.714 34.819 1.00 91.06 317 GLN A C 1
ATOM 2364 O O . GLN A 1 317 ? -12.070 -7.609 34.125 1.00 91.06 317 GLN A O 1
ATOM 2369 N N . VAL A 1 318 ? -13.747 -6.180 34.567 1.00 91.50 318 VAL A N 1
ATOM 2370 C CA . VAL A 1 318 ? -14.622 -6.603 33.456 1.00 91.50 318 VAL A CA 1
ATOM 2371 C C . VAL A 1 318 ? -13.895 -6.478 32.116 1.00 91.50 318 VAL A C 1
ATOM 2373 O O . VAL A 1 318 ? -13.837 -7.450 31.366 1.00 91.50 318 VAL A O 1
ATOM 2376 N N . LEU A 1 319 ? -13.255 -5.334 31.851 1.00 91.31 319 LEU A N 1
ATOM 2377 C CA . LEU A 1 319 ? -12.477 -5.111 30.623 1.00 91.31 319 LEU A CA 1
ATOM 2378 C C . LEU A 1 319 ? -11.271 -6.051 30.480 1.00 91.31 319 LEU A C 1
ATOM 2380 O O . LEU A 1 319 ? -10.813 -6.284 29.365 1.00 91.31 319 LEU A O 1
ATOM 2384 N N . SER A 1 320 ? -10.756 -6.589 31.589 1.00 89.62 320 SER A N 1
ATOM 2385 C CA . SER A 1 320 ? -9.635 -7.536 31.580 1.00 89.62 320 SER A CA 1
ATOM 2386 C C . SER A 1 320 ? -10.045 -8.989 31.309 1.00 89.62 320 SER A C 1
ATOM 2388 O O . SER A 1 320 ? -9.175 -9.848 31.175 1.00 89.62 320 SER A O 1
ATOM 2390 N N . THR A 1 321 ? -11.348 -9.281 31.224 1.00 89.94 321 THR A N 1
ATOM 2391 C CA . THR A 1 321 ? -11.838 -10.631 30.910 1.00 89.94 321 THR A CA 1
ATOM 2392 C C . THR A 1 321 ? -11.645 -10.973 29.430 1.00 89.94 321 THR A C 1
ATOM 2394 O O . THR A 1 321 ? -11.730 -10.107 28.557 1.00 89.94 321 THR A O 1
ATOM 2397 N N . GLY A 1 322 ? -11.420 -12.260 29.136 1.00 88.81 322 GLY A N 1
ATOM 2398 C CA . GLY A 1 322 ? -11.328 -12.749 27.756 1.00 88.81 322 GLY A CA 1
ATOM 2399 C C . GLY A 1 322 ? -12.611 -12.497 26.957 1.00 88.81 322 GLY A C 1
ATOM 2400 O O . GLY A 1 322 ? -12.537 -12.065 25.809 1.00 88.81 322 GLY A O 1
ATOM 2401 N N . ASP A 1 323 ? -13.774 -12.673 27.589 1.00 90.00 323 ASP A N 1
ATOM 2402 C CA . ASP A 1 323 ? -15.084 -12.451 26.966 1.00 90.00 323 ASP A CA 1
ATOM 2403 C C . ASP A 1 323 ? -15.289 -10.984 26.573 1.00 90.00 323 ASP A C 1
ATOM 2405 O O . ASP A 1 323 ? -15.658 -10.702 25.432 1.00 90.00 323 ASP A O 1
ATOM 2409 N N . ALA A 1 324 ? -14.990 -10.033 27.470 1.00 90.00 324 ALA A N 1
ATOM 2410 C CA . ALA A 1 324 ? -15.081 -8.609 27.144 1.00 90.00 324 ALA A CA 1
ATOM 2411 C C . ALA A 1 324 ? -14.141 -8.244 25.990 1.00 90.00 324 ALA A C 1
ATOM 2413 O O . ALA A 1 324 ? -14.550 -7.555 25.054 1.00 90.00 324 ALA A O 1
ATOM 2414 N N . ALA A 1 325 ? -12.899 -8.739 26.019 1.00 90.75 325 ALA A N 1
ATOM 2415 C CA . ALA A 1 325 ? -11.934 -8.505 24.952 1.00 90.75 325 ALA A CA 1
ATOM 2416 C C . ALA A 1 325 ? -12.401 -9.091 23.608 1.00 90.75 325 ALA A C 1
ATOM 2418 O O . ALA A 1 325 ? -12.247 -8.442 22.570 1.00 90.75 325 ALA A O 1
ATOM 2419 N N . GLN A 1 326 ? -13.006 -10.283 23.611 1.00 91.06 326 GLN A N 1
ATOM 2420 C CA . GLN A 1 326 ? -13.552 -10.918 22.412 1.00 91.06 326 GLN A CA 1
ATOM 2421 C C . GLN A 1 326 ? -14.741 -10.136 21.848 1.00 91.06 326 GLN A C 1
ATOM 2423 O O . GLN A 1 326 ? -14.771 -9.872 20.645 1.00 91.06 326 GLN A O 1
ATOM 2428 N N . LEU A 1 327 ? -15.688 -9.734 22.698 1.00 91.25 327 LEU A N 1
ATOM 2429 C CA . LEU A 1 327 ? -16.868 -8.980 22.280 1.00 91.25 327 LEU A CA 1
ATOM 2430 C C . LEU A 1 327 ? -16.490 -7.585 21.756 1.00 91.25 327 LEU A C 1
ATOM 2432 O O . LEU A 1 327 ? -16.911 -7.213 20.662 1.00 91.25 327 LEU A O 1
ATOM 2436 N N . LEU A 1 328 ? -15.624 -6.850 22.467 1.00 91.75 328 LEU A N 1
ATOM 2437 C CA . LEU A 1 328 ? -15.103 -5.553 22.014 1.00 91.75 328 LEU A CA 1
ATOM 2438 C C . LEU A 1 328 ? -14.346 -5.679 20.688 1.00 91.75 328 LEU A C 1
ATOM 2440 O O . LEU A 1 328 ? -14.552 -4.880 19.777 1.00 91.75 328 LEU A O 1
ATOM 2444 N N . SER A 1 329 ? -13.506 -6.708 20.541 1.00 92.31 329 SER A N 1
ATOM 2445 C CA . SER A 1 329 ? -12.814 -6.976 19.273 1.00 92.31 329 SER A CA 1
ATOM 2446 C C . SER A 1 329 ? -13.791 -7.324 18.154 1.00 92.31 329 SER A C 1
ATOM 2448 O O . SER A 1 329 ? -13.576 -6.917 17.015 1.00 92.31 329 SER A O 1
ATOM 2450 N N . GLY A 1 330 ? -14.862 -8.061 18.460 1.00 91.31 330 GLY A N 1
ATOM 2451 C CA . GLY A 1 330 ? -15.941 -8.366 17.524 1.00 91.31 330 GLY A CA 1
ATOM 2452 C C . GLY A 1 330 ? -16.626 -7.102 17.014 1.00 91.31 330 GLY A C 1
ATOM 2453 O O . GLY A 1 330 ? -16.788 -6.953 15.807 1.00 91.31 330 GLY A O 1
ATOM 2454 N N . GLN A 1 331 ? -16.933 -6.162 17.910 1.00 90.81 331 GLN A N 1
ATOM 2455 C CA . GLN A 1 331 ? -17.538 -4.879 17.551 1.00 90.81 331 GLN A CA 1
ATOM 2456 C C . GLN A 1 331 ? -16.595 -3.990 16.724 1.00 90.81 331 GLN A C 1
ATOM 2458 O O . GLN A 1 331 ? -16.987 -3.485 15.672 1.00 90.81 331 GLN A O 1
ATOM 2463 N N . VAL A 1 332 ? -15.323 -3.866 17.130 1.00 90.88 332 VAL A N 1
ATOM 2464 C CA . VAL A 1 332 ? -14.298 -3.139 16.356 1.00 90.88 332 VAL A CA 1
ATOM 2465 C C . VAL A 1 332 ? -14.145 -3.738 14.958 1.00 90.88 332 VAL A C 1
ATOM 2467 O O . VAL A 1 332 ? -14.133 -3.008 13.971 1.00 90.88 332 VAL A O 1
ATOM 2470 N N . ASN A 1 333 ? -14.061 -5.065 14.859 1.00 91.56 333 ASN A N 1
ATOM 2471 C CA . ASN A 1 333 ? -13.957 -5.755 13.577 1.00 91.56 333 ASN A CA 1
ATOM 2472 C C . ASN A 1 333 ? -15.225 -5.610 12.736 1.00 91.56 333 ASN A C 1
ATOM 2474 O O . ASN A 1 333 ? -15.113 -5.447 11.527 1.00 91.56 333 ASN A O 1
ATOM 2478 N N . GLY A 1 334 ? -16.408 -5.621 13.353 1.00 89.44 334 GLY A N 1
ATOM 2479 C CA . GLY A 1 334 ? -17.671 -5.329 12.678 1.00 89.44 334 GLY A CA 1
ATOM 2480 C C . GLY A 1 334 ? -17.668 -3.936 12.051 1.00 89.44 334 GLY A C 1
ATOM 2481 O O . GLY A 1 334 ? -17.984 -3.803 10.872 1.00 89.44 334 GLY A O 1
ATOM 2482 N N . ALA A 1 335 ? -17.211 -2.925 12.797 1.00 87.75 335 ALA A N 1
ATOM 2483 C CA . ALA A 1 335 ? -17.056 -1.567 12.283 1.00 87.75 335 ALA A CA 1
ATOM 2484 C C . ALA A 1 335 ? -16.017 -1.499 11.149 1.00 87.75 335 ALA A C 1
ATOM 2486 O O . ALA A 1 335 ? -16.313 -0.963 10.087 1.00 87.75 335 ALA A O 1
ATOM 2487 N N . LEU A 1 336 ? -14.826 -2.085 11.314 1.00 86.81 336 LEU A N 1
ATOM 2488 C CA . LEU A 1 336 ? -13.798 -2.117 10.259 1.00 86.81 336 LEU A CA 1
ATOM 2489 C C . LEU A 1 336 ? -14.276 -2.829 8.982 1.00 86.81 336 LEU A C 1
ATOM 2491 O O . LEU A 1 336 ? -13.908 -2.432 7.877 1.00 86.81 336 LEU A O 1
ATOM 2495 N N . MET A 1 337 ? -15.094 -3.872 9.133 1.00 88.88 337 MET A N 1
ATOM 2496 C CA . MET A 1 337 ? -15.625 -4.684 8.037 1.00 88.88 337 MET A CA 1
ATOM 2497 C C . MET A 1 337 ? -16.901 -4.120 7.402 1.00 88.88 337 MET A C 1
ATOM 2499 O O . MET A 1 337 ? -17.367 -4.689 6.405 1.00 88.88 337 MET A O 1
ATOM 2503 N N . ASP A 1 338 ? -17.450 -3.017 7.922 1.00 88.25 338 ASP A N 1
ATOM 2504 C CA . ASP A 1 338 ? -18.589 -2.342 7.304 1.00 88.25 338 ASP A CA 1
ATOM 2505 C C . ASP A 1 338 ? -18.304 -2.044 5.820 1.00 88.25 338 ASP A C 1
ATOM 2507 O O . ASP A 1 338 ? -17.184 -1.701 5.425 1.00 88.25 338 ASP A O 1
ATOM 2511 N N . GLN A 1 339 ? -19.314 -2.231 4.966 1.00 85.00 339 GLN A N 1
ATOM 2512 C CA . GLN A 1 339 ? -19.146 -2.104 3.517 1.00 85.00 339 GLN A CA 1
ATOM 2513 C C . GLN A 1 339 ? -18.743 -0.680 3.108 1.00 85.00 339 GLN A C 1
ATOM 2515 O O . GLN A 1 339 ? -17.949 -0.525 2.175 1.00 85.00 339 GLN A O 1
ATOM 2520 N N . GLY A 1 340 ? -19.252 0.342 3.803 1.00 84.12 340 GLY A N 1
ATOM 2521 C CA . GLY A 1 340 ? -18.862 1.732 3.593 1.00 84.12 340 GLY A CA 1
ATOM 2522 C C . GLY A 1 340 ? -17.391 1.947 3.937 1.00 84.12 340 GLY A C 1
ATOM 2523 O O . GLY A 1 340 ? -16.637 2.434 3.094 1.00 84.12 340 GLY A O 1
ATOM 2524 N N . ASN A 1 341 ? -16.971 1.483 5.117 1.00 83.06 341 ASN A N 1
ATOM 2525 C CA . ASN A 1 341 ? -15.592 1.626 5.596 1.00 83.06 341 ASN A CA 1
ATOM 2526 C C . ASN A 1 341 ? -14.585 0.917 4.676 1.00 83.06 341 ASN A C 1
ATOM 2528 O O . ASN A 1 341 ? -13.617 1.535 4.222 1.00 83.06 341 ASN A O 1
ATOM 2532 N N . ARG A 1 342 ? -14.836 -0.351 4.315 1.00 85.44 342 ARG A N 1
ATOM 2533 C CA . ARG A 1 342 ? -13.982 -1.088 3.363 1.00 85.44 342 ARG A CA 1
ATOM 2534 C C . ARG A 1 342 ? -13.949 -0.427 1.987 1.00 85.44 342 ARG A C 1
ATOM 2536 O O . ARG A 1 342 ? -12.882 -0.336 1.381 1.00 85.44 342 ARG A O 1
ATOM 2543 N N . GLY A 1 343 ? -15.097 0.055 1.506 1.00 84.00 343 GLY A N 1
ATOM 2544 C CA . GLY A 1 343 ? -15.206 0.750 0.226 1.00 84.00 343 GLY A CA 1
ATOM 2545 C C . GLY A 1 343 ? -14.376 2.034 0.172 1.00 84.00 343 GLY A C 1
ATOM 2546 O O . GLY A 1 343 ? -13.723 2.287 -0.836 1.00 84.00 343 GLY A O 1
ATOM 2547 N N . GLN A 1 344 ? -14.347 2.811 1.256 1.00 83.69 344 GLN A N 1
ATOM 2548 C CA . GLN A 1 344 ? -13.601 4.072 1.336 1.00 83.69 344 GLN A CA 1
ATOM 2549 C C . GLN A 1 344 ? -12.090 3.851 1.382 1.00 83.69 344 GLN A C 1
ATOM 2551 O O . GLN A 1 344 ? -11.352 4.483 0.626 1.00 83.69 344 GLN A O 1
ATOM 2556 N N . VAL A 1 345 ? -11.623 2.875 2.169 1.00 82.81 345 VAL A N 1
ATOM 2557 C CA . VAL A 1 345 ? -10.202 2.492 2.159 1.00 82.81 345 VAL A CA 1
ATOM 2558 C C . VAL A 1 345 ? -9.801 1.955 0.781 1.00 82.81 345 VAL A C 1
ATOM 2560 O O . VAL A 1 345 ? -8.773 2.362 0.245 1.00 82.81 345 VAL A O 1
ATOM 2563 N N . ALA A 1 346 ? -10.625 1.109 0.155 1.00 85.88 346 ALA A N 1
ATOM 2564 C CA . ALA A 1 346 ? -10.363 0.631 -1.202 1.00 85.88 346 ALA A CA 1
ATOM 2565 C C . ALA A 1 346 ? -10.313 1.785 -2.222 1.00 85.88 346 ALA A C 1
ATOM 2567 O O . ALA A 1 346 ? -9.447 1.793 -3.093 1.00 85.88 346 ALA A O 1
ATOM 2568 N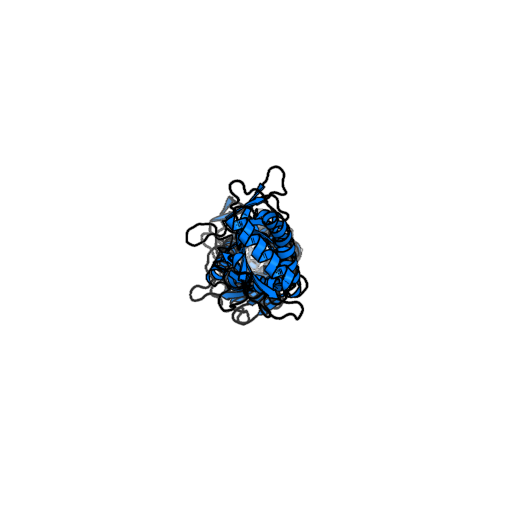 N . GLN A 1 347 ? -11.195 2.784 -2.122 1.00 86.44 347 GLN A N 1
ATOM 2569 C CA . GLN A 1 347 ? -11.161 3.975 -2.981 1.00 86.44 347 GLN A CA 1
ATOM 2570 C C . GLN A 1 347 ? -9.877 4.785 -2.795 1.00 86.44 347 GLN A C 1
ATOM 2572 O O . GLN A 1 347 ? -9.261 5.158 -3.794 1.00 86.44 347 GLN A O 1
ATOM 2577 N N . LEU A 1 348 ? -9.443 5.008 -1.550 1.00 84.94 348 LEU A N 1
ATOM 2578 C CA . LEU A 1 348 ? -8.169 5.664 -1.258 1.00 84.94 348 LEU A CA 1
ATOM 2579 C C . LEU A 1 348 ? -7.001 4.900 -1.893 1.00 84.94 348 LEU A C 1
ATOM 2581 O O . LEU A 1 348 ? -6.212 5.499 -2.621 1.00 84.94 348 LEU A O 1
ATOM 2585 N N . LEU A 1 349 ? -6.914 3.585 -1.661 1.00 83.62 349 LEU A N 1
ATOM 2586 C CA . LEU A 1 349 ? -5.849 2.742 -2.212 1.00 83.62 349 LEU A CA 1
ATOM 2587 C C . LEU A 1 349 ? -5.843 2.776 -3.744 1.00 83.62 349 LEU A C 1
ATOM 2589 O O . LEU A 1 349 ? -4.790 2.960 -4.346 1.00 83.62 349 LEU A O 1
ATOM 2593 N N . ASN A 1 350 ? -7.013 2.676 -4.379 1.00 86.94 350 ASN A N 1
ATOM 2594 C CA . ASN A 1 350 ? -7.143 2.767 -5.834 1.00 86.94 350 ASN A CA 1
ATOM 2595 C C . ASN A 1 350 ? -6.738 4.140 -6.377 1.00 86.94 350 ASN A C 1
ATOM 2597 O O . ASN A 1 350 ? -6.088 4.216 -7.417 1.00 86.94 350 ASN A O 1
ATOM 2601 N N . HIS A 1 351 ? -7.092 5.224 -5.683 1.00 84.00 351 HIS A N 1
ATOM 2602 C CA . HIS A 1 351 ? -6.698 6.574 -6.077 1.00 84.00 351 HIS A CA 1
ATOM 2603 C C . HIS A 1 351 ? -5.179 6.766 -5.987 1.00 84.00 351 HIS A C 1
ATOM 2605 O O . HIS A 1 351 ? -4.571 7.239 -6.945 1.00 84.00 351 HIS A O 1
ATOM 2611 N N . GLN A 1 352 ? -4.564 6.344 -4.878 1.00 81.06 352 GLN A N 1
ATOM 2612 C CA . GLN A 1 352 ? -3.113 6.419 -4.686 1.00 81.06 352 GLN A CA 1
ATOM 2613 C C . GLN A 1 352 ? -2.366 5.562 -5.710 1.00 81.06 352 GLN A C 1
ATOM 2615 O O . GLN A 1 352 ? -1.434 6.040 -6.352 1.00 81.06 352 GLN A O 1
ATOM 2620 N N . LEU A 1 353 ? -2.826 4.327 -5.934 1.00 81.19 353 LEU A N 1
ATOM 2621 C CA . LEU A 1 353 ? -2.253 3.425 -6.930 1.00 81.19 353 LEU A CA 1
ATOM 2622 C C . LEU A 1 353 ? -2.338 4.021 -8.338 1.00 81.19 353 LEU A C 1
ATOM 2624 O O . LEU A 1 353 ? -1.364 3.997 -9.091 1.00 81.19 353 LEU A O 1
ATOM 2628 N N . LYS A 1 354 ? -3.501 4.576 -8.694 1.00 83.25 354 LYS A N 1
ATOM 2629 C CA . LYS A 1 354 ? -3.704 5.236 -9.981 1.00 83.25 354 LYS A CA 1
ATOM 2630 C C . LYS A 1 354 ? -2.734 6.402 -10.145 1.00 83.25 354 LYS A C 1
ATOM 2632 O O . LYS A 1 354 ? -2.040 6.441 -11.152 1.00 83.25 354 LYS A O 1
ATOM 2637 N N . ASN A 1 355 ? -2.666 7.310 -9.173 1.00 81.56 355 ASN A N 1
ATOM 2638 C CA . ASN A 1 355 ? -1.796 8.483 -9.252 1.00 81.56 355 ASN A CA 1
ATOM 2639 C C . ASN A 1 355 ? -0.321 8.083 -9.376 1.00 81.56 355 ASN A C 1
ATOM 2641 O O . ASN A 1 355 ? 0.354 8.583 -10.268 1.00 81.56 355 ASN A O 1
ATOM 2645 N N . ALA A 1 356 ? 0.147 7.130 -8.562 1.00 79.44 356 ALA A N 1
ATOM 2646 C CA . ALA A 1 356 ? 1.527 6.646 -8.611 1.00 79.44 356 ALA A CA 1
ATOM 2647 C C . ALA A 1 356 ? 1.885 6.049 -9.984 1.00 79.44 356 ALA A C 1
ATOM 2649 O O . ALA A 1 356 ? 2.951 6.319 -10.536 1.00 79.44 356 ALA A O 1
ATOM 2650 N N . PHE A 1 357 ? 0.985 5.260 -10.579 1.00 81.38 357 PHE A N 1
ATOM 2651 C CA . PHE A 1 357 ? 1.237 4.717 -11.911 1.00 81.38 357 PHE A CA 1
ATOM 2652 C C . PHE A 1 357 ? 1.062 5.739 -13.038 1.00 81.38 357 PHE A C 1
ATOM 2654 O O . PHE A 1 357 ? 1.758 5.627 -14.043 1.00 81.38 357 PHE A O 1
ATOM 2661 N N . ASP A 1 358 ? 0.144 6.699 -12.917 1.00 83.25 358 ASP A N 1
ATOM 2662 C CA . ASP A 1 358 ? -0.007 7.801 -13.878 1.00 83.25 358 ASP A CA 1
ATOM 2663 C C . ASP A 1 358 ? 1.240 8.694 -13.891 1.00 83.25 358 ASP A C 1
ATOM 2665 O O . ASP A 1 358 ? 1.669 9.139 -14.952 1.00 83.25 358 ASP A O 1
ATOM 2669 N N . GLU A 1 359 ? 1.860 8.907 -12.732 1.00 79.88 359 GLU A N 1
ATOM 2670 C CA . GLU A 1 359 ? 3.104 9.665 -12.604 1.00 79.88 359 GLU A CA 1
ATOM 2671 C C . GLU A 1 359 ? 4.272 8.984 -13.338 1.00 79.88 359 GLU A C 1
ATOM 2673 O O . GLU A 1 359 ? 5.025 9.643 -14.055 1.00 79.88 359 GLU A O 1
ATOM 2678 N N . ILE A 1 360 ? 4.396 7.655 -13.222 1.00 80.19 360 ILE A N 1
ATOM 2679 C CA . ILE A 1 360 ? 5.456 6.897 -13.905 1.00 80.19 360 ILE A CA 1
ATOM 2680 C C . ILE A 1 360 ? 5.160 6.740 -15.400 1.00 80.19 360 ILE A C 1
ATOM 2682 O O . ILE A 1 360 ? 6.011 7.026 -16.246 1.00 80.19 360 ILE A O 1
ATOM 2686 N N . PHE A 1 361 ? 3.977 6.223 -15.732 1.00 84.31 361 PHE A N 1
ATOM 2687 C CA . PHE A 1 361 ? 3.663 5.744 -17.078 1.00 84.31 361 PHE A CA 1
ATOM 2688 C C . PHE A 1 361 ? 2.989 6.790 -17.972 1.00 84.31 361 PHE A C 1
ATOM 2690 O O . PHE A 1 361 ? 2.803 6.534 -19.160 1.00 84.31 361 PHE A O 1
ATOM 2697 N N . GLY A 1 362 ? 2.615 7.952 -17.436 1.00 79.31 362 GLY A N 1
ATOM 2698 C CA . GLY A 1 362 ? 1.858 8.954 -18.177 1.00 79.31 362 GLY A CA 1
ATOM 2699 C C . GLY A 1 362 ? 0.392 8.549 -18.357 1.00 79.31 362 GLY A C 1
ATOM 2700 O O . GLY A 1 362 ? -0.287 8.174 -17.394 1.00 79.31 362 GLY A O 1
ATOM 2701 N N . SER A 1 363 ? -0.126 8.665 -19.586 1.00 70.06 363 SER A N 1
ATOM 2702 C CA . SER A 1 363 ? -1.557 8.497 -19.868 1.00 70.06 363 SER A CA 1
ATOM 2703 C C . SER A 1 363 ? -2.119 7.124 -19.457 1.00 70.06 363 SER A C 1
ATOM 2705 O O . SER A 1 363 ? -1.411 6.134 -19.275 1.00 70.06 363 SER A O 1
ATOM 2707 N N . THR A 1 364 ? -3.448 7.041 -19.332 1.00 64.62 364 THR A N 1
ATOM 2708 C CA . THR A 1 364 ? -4.172 5.788 -19.051 1.00 64.62 364 THR A CA 1
ATOM 2709 C C . THR A 1 364 ? -4.272 4.862 -20.271 1.00 64.62 364 THR A C 1
ATOM 2711 O O . THR A 1 364 ? -5.054 3.911 -20.251 1.00 64.62 364 THR A O 1
ATOM 2714 N N . GLN A 1 365 ? -3.553 5.146 -21.363 1.00 67.06 365 GLN A N 1
ATOM 2715 C CA . GLN A 1 365 ? -3.610 4.326 -22.567 1.00 67.06 365 GLN A CA 1
ATOM 2716 C C . GLN A 1 365 ? -2.833 3.024 -22.359 1.00 67.06 365 GLN A C 1
ATOM 2718 O O . GLN A 1 365 ? -1.609 3.003 -22.276 1.00 67.06 365 GLN A O 1
ATOM 2723 N N . VAL A 1 366 ? -3.576 1.924 -22.292 1.00 75.44 366 VAL A N 1
ATOM 2724 C CA . VAL A 1 366 ? -3.036 0.564 -22.262 1.00 75.44 366 VAL A CA 1
ATOM 2725 C C . VAL A 1 366 ? -2.765 0.147 -23.705 1.00 75.44 366 VAL A C 1
ATOM 2727 O O . VAL A 1 366 ? -3.692 0.112 -24.519 1.00 75.44 366 VAL A O 1
ATOM 2730 N N . ALA A 1 367 ? -1.508 -0.125 -24.052 1.00 78.56 367 ALA A N 1
ATOM 2731 C CA . ALA A 1 367 ? -1.179 -0.546 -25.406 1.00 78.56 367 ALA A CA 1
ATOM 2732 C C . ALA A 1 367 ? -1.714 -1.962 -25.646 1.00 78.56 367 ALA A C 1
ATOM 2734 O O . ALA A 1 367 ? -1.322 -2.895 -24.956 1.00 78.56 367 ALA A O 1
ATOM 2735 N N . GLY A 1 368 ? -2.605 -2.141 -26.623 1.00 76.00 368 GLY A N 1
ATOM 2736 C CA . GLY A 1 368 ? -3.055 -3.481 -26.992 1.00 76.00 368 GLY A CA 1
ATOM 2737 C C . GLY A 1 368 ? -1.869 -4.306 -27.486 1.00 76.00 368 GLY A C 1
ATOM 2738 O O . GLY A 1 368 ? -1.234 -3.912 -28.463 1.00 76.00 368 GLY A O 1
ATOM 2739 N N . SER A 1 369 ? -1.576 -5.424 -26.816 1.00 82.50 369 SER A N 1
ATOM 2740 C CA . SER A 1 369 ? -0.507 -6.333 -27.227 1.00 82.50 369 SER A CA 1
ATOM 2741 C C . SER A 1 369 ? -0.943 -7.796 -27.279 1.00 82.50 369 SER A C 1
ATOM 2743 O O . SER A 1 369 ? -1.740 -8.277 -26.460 1.00 82.50 369 SER A O 1
ATOM 2745 N N . THR A 1 370 ? -0.383 -8.509 -28.254 1.00 86.06 370 THR A N 1
ATOM 2746 C CA . THR A 1 370 ? -0.591 -9.939 -28.505 1.00 86.06 370 THR A CA 1
ATOM 2747 C C . THR A 1 370 ? 0.444 -10.838 -27.823 1.00 86.06 370 THR A C 1
ATOM 2749 O O . THR A 1 370 ? 0.309 -12.059 -27.887 1.00 86.06 370 THR A O 1
ATOM 2752 N N . VAL A 1 371 ? 1.436 -10.263 -27.134 1.00 87.06 371 VAL A N 1
ATOM 2753 C CA . VAL A 1 371 ? 2.490 -11.015 -26.431 1.00 87.06 371 VAL A CA 1
ATOM 2754 C C . VAL A 1 371 ? 2.183 -11.189 -24.933 1.00 87.06 371 VAL A C 1
ATOM 2756 O O . VAL A 1 371 ? 1.181 -10.674 -24.421 1.00 87.06 371 VAL A O 1
ATOM 2759 N N . ASP A 1 372 ? 3.028 -11.968 -24.247 1.00 87.12 372 ASP A N 1
ATOM 2760 C CA . ASP A 1 372 ? 2.919 -12.339 -22.826 1.00 87.12 372 ASP A CA 1
ATOM 2761 C C . ASP A 1 372 ? 1.555 -12.941 -22.450 1.00 87.12 372 ASP A C 1
ATOM 2763 O O . ASP A 1 372 ? 0.956 -12.610 -21.429 1.00 87.12 372 ASP A O 1
ATOM 2767 N N . THR A 1 373 ? 1.042 -13.843 -23.293 1.00 84.06 373 THR A N 1
ATOM 2768 C CA . THR A 1 373 ? -0.286 -14.467 -23.133 1.00 84.06 373 THR A CA 1
ATOM 2769 C C . THR A 1 373 ? -0.435 -15.305 -21.866 1.00 84.06 373 THR A C 1
ATOM 2771 O O . THR A 1 373 ? -1.558 -15.540 -21.427 1.00 84.06 373 THR A O 1
ATOM 2774 N N . ASP A 1 374 ? 0.682 -15.739 -21.285 1.00 85.50 374 ASP A N 1
ATOM 2775 C CA . ASP A 1 374 ? 0.718 -16.562 -20.074 1.00 85.50 374 ASP A CA 1
ATOM 2776 C C . ASP A 1 374 ? 0.730 -15.718 -18.783 1.00 85.50 374 ASP A C 1
ATOM 2778 O O . ASP A 1 374 ? 0.672 -16.264 -17.679 1.00 85.50 374 ASP A O 1
ATOM 2782 N N . ALA A 1 375 ? 0.821 -14.388 -18.898 1.00 87.75 375 ALA A N 1
ATOM 2783 C CA . ALA A 1 375 ? 0.724 -13.476 -17.767 1.00 87.75 375 ALA A CA 1
ATOM 2784 C C . ALA A 1 375 ? -0.723 -13.400 -17.246 1.00 87.75 375 ALA A C 1
ATOM 2786 O O . ALA A 1 375 ? -1.685 -13.460 -18.016 1.00 87.75 375 ALA A O 1
ATOM 2787 N N . ASN A 1 376 ? -0.897 -13.227 -15.931 1.00 90.19 376 ASN A N 1
ATOM 2788 C CA . ASN A 1 376 ? -2.225 -12.931 -15.391 1.00 90.19 376 ASN A CA 1
ATOM 2789 C C . ASN A 1 376 ? -2.692 -11.530 -15.829 1.00 90.19 376 ASN A C 1
ATOM 2791 O O . ASN A 1 376 ? -1.904 -10.715 -16.312 1.00 90.19 376 ASN A O 1
ATOM 2795 N N . ALA A 1 377 ? -3.978 -11.231 -15.641 1.00 90.44 377 ALA A N 1
ATOM 2796 C CA . ALA A 1 377 ? -4.560 -9.970 -16.098 1.00 90.44 377 ALA A CA 1
ATOM 2797 C C . ALA A 1 377 ? -3.851 -8.720 -15.537 1.00 90.44 377 ALA 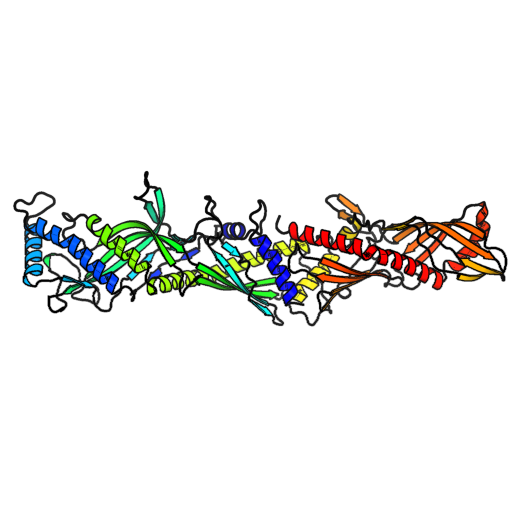A C 1
ATOM 2799 O O . ALA A 1 377 ? -3.676 -7.749 -16.272 1.00 90.44 377 ALA A O 1
ATOM 2800 N N . VAL A 1 378 ? -3.420 -8.744 -14.270 1.00 90.69 378 VAL A N 1
ATOM 2801 C CA . VAL A 1 378 ? -2.726 -7.618 -13.617 1.00 90.69 378 VAL A CA 1
ATOM 2802 C C . VAL A 1 378 ? -1.347 -7.390 -14.230 1.00 90.69 378 VAL A C 1
ATOM 2804 O O . VAL A 1 378 ? -1.028 -6.260 -14.598 1.00 90.69 378 VAL A O 1
ATOM 2807 N N . ASP A 1 379 ? -0.558 -8.451 -14.397 1.00 89.62 379 ASP A N 1
ATOM 2808 C CA . ASP A 1 379 ? 0.758 -8.380 -15.038 1.00 89.62 379 ASP A CA 1
ATOM 2809 C C . ASP A 1 379 ? 0.637 -7.890 -16.476 1.00 89.62 379 ASP A C 1
ATOM 2811 O O . ASP A 1 379 ? 1.333 -6.959 -16.876 1.00 89.62 379 ASP A O 1
ATOM 2815 N N . LYS A 1 380 ? -0.303 -8.463 -17.239 1.00 88.81 380 LYS A N 1
ATOM 2816 C CA . LYS A 1 380 ? -0.559 -8.055 -18.622 1.00 88.81 380 LYS A CA 1
ATOM 2817 C C . LYS A 1 380 ? -0.915 -6.574 -18.700 1.00 88.81 380 LYS A C 1
ATOM 2819 O O . LYS A 1 380 ? -0.357 -5.865 -19.529 1.00 88.81 380 LYS A O 1
ATOM 2824 N N . TYR A 1 381 ? -1.784 -6.093 -17.810 1.00 89.25 381 TYR A N 1
ATOM 2825 C CA . TYR A 1 381 ? -2.118 -4.673 -17.731 1.00 89.25 381 TYR A CA 1
ATOM 2826 C C . TYR A 1 381 ? -0.884 -3.804 -17.451 1.00 89.25 381 TYR A C 1
ATOM 2828 O O . TYR A 1 381 ? -0.690 -2.793 -18.124 1.00 89.25 381 TYR A O 1
ATOM 2836 N N . LEU A 1 382 ? -0.041 -4.183 -16.484 1.00 88.94 382 LEU A N 1
ATOM 2837 C CA . LEU A 1 382 ? 1.179 -3.438 -16.155 1.00 88.94 382 LEU A CA 1
ATOM 2838 C C . LEU A 1 382 ? 2.173 -3.421 -17.324 1.00 88.94 382 LEU A C 1
ATOM 2840 O O . LEU A 1 382 ? 2.731 -2.369 -17.635 1.00 88.94 382 LEU A O 1
ATOM 2844 N N . PHE A 1 383 ? 2.353 -4.552 -18.003 1.00 90.19 383 PHE A N 1
ATOM 2845 C CA . PHE A 1 383 ? 3.211 -4.667 -19.180 1.00 90.19 383 PHE A CA 1
ATOM 2846 C C . PHE A 1 383 ? 2.691 -3.840 -20.354 1.00 90.19 383 PHE A C 1
ATOM 2848 O O . PHE A 1 383 ? 3.448 -3.082 -20.956 1.00 90.19 383 PHE A O 1
ATOM 2855 N N . ASP A 1 384 ? 1.395 -3.914 -20.646 1.00 89.75 384 ASP A N 1
ATOM 2856 C CA . ASP A 1 384 ? 0.759 -3.135 -21.709 1.00 89.75 384 ASP A CA 1
ATOM 2857 C C . ASP A 1 384 ? 0.804 -1.629 -21.416 1.00 89.75 384 ASP A C 1
ATOM 2859 O O . ASP A 1 384 ? 0.980 -0.806 -22.321 1.00 89.75 384 ASP A O 1
ATOM 2863 N N . ARG A 1 385 ? 0.725 -1.253 -20.138 1.00 89.25 385 ARG A N 1
ATOM 2864 C CA . ARG A 1 385 ? 0.928 0.127 -19.706 1.00 89.25 385 ARG A CA 1
ATOM 2865 C C . ARG A 1 385 ? 2.381 0.574 -19.888 1.00 89.25 385 ARG A C 1
ATOM 2867 O O . ARG A 1 385 ? 2.610 1.653 -20.426 1.00 89.25 385 ARG A O 1
ATOM 2874 N N . ALA A 1 386 ? 3.356 -0.260 -19.524 1.00 90.19 386 ALA A N 1
ATOM 2875 C CA . ALA A 1 386 ? 4.774 0.022 -19.750 1.00 90.19 386 ALA A CA 1
ATOM 2876 C C . ALA A 1 386 ? 5.112 0.153 -21.251 1.00 90.19 386 ALA A C 1
ATOM 2878 O O . ALA A 1 386 ? 5.837 1.067 -21.642 1.00 90.19 386 ALA A O 1
ATOM 2879 N N . ARG A 1 387 ? 4.531 -0.698 -22.110 1.00 91.56 387 ARG A N 1
ATOM 2880 C CA . ARG A 1 387 ? 4.644 -0.602 -23.579 1.00 91.56 387 ARG A CA 1
ATOM 2881 C C . ARG A 1 387 ? 4.137 0.733 -24.115 1.00 91.56 387 ARG A C 1
ATOM 2883 O O . ARG A 1 387 ? 4.801 1.357 -24.941 1.00 91.56 387 ARG A O 1
ATOM 2890 N N . GLY A 1 388 ? 2.963 1.166 -23.651 1.00 90.56 388 GLY A N 1
ATOM 2891 C CA . GLY A 1 388 ? 2.395 2.465 -24.018 1.00 90.56 388 GLY A CA 1
ATOM 2892 C C . GLY A 1 388 ? 3.289 3.618 -23.563 1.00 90.56 388 GLY A C 1
ATOM 2893 O O . GLY A 1 388 ? 3.627 4.495 -24.357 1.00 90.56 388 GLY A O 1
ATOM 2894 N N . ALA A 1 389 ? 3.754 3.552 -22.316 1.00 91.44 389 ALA A N 1
ATOM 2895 C CA . ALA A 1 389 ? 4.567 4.577 -21.672 1.00 91.44 389 ALA A CA 1
ATOM 2896 C C . ALA A 1 389 ? 5.892 4.874 -22.395 1.00 91.44 389 ALA A C 1
ATOM 2898 O O . ALA A 1 389 ? 6.346 6.016 -22.382 1.00 91.44 389 ALA A O 1
ATOM 2899 N N . LEU A 1 390 ? 6.507 3.886 -23.055 1.00 91.75 390 LEU A N 1
ATOM 2900 C CA . LEU A 1 390 ? 7.736 4.095 -23.837 1.00 91.75 390 LEU A CA 1
ATOM 2901 C C . LEU A 1 390 ? 7.523 4.998 -25.065 1.00 91.75 390 LEU A C 1
ATOM 2903 O O . LEU A 1 390 ? 8.484 5.597 -25.547 1.00 91.75 390 LEU A O 1
ATOM 2907 N N . ASN A 1 391 ? 6.280 5.131 -25.541 1.00 90.69 391 ASN A N 1
ATOM 2908 C CA . ASN A 1 391 ? 5.907 5.937 -26.709 1.00 90.69 391 ASN A CA 1
ATOM 2909 C C . ASN A 1 391 ? 5.040 7.163 -26.369 1.00 90.69 391 ASN A C 1
ATOM 2911 O O . ASN A 1 391 ? 4.662 7.907 -27.274 1.00 90.69 391 ASN A O 1
ATOM 2915 N N . ASP A 1 392 ? 4.721 7.391 -25.096 1.00 89.62 392 ASP A N 1
ATOM 2916 C CA . ASP A 1 392 ? 3.924 8.536 -24.654 1.00 89.62 392 ASP A CA 1
ATOM 2917 C C . ASP A 1 392 ? 4.830 9.692 -24.216 1.00 89.62 392 ASP A C 1
ATOM 2919 O O . ASP A 1 392 ? 5.539 9.587 -23.223 1.00 89.62 392 ASP A O 1
ATOM 2923 N N . SER A 1 393 ? 4.773 10.833 -24.907 1.00 86.94 393 SER A N 1
ATOM 2924 C CA . SER A 1 393 ? 5.575 12.019 -24.564 1.00 86.94 393 SER A CA 1
ATOM 2925 C C . SER A 1 393 ? 5.318 12.607 -23.167 1.00 86.94 393 SER A C 1
ATOM 2927 O O . SER A 1 393 ? 6.143 13.386 -22.687 1.00 86.94 393 SER A O 1
ATOM 2929 N N . GLY A 1 394 ? 4.188 12.270 -22.532 1.00 84.38 394 GLY A N 1
ATOM 2930 C CA . GLY A 1 394 ? 3.869 12.652 -21.154 1.00 84.38 394 GLY A CA 1
ATOM 2931 C C . GLY A 1 394 ? 4.406 11.687 -20.092 1.00 84.38 394 GLY A C 1
ATOM 2932 O O . GLY A 1 394 ? 4.321 11.994 -18.908 1.00 84.38 394 GLY A O 1
ATOM 2933 N N . SER A 1 395 ? 4.949 10.538 -20.498 1.00 87.62 395 SER A N 1
ATOM 2934 C CA . SER A 1 395 ? 5.498 9.519 -19.603 1.00 87.62 395 SER A CA 1
ATOM 2935 C C . SER A 1 395 ? 6.902 9.874 -19.112 1.00 87.62 395 SER A C 1
ATOM 2937 O O . SER A 1 395 ? 7.735 10.380 -19.873 1.00 87.62 395 SER A O 1
ATOM 2939 N N . TYR A 1 396 ? 7.210 9.519 -17.861 1.00 84.12 396 TYR A N 1
ATOM 2940 C CA . TYR A 1 396 ? 8.562 9.650 -17.308 1.00 84.12 396 TYR A CA 1
ATOM 2941 C C . TYR A 1 396 ? 9.576 8.752 -18.032 1.00 84.12 396 TYR A C 1
ATOM 2943 O O . TYR A 1 396 ? 10.763 9.071 -18.112 1.00 84.12 396 TYR A O 1
ATOM 2951 N N . VAL A 1 397 ? 9.100 7.638 -18.595 1.00 87.69 397 VAL A N 1
ATOM 2952 C CA . VAL A 1 397 ? 9.913 6.656 -19.322 1.00 87.69 397 VAL A CA 1
ATOM 2953 C C . VAL A 1 397 ? 9.817 6.806 -20.844 1.00 87.69 397 VAL A C 1
ATOM 2955 O O . VAL A 1 397 ? 10.156 5.875 -21.571 1.00 87.69 397 VAL A O 1
ATOM 2958 N N . TYR A 1 398 ? 9.382 7.966 -21.353 1.00 91.06 398 TYR A N 1
ATOM 2959 C CA . TYR A 1 398 ? 9.322 8.211 -22.796 1.00 91.06 398 TYR A CA 1
ATOM 2960 C C . TYR A 1 398 ? 10.699 8.051 -23.449 1.00 91.06 398 TYR A C 1
ATOM 2962 O O . TYR A 1 398 ? 11.630 8.816 -23.171 1.00 91.06 398 TYR A O 1
ATOM 2970 N N . LEU A 1 399 ? 10.828 7.079 -24.353 1.00 92.25 399 LEU A N 1
ATOM 2971 C CA . LEU A 1 399 ? 12.121 6.611 -24.848 1.00 92.25 399 LEU A CA 1
ATOM 2972 C C . LEU A 1 399 ? 12.987 7.728 -25.476 1.00 92.25 399 LEU A C 1
ATOM 2974 O O . LEU A 1 399 ? 14.157 7.841 -25.096 1.00 92.25 399 LEU A O 1
ATOM 2978 N N . PRO A 1 400 ? 12.465 8.624 -26.341 1.00 94.19 400 PRO A N 1
ATOM 2979 C CA . PRO A 1 400 ? 13.248 9.746 -26.865 1.00 94.19 400 PRO A CA 1
ATOM 2980 C C . PRO A 1 400 ? 13.779 10.702 -25.791 1.00 94.19 400 PRO A C 1
ATOM 2982 O O . PRO A 1 400 ? 14.904 11.192 -25.912 1.00 94.19 400 PRO A O 1
ATOM 2985 N N . THR A 1 401 ? 13.008 10.956 -24.727 1.00 92.44 401 THR A N 1
ATOM 2986 C CA . THR A 1 401 ? 13.455 11.782 -23.592 1.00 92.44 401 THR A CA 1
ATOM 2987 C C . THR A 1 401 ? 14.611 11.114 -22.856 1.00 92.44 401 THR A C 1
ATOM 2989 O O . THR A 1 401 ? 15.588 11.791 -22.528 1.00 92.44 401 THR A O 1
ATOM 2992 N N . LEU A 1 402 ? 14.530 9.796 -22.635 1.00 90.81 402 LEU A N 1
ATOM 2993 C CA . LEU A 1 402 ? 15.579 9.028 -21.958 1.00 90.81 402 LEU A CA 1
ATOM 2994 C C . LEU A 1 402 ? 16.893 9.060 -22.744 1.00 90.81 402 LEU A C 1
ATOM 2996 O O . LEU A 1 402 ? 17.938 9.396 -22.188 1.00 90.81 402 LEU A O 1
ATOM 3000 N N . VAL A 1 403 ? 16.834 8.795 -24.052 1.00 92.62 403 VAL A N 1
ATOM 3001 C CA . VAL A 1 403 ? 18.024 8.773 -24.918 1.00 92.62 403 VAL A CA 1
ATOM 3002 C C . VAL A 1 403 ? 18.651 10.167 -25.036 1.00 92.62 403 VAL A C 1
ATOM 3004 O O . VAL A 1 403 ? 19.863 10.305 -24.873 1.00 92.62 403 VAL A O 1
ATOM 3007 N N . LEU A 1 404 ? 17.844 11.222 -25.223 1.00 92.88 404 LEU A N 1
ATOM 3008 C CA . LEU A 1 404 ? 18.337 12.609 -25.230 1.00 92.88 404 LEU A CA 1
ATOM 3009 C C . LEU A 1 404 ? 18.919 13.047 -23.881 1.00 92.88 404 LEU A C 1
ATOM 3011 O O . LEU A 1 404 ? 19.833 13.875 -23.843 1.00 92.88 404 LEU A O 1
ATOM 3015 N N . GLY A 1 405 ? 18.339 12.573 -22.779 1.00 90.06 405 GLY A N 1
ATOM 3016 C CA . GLY A 1 405 ? 18.690 12.961 -21.414 1.00 90.06 405 GLY A CA 1
ATOM 3017 C C . GLY A 1 405 ? 19.865 12.201 -20.807 1.00 90.06 405 GLY A C 1
ATOM 3018 O O . GLY A 1 405 ? 20.348 12.612 -19.745 1.00 90.06 405 GLY A O 1
ATOM 3019 N N . SER A 1 406 ? 20.322 11.133 -21.463 1.00 90.06 406 SER A N 1
ATOM 3020 C CA . SER A 1 406 ? 21.426 10.305 -20.988 1.00 90.06 406 SER A CA 1
ATOM 3021 C C . SER A 1 406 ? 22.752 11.065 -21.022 1.00 90.06 406 SER A C 1
ATOM 3023 O O . SER A 1 406 ? 23.159 11.593 -22.057 1.00 90.06 406 SER A O 1
ATOM 3025 N N . THR A 1 407 ? 23.435 11.126 -19.878 1.00 86.88 407 THR A N 1
ATOM 3026 C CA . THR A 1 407 ? 24.703 11.864 -19.711 1.00 86.88 407 THR A CA 1
ATOM 3027 C C . THR A 1 407 ? 25.904 10.971 -19.427 1.00 86.88 407 THR A C 1
ATOM 3029 O O . THR A 1 407 ? 27.036 11.421 -19.559 1.00 86.88 407 THR A O 1
ATOM 3032 N N . SER A 1 408 ? 25.682 9.726 -19.010 1.00 84.31 408 SER A N 1
ATOM 3033 C CA . SER A 1 408 ? 26.744 8.758 -18.742 1.00 84.31 408 SER A CA 1
ATOM 3034 C C . SER A 1 408 ? 26.179 7.345 -18.910 1.00 84.31 408 SER A C 1
ATOM 3036 O O . SER A 1 408 ? 25.544 6.881 -17.971 1.00 84.31 408 SER A O 1
ATOM 3038 N N . PRO A 1 409 ? 26.383 6.683 -20.063 1.00 86.56 409 PRO A N 1
ATOM 3039 C CA . PRO A 1 409 ? 27.022 7.234 -21.259 1.00 86.56 409 PRO A CA 1
ATOM 3040 C C . PRO A 1 409 ? 26.122 8.260 -21.967 1.00 86.56 409 PRO A C 1
ATOM 3042 O O . PRO A 1 409 ? 24.904 8.285 -21.782 1.00 86.56 409 PRO A O 1
ATOM 3045 N N . VAL A 1 410 ? 26.716 9.131 -22.781 1.00 90.81 410 VAL A N 1
ATOM 3046 C CA . VAL A 1 410 ? 25.950 10.013 -23.675 1.00 90.81 410 VAL A CA 1
ATOM 3047 C C . VAL A 1 410 ? 25.449 9.182 -24.857 1.00 90.81 410 VAL A C 1
ATOM 3049 O O . VAL A 1 410 ? 26.245 8.523 -25.521 1.00 90.81 410 VAL A O 1
ATOM 3052 N N . LEU A 1 411 ? 24.138 9.204 -25.110 1.00 91.56 411 LEU A N 1
ATOM 3053 C CA . LEU A 1 411 ? 23.509 8.437 -26.197 1.00 91.56 411 LEU A CA 1
ATOM 3054 C C . LEU A 1 411 ? 23.072 9.307 -27.389 1.00 91.56 411 LEU A C 1
ATOM 3056 O O . LEU A 1 411 ? 22.766 8.779 -28.454 1.00 91.56 411 LEU A O 1
ATOM 3060 N N . GLU A 1 412 ? 23.053 10.634 -27.234 1.00 93.25 412 GLU A N 1
ATOM 3061 C CA . GLU A 1 412 ? 22.669 11.578 -28.287 1.00 93.25 412 GLU A CA 1
ATOM 3062 C C . GLU A 1 412 ? 23.476 12.894 -28.173 1.00 93.25 412 GLU A C 1
ATOM 3064 O O . GLU A 1 412 ? 23.174 13.724 -27.303 1.00 93.25 412 GLU A O 1
ATOM 3069 N N . PRO A 1 413 ? 24.483 13.117 -29.043 1.00 94.12 413 PRO A N 1
ATOM 3070 C CA . PRO A 1 413 ? 25.001 12.170 -30.037 1.00 94.12 413 PRO A CA 1
ATOM 3071 C C . PRO A 1 413 ? 25.799 11.031 -29.380 1.00 94.12 413 PRO A C 1
ATOM 3073 O O . PRO A 1 413 ? 26.532 11.262 -28.419 1.00 94.12 413 PRO A O 1
ATOM 3076 N N . TYR A 1 414 ? 25.690 9.812 -29.909 1.00 92.50 414 TYR A N 1
ATOM 3077 C CA . TYR A 1 414 ? 26.487 8.671 -29.444 1.00 92.50 414 TYR A CA 1
ATOM 3078 C C . TYR A 1 414 ? 27.879 8.699 -30.072 1.00 92.50 414 TYR A C 1
ATOM 3080 O O . TYR A 1 414 ? 28.001 8.845 -31.291 1.00 92.50 414 TYR A O 1
ATOM 3088 N N . THR A 1 415 ? 28.924 8.551 -29.257 1.00 92.31 415 THR A N 1
ATOM 3089 C CA . THR A 1 415 ? 30.314 8.658 -29.709 1.00 92.31 415 THR A CA 1
ATOM 3090 C C . THR A 1 415 ? 31.073 7.337 -29.603 1.00 92.31 415 THR A C 1
ATOM 3092 O O . THR A 1 415 ? 31.160 6.728 -28.537 1.00 92.31 415 THR A O 1
ATOM 3095 N N . ALA A 1 416 ? 31.681 6.923 -30.714 1.00 90.94 416 ALA A N 1
ATOM 3096 C CA . ALA A 1 416 ? 32.611 5.802 -30.780 1.00 90.94 416 ALA A CA 1
ATOM 3097 C C . ALA A 1 416 ? 33.987 6.288 -31.243 1.00 90.94 416 ALA A C 1
ATOM 3099 O O . ALA A 1 416 ? 34.101 6.967 -32.264 1.00 90.94 416 ALA A O 1
ATOM 3100 N N . ILE A 1 417 ? 35.036 5.952 -30.494 1.00 91.25 417 ILE A N 1
ATOM 3101 C CA . ILE A 1 417 ? 36.409 6.383 -30.788 1.00 91.25 417 ILE A CA 1
ATOM 3102 C C . ILE A 1 417 ? 37.259 5.222 -31.295 1.00 91.25 417 ILE A C 1
ATOM 3104 O O . ILE A 1 417 ? 37.165 4.109 -30.785 1.00 91.25 417 ILE A O 1
ATOM 3108 N N . ASN A 1 418 ? 38.119 5.504 -32.275 1.00 90.56 418 ASN A N 1
ATOM 3109 C CA . ASN A 1 418 ? 39.056 4.546 -32.872 1.00 90.56 418 ASN A CA 1
ATOM 3110 C C . ASN A 1 418 ? 38.399 3.219 -33.293 1.00 90.56 418 ASN A C 1
ATOM 3112 O O . ASN A 1 418 ? 38.934 2.136 -33.049 1.00 90.56 418 ASN A O 1
ATOM 3116 N N . LEU A 1 419 ? 37.234 3.302 -33.937 1.00 93.19 419 LEU A N 1
ATOM 3117 C CA . LEU A 1 419 ? 36.490 2.141 -34.402 1.00 93.19 419 LEU A CA 1
ATOM 3118 C C . LEU A 1 419 ? 37.225 1.482 -35.575 1.00 93.19 419 LEU A C 1
ATOM 3120 O O . LEU A 1 419 ? 37.287 2.039 -36.671 1.00 93.19 419 LEU A O 1
ATOM 3124 N N . SER A 1 420 ? 37.778 0.294 -35.350 1.00 93.56 420 SER A N 1
ATOM 3125 C CA . SER A 1 420 ? 38.460 -0.487 -36.384 1.00 93.56 420 SER A CA 1
ATOM 3126 C C . SER A 1 420 ? 37.459 -1.344 -37.156 1.00 93.56 420 SER A C 1
ATOM 3128 O O . SER A 1 420 ? 36.713 -2.112 -36.549 1.00 93.56 420 SER A O 1
ATOM 3130 N N . ILE A 1 421 ? 37.449 -1.236 -38.487 1.00 93.38 421 ILE A N 1
ATOM 3131 C CA . ILE A 1 421 ? 36.615 -2.067 -39.362 1.00 93.38 421 ILE A CA 1
ATOM 3132 C C . ILE A 1 421 ? 37.475 -3.213 -39.920 1.00 93.38 421 ILE A C 1
ATOM 3134 O O . ILE A 1 421 ? 38.420 -2.954 -40.679 1.00 93.38 421 ILE A O 1
ATOM 3138 N N . PRO A 1 422 ? 37.178 -4.480 -39.573 1.00 89.38 422 PRO A N 1
ATOM 3139 C CA . PRO A 1 422 ? 37.950 -5.625 -40.043 1.00 89.38 422 PRO A CA 1
ATOM 3140 C C . PRO A 1 422 ? 37.932 -5.758 -41.572 1.00 89.38 422 PRO A C 1
ATOM 3142 O O . PRO A 1 422 ? 36.882 -5.687 -42.202 1.00 89.38 422 PRO A O 1
ATOM 3145 N N . GLY A 1 423 ? 39.105 -5.988 -42.167 1.00 84.31 423 GLY A N 1
ATOM 3146 C CA . GLY A 1 423 ? 39.301 -6.238 -43.601 1.00 84.31 423 GLY A CA 1
ATOM 3147 C C . GLY A 1 423 ? 40.342 -7.346 -43.844 1.00 84.31 423 GLY A C 1
ATOM 3148 O O . GLY A 1 423 ? 40.749 -8.011 -42.889 1.00 84.31 423 GLY A O 1
ATOM 3149 N N . PRO A 1 424 ? 40.834 -7.553 -45.082 1.00 89.69 424 PRO A N 1
ATOM 3150 C CA . PRO A 1 424 ? 40.679 -6.683 -46.246 1.00 89.69 424 PRO A CA 1
ATOM 3151 C C . PRO A 1 424 ? 39.419 -6.954 -47.083 1.00 89.69 424 PRO A C 1
ATOM 3153 O O . PRO A 1 424 ? 39.025 -8.102 -47.277 1.00 89.69 424 PRO A O 1
ATOM 3156 N N . PHE A 1 425 ? 38.869 -5.901 -47.685 1.00 92.44 425 PHE A N 1
ATOM 3157 C CA . PHE A 1 425 ? 37.818 -5.977 -48.708 1.00 92.44 425 PHE A CA 1
ATOM 3158 C C . PHE A 1 425 ? 38.457 -5.934 -50.091 1.00 92.44 425 PHE A C 1
ATOM 3160 O O . PHE A 1 425 ? 39.381 -5.151 -50.294 1.00 92.44 425 PHE A O 1
ATOM 3167 N N . LYS A 1 426 ? 37.994 -6.746 -51.046 1.00 92.25 426 LYS A N 1
ATOM 3168 C CA . LYS A 1 426 ? 38.590 -6.833 -52.391 1.00 92.25 426 LYS A CA 1
ATOM 3169 C C . LYS A 1 426 ? 37.526 -6.674 -53.470 1.00 92.25 426 LYS A C 1
ATOM 3171 O O . LYS A 1 426 ? 36.480 -7.304 -53.386 1.00 92.25 426 LYS A O 1
ATOM 3176 N N . THR A 1 427 ? 37.809 -5.870 -54.492 1.00 91.31 427 THR A N 1
ATOM 3177 C CA . THR A 1 427 ? 36.947 -5.726 -55.676 1.00 91.31 427 THR A CA 1
ATOM 3178 C C . THR A 1 427 ? 37.768 -5.383 -56.917 1.00 91.31 427 THR A C 1
ATOM 3180 O O . THR A 1 427 ? 38.972 -5.135 -56.821 1.00 91.31 427 THR A O 1
ATOM 3183 N N . GLN A 1 428 ? 37.127 -5.359 -58.085 1.00 87.88 428 GLN A N 1
ATOM 3184 C CA . GLN A 1 428 ? 37.745 -4.922 -59.333 1.00 87.88 428 GLN A CA 1
ATOM 3185 C C . GLN A 1 428 ? 37.110 -3.607 -59.797 1.00 87.88 428 GLN A C 1
ATOM 3187 O O . GLN A 1 428 ? 35.905 -3.538 -60.026 1.00 87.88 428 GLN A O 1
ATOM 3192 N N . VAL A 1 429 ? 37.925 -2.565 -59.972 1.00 85.94 429 VAL A N 1
ATOM 3193 C CA . VAL A 1 429 ? 37.486 -1.252 -60.471 1.00 85.94 429 VAL A CA 1
ATOM 3194 C C . VAL A 1 429 ? 38.216 -0.974 -61.777 1.00 85.94 429 VAL A C 1
ATOM 3196 O O . VAL A 1 429 ? 39.442 -0.993 -61.816 1.00 85.94 429 VAL A O 1
ATOM 3199 N N . MET A 1 430 ? 37.472 -0.758 -62.867 1.00 85.31 430 MET A N 1
ATOM 3200 C CA . MET A 1 430 ? 38.037 -0.502 -64.205 1.00 85.31 430 MET A CA 1
ATOM 3201 C C . MET A 1 430 ? 39.086 -1.544 -64.652 1.00 85.31 430 MET A C 1
ATOM 3203 O O . MET A 1 430 ? 40.089 -1.212 -65.275 1.00 85.31 430 MET A O 1
ATOM 3207 N N . GLY A 1 431 ? 38.873 -2.820 -64.313 1.00 85.44 431 GLY A N 1
ATOM 3208 C CA . GLY A 1 431 ? 39.794 -3.906 -64.662 1.00 85.44 431 GLY A CA 1
ATOM 3209 C C . GLY A 1 431 ? 40.962 -4.109 -63.687 1.00 85.44 431 GLY A C 1
ATOM 3210 O O . GLY A 1 431 ? 41.694 -5.086 -63.831 1.00 85.44 431 GLY A O 1
ATOM 3211 N N . VAL A 1 432 ? 41.115 -3.256 -62.670 1.00 87.75 432 VAL A N 1
ATOM 3212 C CA . VAL A 1 432 ? 42.221 -3.290 -61.700 1.00 87.75 432 VAL A CA 1
ATOM 3213 C C . VAL A 1 432 ? 41.759 -3.878 -60.368 1.00 87.75 432 VAL A C 1
ATOM 3215 O O . VAL A 1 432 ? 40.693 -3.519 -59.872 1.00 87.75 432 VAL A O 1
ATOM 3218 N N . ASN A 1 433 ? 42.561 -4.769 -59.778 1.00 91.00 433 ASN A N 1
ATOM 3219 C CA . ASN A 1 433 ? 42.264 -5.339 -58.463 1.00 91.00 433 ASN A CA 1
ATOM 3220 C C . ASN A 1 433 ? 42.562 -4.308 -57.374 1.00 91.00 433 ASN A C 1
ATOM 3222 O O . ASN A 1 433 ? 43.689 -3.825 -57.283 1.00 91.00 433 ASN A O 1
ATOM 3226 N N . ILE A 1 434 ? 41.576 -3.999 -56.538 1.00 92.44 434 ILE A N 1
ATOM 3227 C CA . ILE A 1 434 ? 41.707 -3.067 -55.417 1.00 92.44 434 ILE A CA 1
ATOM 3228 C C . ILE A 1 434 ? 41.428 -3.816 -54.117 1.00 92.44 434 ILE A C 1
ATOM 3230 O O . ILE A 1 434 ? 40.479 -4.602 -54.051 1.00 92.44 434 ILE A O 1
ATOM 3234 N N . ALA A 1 435 ? 42.222 -3.555 -53.080 1.00 92.00 435 ALA A N 1
ATOM 3235 C CA . ALA A 1 435 ? 41.931 -3.997 -51.724 1.00 92.00 435 ALA A CA 1
ATOM 3236 C C . ALA A 1 435 ? 41.927 -2.828 -50.730 1.00 92.00 435 ALA A C 1
ATOM 3238 O O . ALA A 1 435 ? 42.828 -1.991 -50.760 1.00 92.00 435 ALA A O 1
ATOM 3239 N N . LEU A 1 436 ? 40.936 -2.796 -49.836 1.00 92.50 436 LEU A N 1
ATOM 3240 C CA . LEU A 1 436 ? 40.868 -1.871 -48.702 1.00 92.50 436 LEU A CA 1
ATOM 3241 C C . LEU A 1 436 ? 41.180 -2.614 -47.408 1.00 92.50 436 LEU A C 1
ATOM 3243 O O . LEU A 1 436 ? 40.607 -3.671 -47.151 1.00 92.50 436 LEU A O 1
ATOM 3247 N N . SER A 1 437 ? 42.067 -2.071 -46.579 1.00 93.44 437 SER A N 1
ATOM 3248 C CA . SER A 1 437 ? 42.391 -2.641 -45.262 1.00 93.44 437 SER A CA 1
ATOM 3249 C C . SER A 1 437 ? 42.733 -1.556 -44.243 1.00 93.44 437 SER A C 1
ATOM 3251 O O . SER A 1 437 ? 42.916 -0.401 -44.615 1.00 93.44 437 SER A O 1
ATOM 3253 N N . GLY A 1 438 ? 42.820 -1.920 -42.960 1.00 92.62 438 GLY A N 1
ATOM 3254 C CA . GLY A 1 438 ? 43.211 -0.989 -41.895 1.00 92.62 438 GLY A CA 1
ATOM 3255 C C . GLY A 1 438 ? 42.284 0.220 -41.766 1.00 92.62 438 GLY A C 1
ATOM 3256 O O . GLY A 1 438 ? 42.764 1.320 -41.516 1.00 92.62 438 GLY A O 1
ATOM 3257 N N . ILE A 1 439 ? 40.984 0.027 -42.001 1.00 94.25 439 ILE A N 1
ATOM 3258 C CA . ILE A 1 439 ? 39.988 1.092 -41.912 1.00 94.25 439 ILE A CA 1
ATOM 3259 C C . ILE A 1 439 ? 39.762 1.407 -40.431 1.00 94.25 439 ILE A C 1
ATOM 3261 O O . ILE A 1 439 ? 39.369 0.529 -39.665 1.00 94.25 439 ILE A O 1
ATOM 3265 N N . VAL A 1 440 ? 39.988 2.656 -40.038 1.00 95.44 440 VAL A N 1
ATOM 3266 C CA . VAL A 1 440 ? 39.772 3.147 -38.672 1.00 95.44 440 VAL A CA 1
ATOM 3267 C C . VAL A 1 440 ? 38.961 4.433 -38.728 1.00 95.44 440 VAL A C 1
ATOM 3269 O O . VAL A 1 440 ? 39.350 5.371 -39.423 1.00 95.44 440 VAL A O 1
ATOM 3272 N N . LEU A 1 441 ? 37.855 4.487 -37.983 1.00 94.38 441 LEU A N 1
ATOM 3273 C CA . LEU A 1 441 ? 37.066 5.699 -37.759 1.00 94.38 441 LEU A CA 1
ATOM 3274 C C . LEU A 1 441 ? 37.503 6.321 -36.434 1.00 94.38 441 LEU A C 1
ATOM 3276 O O . LEU A 1 441 ? 37.374 5.705 -35.377 1.00 94.38 441 LEU A O 1
ATOM 3280 N N . GLN A 1 442 ? 38.059 7.525 -36.474 1.00 92.56 442 GLN A N 1
ATOM 3281 C CA . GLN A 1 442 ? 38.768 8.085 -35.321 1.00 92.56 442 GLN A CA 1
ATOM 3282 C C . GLN A 1 442 ? 37.818 8.567 -34.221 1.00 92.56 442 GLN A C 1
ATO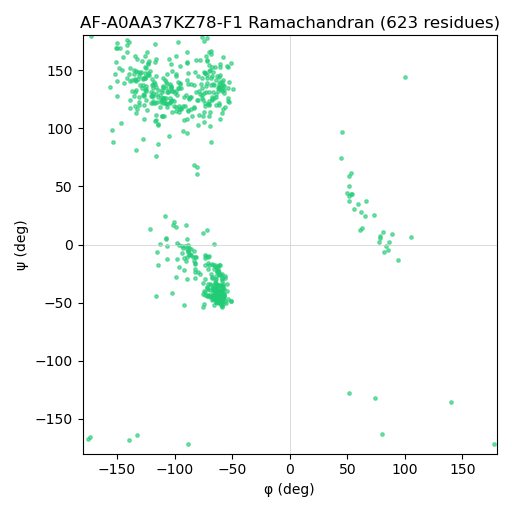M 3284 O O . GLN A 1 442 ? 38.066 8.332 -33.040 1.00 92.56 442 GLN A O 1
ATOM 3289 N N . SER A 1 443 ? 36.728 9.236 -34.599 1.00 92.94 443 SER A N 1
ATOM 3290 C CA . SER A 1 443 ? 35.738 9.781 -33.664 1.00 92.94 443 SER A CA 1
ATOM 3291 C C . SER A 1 443 ? 34.392 9.875 -34.367 1.00 92.94 443 SER A C 1
ATOM 3293 O O . SER A 1 443 ? 34.100 10.848 -35.065 1.00 92.94 443 SER A O 1
ATOM 3295 N N . LEU A 1 444 ? 33.621 8.796 -34.314 1.00 92.69 444 LEU A N 1
ATOM 3296 C CA . LEU A 1 444 ? 32.303 8.716 -34.920 1.00 92.69 444 LEU A CA 1
ATOM 3297 C C . LEU A 1 444 ? 31.274 9.268 -33.940 1.00 92.69 444 LEU A C 1
ATOM 3299 O O . LEU A 1 444 ? 31.080 8.688 -32.880 1.00 92.69 444 LEU A O 1
ATOM 3303 N N . ALA A 1 445 ? 30.601 10.354 -34.312 1.00 93.88 445 ALA A N 1
ATOM 3304 C CA . ALA A 1 445 ? 29.487 10.915 -33.554 1.00 93.88 445 ALA A CA 1
ATOM 3305 C C . ALA A 1 445 ? 28.183 10.720 -34.335 1.00 93.88 445 ALA A C 1
ATOM 3307 O O . ALA A 1 445 ? 27.997 11.342 -35.381 1.00 93.88 445 ALA A O 1
ATOM 3308 N N . ILE A 1 446 ? 27.301 9.850 -33.843 1.00 94.81 446 ILE A N 1
ATOM 3309 C CA . ILE A 1 446 ? 26.002 9.561 -34.456 1.00 94.81 446 ILE A CA 1
ATOM 3310 C C . ILE A 1 446 ? 24.936 10.439 -33.800 1.00 94.81 446 ILE A C 1
ATOM 3312 O O . ILE A 1 446 ? 24.662 10.306 -32.608 1.00 94.81 446 ILE A O 1
ATOM 3316 N N . THR A 1 447 ? 24.313 11.299 -34.600 1.00 95.69 447 THR A N 1
ATOM 3317 C CA . THR A 1 447 ? 23.187 12.154 -34.206 1.00 95.69 447 THR A CA 1
ATOM 3318 C C . THR A 1 447 ? 21.881 11.578 -34.749 1.00 95.69 447 THR A C 1
ATOM 3320 O O . THR A 1 447 ? 21.814 11.199 -35.919 1.00 95.69 447 THR A O 1
ATOM 3323 N N . GLY A 1 448 ? 20.827 11.558 -33.934 1.00 94.75 448 GLY A N 1
ATOM 3324 C CA . GLY A 1 448 ? 19.478 11.120 -34.306 1.00 94.75 448 GLY A CA 1
ATOM 3325 C C . GLY A 1 448 ? 19.067 9.749 -33.771 1.00 94.75 448 GLY A C 1
ATOM 3326 O O . GLY A 1 448 ? 17.979 9.283 -34.106 1.00 94.75 448 GLY A O 1
ATOM 3327 N N . LEU A 1 449 ? 19.884 9.119 -32.918 1.00 94.06 449 LEU A N 1
ATOM 3328 C CA . LEU A 1 449 ? 19.540 7.857 -32.248 1.00 94.06 449 LEU A CA 1
ATOM 3329 C C . LEU A 1 449 ? 18.389 8.000 -31.247 1.00 94.06 449 LEU A C 1
ATOM 3331 O O . LEU A 1 449 ? 17.762 7.011 -30.899 1.00 94.06 449 LEU A O 1
ATOM 3335 N N . SER A 1 450 ? 18.068 9.215 -30.808 1.00 95.25 450 SER A N 1
ATOM 3336 C CA . SER A 1 450 ? 16.884 9.493 -29.987 1.00 95.25 450 SER A CA 1
ATOM 3337 C C . SER A 1 450 ? 15.559 9.410 -30.751 1.00 95.25 450 SER A C 1
ATOM 3339 O O . SER A 1 450 ? 14.498 9.423 -30.127 1.00 95.25 450 SER A O 1
ATOM 3341 N N . ASN A 1 451 ? 15.583 9.294 -32.084 1.00 95.56 451 ASN A N 1
ATOM 3342 C CA . ASN A 1 451 ? 14.383 9.103 -32.895 1.00 95.56 451 ASN A CA 1
ATOM 3343 C C . ASN A 1 451 ? 13.929 7.631 -32.878 1.00 95.56 451 ASN A C 1
ATOM 3345 O O . ASN A 1 451 ? 13.923 6.966 -33.912 1.00 95.56 451 ASN A O 1
ATOM 3349 N N . LEU A 1 452 ? 13.608 7.113 -31.690 1.00 94.12 452 LEU A N 1
ATOM 3350 C CA . LEU A 1 452 ? 13.196 5.726 -31.479 1.00 94.12 452 LEU A CA 1
ATOM 3351 C C . LEU A 1 452 ? 11.720 5.625 -31.109 1.00 94.12 452 LEU A C 1
ATOM 3353 O O . LEU A 1 452 ? 11.196 6.435 -30.347 1.00 94.12 452 LEU A O 1
ATOM 3357 N N . VAL A 1 453 ? 11.085 4.575 -31.617 1.00 93.62 453 VAL A N 1
ATOM 3358 C CA . VAL A 1 453 ? 9.740 4.131 -31.240 1.00 93.62 453 VAL A CA 1
ATOM 3359 C C . VAL A 1 453 ? 9.828 2.667 -30.828 1.00 93.62 453 VAL A C 1
ATOM 3361 O O . VAL A 1 453 ? 10.589 1.898 -31.415 1.00 93.62 453 VAL A O 1
ATOM 3364 N N . ALA A 1 454 ? 9.051 2.273 -29.827 1.00 93.25 454 ALA A N 1
ATOM 3365 C CA . ALA A 1 454 ? 9.020 0.919 -29.295 1.00 93.25 454 ALA A CA 1
ATOM 3366 C C . ALA A 1 454 ? 7.645 0.285 -29.569 1.00 93.25 454 ALA A C 1
ATOM 3368 O O . ALA A 1 454 ? 6.749 0.407 -28.735 1.00 93.25 454 ALA A O 1
ATOM 3369 N N . PRO A 1 455 ? 7.412 -0.346 -30.737 1.00 92.25 455 PRO A N 1
ATOM 3370 C CA . PRO A 1 455 ? 6.113 -0.946 -31.034 1.00 92.25 455 PRO A CA 1
ATOM 3371 C C . PRO A 1 455 ? 5.676 -1.912 -29.916 1.00 92.25 455 PRO A C 1
ATOM 3373 O O . PRO A 1 455 ? 6.502 -2.717 -29.485 1.00 92.25 455 PRO A O 1
ATOM 3376 N N . PRO A 1 456 ? 4.414 -1.872 -29.442 1.00 90.94 456 PRO A N 1
ATOM 3377 C CA . PRO A 1 456 ? 3.987 -2.657 -28.279 1.00 90.94 456 PRO A CA 1
ATOM 3378 C C . PRO A 1 456 ? 4.281 -4.159 -28.389 1.00 90.94 456 PRO A C 1
ATOM 3380 O O . PRO A 1 456 ? 4.865 -4.739 -27.477 1.00 90.94 456 PRO A O 1
ATOM 3383 N N . ASP A 1 457 ? 3.962 -4.766 -29.535 1.00 93.06 457 ASP A N 1
ATOM 3384 C CA . ASP A 1 457 ? 4.197 -6.196 -29.795 1.00 93.06 457 ASP A CA 1
ATOM 3385 C C . ASP A 1 457 ? 5.678 -6.565 -29.964 1.00 93.06 457 ASP A C 1
ATOM 3387 O O . ASP A 1 457 ? 6.028 -7.742 -29.950 1.00 93.06 457 ASP A O 1
ATOM 3391 N N . ASN A 1 458 ? 6.565 -5.573 -30.075 1.00 93.50 458 ASN A N 1
ATOM 3392 C CA . ASN A 1 458 ? 8.006 -5.790 -30.157 1.00 93.50 458 ASN A CA 1
ATOM 3393 C C . ASN A 1 458 ? 8.690 -5.785 -28.787 1.00 93.50 458 ASN A C 1
ATOM 3395 O O . ASN A 1 458 ? 9.911 -5.934 -28.738 1.00 93.50 458 ASN A O 1
ATOM 3399 N N . ILE A 1 459 ? 7.947 -5.573 -27.700 1.00 93.75 459 ILE A N 1
ATOM 3400 C CA . ILE A 1 459 ? 8.459 -5.598 -26.330 1.00 93.75 459 ILE A CA 1
ATOM 3401 C C . ILE A 1 459 ? 7.847 -6.805 -25.631 1.00 93.75 459 ILE A C 1
ATOM 3403 O O . ILE A 1 459 ? 6.631 -6.873 -25.463 1.00 93.75 459 ILE A O 1
ATOM 3407 N N . VAL A 1 460 ? 8.684 -7.735 -25.194 1.00 93.19 460 VAL A N 1
ATOM 3408 C CA . VAL A 1 460 ? 8.279 -8.986 -24.545 1.00 93.19 460 VAL A CA 1
ATOM 3409 C C . VAL A 1 460 ? 8.864 -9.012 -23.141 1.00 93.19 460 VAL A C 1
ATOM 3411 O O . VAL A 1 460 ? 10.084 -8.912 -22.980 1.00 93.19 460 VAL A O 1
ATOM 3414 N N . PHE A 1 461 ? 8.008 -9.167 -22.131 1.00 90.25 461 PHE A N 1
ATOM 3415 C CA . PHE A 1 461 ? 8.440 -9.442 -20.765 1.00 90.25 461 PHE A CA 1
ATOM 3416 C C . PHE A 1 461 ? 8.440 -10.963 -20.609 1.00 90.25 461 PHE A C 1
ATOM 3418 O O . PHE A 1 461 ? 7.403 -11.595 -20.431 1.00 90.25 461 PHE A O 1
ATOM 3425 N N . GLY A 1 462 ? 9.619 -11.560 -20.772 1.00 78.88 462 GLY A N 1
ATOM 3426 C CA . GLY A 1 462 ? 9.848 -13.001 -20.780 1.00 78.88 462 GLY A CA 1
ATOM 3427 C C . GLY A 1 462 ? 10.136 -13.581 -19.395 1.00 78.88 462 GLY A C 1
ATOM 3428 O O . GLY A 1 462 ? 10.418 -12.879 -18.423 1.00 78.88 462 GLY A O 1
ATOM 3429 N N . THR A 1 463 ? 10.059 -14.909 -19.281 1.00 72.88 463 THR A N 1
ATOM 3430 C CA . THR A 1 463 ? 10.331 -15.633 -18.027 1.00 72.88 463 THR A CA 1
ATOM 3431 C C . THR A 1 463 ? 11.702 -15.282 -17.436 1.00 72.88 463 THR A C 1
ATOM 3433 O O . THR A 1 463 ? 12.630 -14.978 -18.173 1.00 72.88 463 THR A O 1
ATOM 3436 N N . ASN A 1 464 ? 11.852 -15.402 -16.111 1.00 76.00 464 ASN A N 1
ATOM 3437 C CA . ASN A 1 464 ? 13.099 -15.116 -15.381 1.00 76.00 464 ASN A CA 1
ATOM 3438 C C . ASN A 1 464 ? 13.536 -13.641 -15.396 1.00 76.00 464 ASN A C 1
ATOM 3440 O O . ASN A 1 464 ? 14.728 -13.364 -15.455 1.00 76.00 464 ASN A O 1
ATOM 3444 N N . GLN A 1 465 ? 12.579 -12.707 -15.313 1.00 85.38 465 GLN A N 1
ATOM 3445 C CA . GLN A 1 465 ? 12.853 -11.263 -15.194 1.00 85.38 465 GLN A CA 1
ATOM 3446 C C . GLN A 1 465 ? 13.616 -10.690 -16.402 1.00 85.38 465 GLN A C 1
ATOM 3448 O O . GLN A 1 465 ? 14.347 -9.710 -16.283 1.00 85.38 465 GLN A O 1
ATOM 3453 N N . GLN A 1 466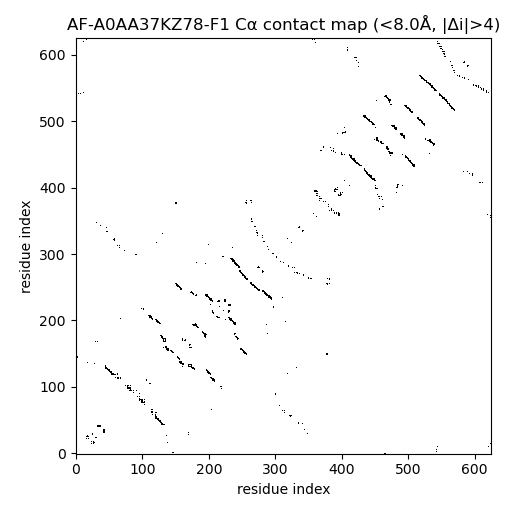 ? 13.445 -11.303 -17.574 1.00 90.94 466 GLN A N 1
ATOM 3454 C CA . GLN A 1 466 ? 14.050 -10.841 -18.815 1.00 90.94 466 GLN A CA 1
ATOM 3455 C C . GLN A 1 466 ? 13.053 -9.993 -19.607 1.00 90.94 466 GLN A C 1
ATOM 3457 O O . GLN A 1 466 ? 11.912 -10.395 -19.805 1.00 90.94 466 GLN A O 1
ATOM 3462 N N . ALA A 1 467 ? 13.493 -8.852 -20.121 1.00 92.69 467 ALA A N 1
ATOM 3463 C CA . ALA A 1 467 ? 12.761 -8.042 -21.083 1.00 92.69 467 ALA A CA 1
ATOM 3464 C C . ALA A 1 467 ? 13.541 -7.989 -22.400 1.00 92.69 467 ALA A C 1
ATOM 3466 O O . ALA A 1 467 ? 14.732 -7.681 -22.416 1.00 92.69 467 ALA A O 1
ATOM 3467 N N . SER A 1 468 ? 12.869 -8.284 -23.509 1.00 94.75 468 SER A N 1
ATOM 3468 C CA . SER A 1 468 ? 13.435 -8.152 -24.854 1.00 94.75 468 SER A CA 1
ATOM 3469 C C . SER A 1 468 ? 12.647 -7.113 -25.635 1.00 94.75 468 SER A C 1
ATOM 3471 O O . SER A 1 468 ? 11.421 -7.092 -25.561 1.00 94.75 468 SER A O 1
ATOM 3473 N N . ALA A 1 469 ? 13.333 -6.255 -26.384 1.00 95.25 469 ALA A N 1
ATOM 3474 C CA . ALA A 1 469 ? 12.689 -5.213 -27.174 1.00 95.25 469 ALA A CA 1
ATOM 3475 C C . ALA A 1 469 ? 13.329 -5.069 -28.557 1.00 95.25 469 ALA A C 1
ATOM 3477 O O . ALA A 1 469 ? 14.550 -5.123 -28.692 1.00 95.25 469 ALA A O 1
ATOM 3478 N N . THR A 1 470 ? 12.498 -4.842 -29.577 1.00 95.19 470 THR A N 1
ATOM 3479 C CA . THR A 1 470 ? 12.933 -4.373 -30.904 1.00 95.19 470 THR A CA 1
ATOM 3480 C C . THR A 1 470 ? 12.380 -2.975 -31.162 1.00 95.19 470 THR A C 1
ATOM 3482 O O . THR A 1 470 ? 11.198 -2.794 -31.461 1.00 95.19 470 THR A O 1
ATOM 3485 N N . LEU A 1 471 ? 13.256 -1.985 -31.040 1.00 95.69 471 LEU A N 1
ATOM 3486 C CA . LEU A 1 471 ? 12.978 -0.564 -31.220 1.00 95.69 471 LEU A CA 1
ATOM 3487 C C . LEU A 1 471 ? 13.195 -0.183 -32.686 1.00 95.69 471 LEU A C 1
ATOM 3489 O O . LEU A 1 471 ? 14.152 -0.650 -33.293 1.00 95.69 471 LEU A O 1
ATOM 3493 N N . LEU A 1 472 ? 12.357 0.687 -33.244 1.00 95.50 472 LEU A N 1
ATOM 3494 C CA . LEU A 1 472 ? 12.487 1.189 -34.615 1.00 95.50 472 LEU A CA 1
ATOM 3495 C C . LEU A 1 472 ? 13.066 2.602 -34.614 1.00 95.50 472 LEU A C 1
ATOM 3497 O O . LEU A 1 472 ? 12.581 3.468 -33.885 1.00 95.50 472 LEU A O 1
ATOM 3501 N N . LEU A 1 473 ? 14.071 2.838 -35.455 1.00 95.31 473 LEU A N 1
ATOM 3502 C CA . LEU A 1 473 ? 14.767 4.117 -35.574 1.00 95.31 473 LEU A CA 1
ATOM 3503 C C . LEU A 1 473 ? 14.237 4.928 -36.767 1.00 95.31 473 LEU A C 1
ATOM 3505 O O . LEU A 1 473 ? 13.883 4.376 -37.808 1.00 95.31 473 LEU A O 1
ATOM 3509 N N . GLY A 1 474 ? 14.220 6.256 -36.637 1.00 91.69 474 GLY A N 1
ATOM 3510 C CA . GLY A 1 474 ? 13.984 7.182 -37.747 1.00 91.69 474 GLY A CA 1
ATOM 3511 C C . GLY A 1 474 ? 12.538 7.231 -38.245 1.00 91.69 474 GLY A C 1
ATOM 3512 O O . GLY A 1 474 ? 12.305 7.553 -39.409 1.00 91.69 474 GLY A O 1
ATOM 3513 N N . THR A 1 475 ? 11.571 6.904 -37.389 1.00 89.94 475 THR A N 1
ATOM 3514 C CA . THR A 1 475 ? 10.14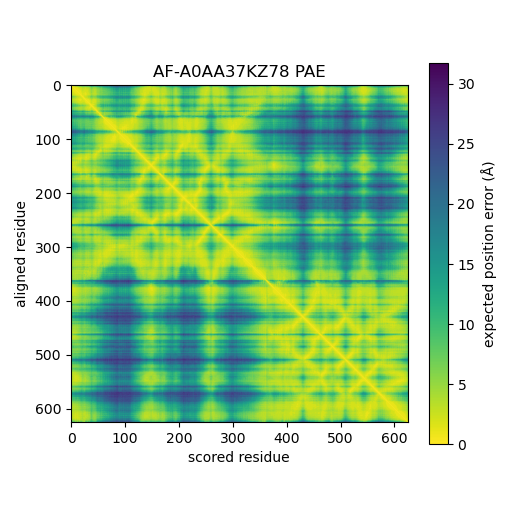4 6.829 -37.744 1.00 89.94 475 THR A CA 1
ATOM 3515 C C . THR A 1 475 ? 9.387 8.140 -37.500 1.00 89.94 475 THR A C 1
ATOM 3517 O O . THR A 1 475 ? 8.354 8.376 -38.125 1.00 89.94 475 THR A O 1
ATOM 3520 N N . MET A 1 476 ? 9.890 9.030 -36.635 1.00 91.94 476 MET A N 1
ATOM 3521 C CA . MET A 1 476 ? 9.220 10.292 -36.294 1.00 91.94 476 MET A CA 1
ATOM 3522 C C . MET A 1 476 ? 9.692 11.437 -37.198 1.00 91.94 476 MET A C 1
ATOM 3524 O O . MET A 1 476 ? 10.804 11.944 -37.032 1.00 91.94 476 MET A O 1
ATOM 3528 N N . ASN A 1 477 ? 8.844 11.886 -38.128 1.00 91.62 477 ASN A N 1
ATOM 3529 C CA . ASN A 1 477 ? 9.141 13.005 -39.025 1.00 91.62 477 ASN A CA 1
ATOM 3530 C C . ASN A 1 477 ? 7.967 14.011 -39.114 1.00 91.62 477 ASN A C 1
ATOM 3532 O O . ASN A 1 477 ? 6.926 13.663 -39.672 1.00 91.62 477 ASN A O 1
ATOM 3536 N N . PRO A 1 478 ? 8.117 15.258 -38.622 1.00 92.44 478 PRO A N 1
ATOM 3537 C CA . PRO A 1 478 ? 9.287 15.783 -37.915 1.00 92.44 478 PRO A CA 1
ATOM 3538 C C . PRO A 1 478 ? 9.435 15.161 -36.517 1.00 92.44 478 PRO A C 1
ATOM 3540 O O . PRO A 1 478 ? 8.444 14.771 -35.901 1.00 92.44 478 PRO A O 1
ATOM 3543 N N . GLY A 1 479 ? 10.658 15.116 -35.981 1.00 91.38 479 GLY A N 1
ATOM 3544 C CA . GLY A 1 479 ? 10.879 14.664 -34.602 1.00 91.38 479 GLY A CA 1
ATOM 3545 C C . GLY A 1 479 ? 10.148 15.563 -33.587 1.00 91.38 479 GLY A C 1
ATOM 3546 O O . GLY A 1 479 ? 10.051 16.774 -33.814 1.00 91.38 479 GLY A O 1
ATOM 3547 N N . PRO A 1 480 ? 9.596 15.038 -32.479 1.00 93.75 480 PRO A N 1
ATOM 3548 C CA . PRO A 1 480 ? 8.866 15.847 -31.501 1.00 93.75 480 PRO A CA 1
ATOM 3549 C C . PRO A 1 480 ? 9.793 16.737 -30.655 1.00 93.75 480 PRO A C 1
ATOM 3551 O O . PRO A 1 480 ? 11.003 16.524 -30.574 1.00 93.75 480 PRO A O 1
ATOM 3554 N N . THR A 1 481 ? 9.223 17.760 -30.016 1.00 93.88 481 THR A N 1
ATOM 3555 C CA . THR A 1 481 ? 9.903 18.500 -28.940 1.00 93.88 481 THR A CA 1
ATOM 3556 C C . THR A 1 481 ? 9.541 17.845 -27.614 1.00 93.88 481 THR A C 1
ATOM 3558 O O . THR A 1 481 ? 8.360 17.681 -27.323 1.00 93.88 481 THR A O 1
ATOM 3561 N N . VAL A 1 482 ? 10.546 17.486 -26.822 1.00 92.44 482 VAL A N 1
ATOM 3562 C CA . VAL A 1 482 ? 10.395 16.786 -25.541 1.00 92.44 482 VAL A CA 1
ATOM 3563 C C . VAL A 1 482 ? 11.014 17.593 -24.409 1.00 92.44 482 VAL A C 1
ATOM 3565 O O . VAL A 1 482 ? 11.877 18.438 -24.646 1.00 92.44 482 VAL A O 1
ATOM 3568 N N . ASN A 1 483 ? 10.594 17.342 -23.173 1.00 88.75 483 ASN A N 1
ATOM 3569 C CA . ASN A 1 483 ? 11.168 17.989 -21.998 1.00 88.75 483 ASN A CA 1
ATOM 3570 C C . ASN A 1 483 ? 12.244 17.094 -21.369 1.00 88.75 483 ASN A C 1
ATOM 3572 O O . ASN A 1 483 ? 11.938 16.028 -20.846 1.00 88.75 483 ASN A O 1
ATOM 3576 N N . VAL A 1 484 ? 13.501 17.534 -21.395 1.00 87.62 484 VAL A N 1
ATOM 3577 C CA . VAL A 1 484 ? 14.635 16.826 -20.790 1.00 87.62 484 VAL A CA 1
ATOM 3578 C C . VAL A 1 484 ? 15.110 17.628 -19.585 1.00 87.62 484 VAL A C 1
ATOM 3580 O O . VAL A 1 484 ? 15.663 18.716 -19.744 1.00 87.62 484 VAL A O 1
ATOM 3583 N N . LYS A 1 485 ? 14.904 17.096 -18.372 1.00 80.69 485 LYS A N 1
ATOM 3584 C CA . LYS A 1 485 ? 15.317 17.734 -17.103 1.00 80.69 485 LYS A CA 1
ATOM 3585 C C . LYS A 1 485 ? 14.840 19.198 -16.981 1.00 80.69 485 LYS A C 1
ATOM 3587 O O . LYS A 1 485 ? 15.597 20.075 -16.576 1.00 80.69 485 LYS A O 1
ATOM 3592 N N . GLY A 1 486 ? 13.595 19.473 -17.381 1.00 83.44 486 GLY A N 1
ATOM 3593 C CA . GLY A 1 486 ? 12.991 20.812 -17.331 1.00 83.44 486 GLY A CA 1
ATOM 3594 C C . GLY A 1 486 ? 13.312 21.718 -18.527 1.00 83.44 486 GLY A C 1
ATOM 3595 O O . GLY A 1 486 ? 12.823 22.844 -18.575 1.00 83.44 486 GLY A O 1
ATOM 3596 N N . SER A 1 487 ? 14.111 21.251 -19.492 1.00 88.50 487 SER A N 1
ATOM 3597 C CA . SER A 1 487 ? 14.479 22.007 -20.692 1.00 88.50 487 SER A CA 1
ATOM 3598 C C . SER A 1 487 ? 13.887 21.388 -21.966 1.00 88.50 487 SER A C 1
ATOM 3600 O O . SER A 1 487 ? 14.100 20.199 -22.220 1.00 88.50 487 SER A O 1
ATOM 3602 N N . PRO A 1 488 ? 13.198 22.166 -22.825 1.00 92.62 488 PRO A N 1
ATOM 3603 C CA . PRO A 1 488 ? 12.701 21.660 -24.099 1.00 92.62 488 PRO A CA 1
ATOM 3604 C C . PRO A 1 488 ? 13.866 21.346 -25.048 1.00 92.62 488 PRO A C 1
ATOM 3606 O O . PRO A 1 488 ? 14.710 22.200 -25.325 1.00 92.62 488 PRO A O 1
ATOM 3609 N N . ARG A 1 489 ? 13.902 20.124 -25.581 1.00 93.44 489 ARG A N 1
ATOM 3610 C CA . ARG A 1 489 ? 14.868 19.666 -26.587 1.00 93.44 489 ARG A CA 1
ATOM 3611 C C . ARG A 1 489 ? 14.136 19.049 -27.772 1.00 93.44 489 ARG A C 1
ATOM 3613 O O . ARG A 1 489 ? 13.119 18.380 -27.616 1.00 93.44 489 ARG A O 1
ATOM 3620 N N . LYS A 1 490 ? 14.650 19.289 -28.976 1.00 94.62 490 LYS A N 1
ATOM 3621 C CA . LYS A 1 490 ? 14.099 18.730 -30.214 1.00 94.62 490 LYS A CA 1
ATOM 3622 C C . LYS A 1 490 ? 14.729 17.364 -30.477 1.00 94.62 490 LYS A C 1
ATOM 3624 O O . LYS A 1 490 ? 15.952 17.280 -30.553 1.00 94.62 490 LYS A O 1
ATOM 3629 N N . VAL A 1 491 ? 13.907 16.327 -30.639 1.00 95.62 491 VAL A N 1
ATOM 3630 C CA . VAL A 1 491 ? 14.357 15.043 -31.197 1.00 95.62 491 VAL A CA 1
ATOM 3631 C C . VAL A 1 491 ? 14.759 15.290 -32.656 1.00 95.62 491 VAL A C 1
ATOM 3633 O O . VAL A 1 491 ? 13.946 15.858 -33.398 1.00 95.62 491 VAL A O 1
ATOM 3636 N N . PRO A 1 492 ? 15.977 14.920 -33.094 1.00 95.56 492 PRO A N 1
ATOM 3637 C CA . PRO A 1 492 ? 16.381 15.079 -34.485 1.00 95.56 492 PRO A CA 1
ATOM 3638 C C . PRO A 1 492 ? 15.438 14.313 -35.423 1.00 95.56 492 PRO A C 1
ATOM 3640 O O . PRO A 1 492 ? 15.092 13.158 -35.171 1.00 95.56 492 PRO A O 1
ATOM 3643 N N . SER A 1 493 ? 15.001 14.957 -36.505 1.00 94.62 493 SER A N 1
ATOM 3644 C CA . SER A 1 493 ? 14.259 14.279 -37.574 1.00 94.62 493 SER A CA 1
ATOM 3645 C C . SER A 1 493 ? 15.174 13.292 -38.313 1.00 94.62 493 SER A C 1
ATOM 3647 O O . SER A 1 493 ? 16.380 13.535 -38.374 1.00 94.62 493 SER A O 1
ATOM 3649 N N . PRO A 1 494 ? 14.632 12.212 -38.906 1.00 94.00 494 PRO A N 1
ATOM 3650 C CA . PRO A 1 494 ? 15.421 11.317 -39.742 1.00 94.00 494 PRO A CA 1
ATOM 3651 C C . PRO A 1 494 ? 16.014 12.055 -40.961 1.00 94.00 494 PRO A C 1
ATOM 3653 O O . PRO A 1 494 ? 15.431 13.044 -41.420 1.00 94.00 494 PRO A O 1
ATOM 3656 N N . PRO A 1 495 ? 17.122 11.551 -41.536 1.00 94.88 495 PRO A N 1
ATOM 3657 C CA . PRO A 1 495 ? 17.859 10.359 -41.104 1.00 94.88 495 PRO A CA 1
ATOM 3658 C C . PRO A 1 495 ? 18.758 10.616 -39.889 1.00 94.88 495 PRO A C 1
ATOM 3660 O O . PRO A 1 495 ? 19.169 11.748 -39.647 1.00 94.88 495 PRO A O 1
ATOM 3663 N N . ALA A 1 496 ? 19.123 9.554 -39.165 1.00 95.75 496 ALA A N 1
ATOM 3664 C CA . ALA A 1 496 ? 20.244 9.654 -38.234 1.00 95.75 496 ALA A CA 1
ATOM 3665 C C . ALA A 1 496 ? 21.547 9.745 -39.044 1.00 95.75 496 ALA A C 1
ATOM 3667 O O . ALA A 1 496 ? 21.704 9.073 -40.067 1.00 95.75 496 ALA A O 1
ATOM 3668 N N . THR A 1 497 ? 22.472 10.604 -38.628 1.00 96.12 497 THR A N 1
ATOM 3669 C CA . THR A 1 497 ? 23.679 10.924 -39.400 1.00 96.12 497 THR A CA 1
ATOM 3670 C C . THR A 1 497 ? 24.910 10.930 -38.521 1.00 96.12 497 THR A C 1
ATOM 3672 O O . THR A 1 497 ? 24.848 11.373 -37.377 1.00 96.12 497 THR A O 1
ATOM 3675 N N . ALA A 1 498 ? 26.043 10.537 -39.085 1.00 94.81 498 ALA A N 1
ATOM 3676 C CA . ALA A 1 498 ? 27.341 10.665 -38.454 1.00 94.81 498 ALA A CA 1
ATOM 3677 C C . ALA A 1 498 ? 28.374 11.195 -39.444 1.00 94.81 498 ALA A C 1
ATOM 3679 O O . ALA A 1 498 ? 28.287 10.934 -40.644 1.00 94.81 498 ALA A O 1
ATOM 3680 N N . SER A 1 499 ? 29.365 11.917 -38.931 1.00 92.25 499 SER A N 1
ATOM 3681 C CA . SER A 1 499 ? 30.528 12.367 -39.693 1.00 92.25 499 SER A CA 1
ATOM 3682 C C . SER A 1 499 ? 31.778 12.082 -38.875 1.00 92.25 499 SER A C 1
ATOM 3684 O O . SER A 1 499 ? 31.795 12.335 -37.668 1.00 92.25 499 SER A O 1
ATOM 3686 N N . THR A 1 500 ? 32.797 11.496 -39.498 1.00 94.69 500 THR A N 1
ATOM 3687 C CA . THR A 1 500 ? 34.006 11.078 -38.788 1.00 94.69 500 THR A CA 1
ATOM 3688 C C . THR A 1 500 ? 35.247 11.127 -39.670 1.00 94.69 500 THR A C 1
ATOM 3690 O O . THR A 1 500 ? 35.183 10.728 -40.837 1.00 94.69 500 THR A O 1
ATOM 3693 N N . PRO A 1 501 ? 36.399 11.565 -39.137 1.00 95.31 501 PRO A N 1
ATOM 3694 C CA . PRO A 1 501 ? 37.674 11.328 -39.789 1.00 95.31 501 PRO A CA 1
ATOM 3695 C C . PRO A 1 501 ? 37.952 9.824 -39.880 1.00 95.31 501 PRO A C 1
ATOM 3697 O O . PRO A 1 501 ? 37.803 9.098 -38.892 1.00 95.31 501 PRO A O 1
ATOM 3700 N N . PHE A 1 502 ? 38.395 9.359 -41.045 1.00 94.81 502 PHE A N 1
ATOM 3701 C CA . PHE A 1 502 ? 38.840 7.984 -41.238 1.00 94.81 502 PHE A CA 1
ATOM 3702 C C . PHE A 1 502 ? 40.273 7.926 -41.752 1.00 94.81 502 PHE A C 1
ATOM 3704 O O . PHE A 1 502 ? 40.756 8.842 -42.419 1.00 94.81 502 PHE A O 1
ATOM 3711 N N . THR A 1 503 ? 40.918 6.796 -41.487 1.00 94.88 503 THR A N 1
ATOM 3712 C CA . THR A 1 503 ? 42.142 6.368 -42.168 1.00 94.88 503 THR A CA 1
ATOM 3713 C C . THR A 1 503 ? 41.936 4.974 -42.730 1.00 94.88 503 THR A C 1
ATOM 3715 O O . THR A 1 503 ? 41.277 4.155 -42.092 1.00 94.88 503 THR A O 1
ATOM 3718 N N . LEU A 1 504 ? 42.495 4.685 -43.900 1.00 94.81 504 LEU A N 1
ATOM 3719 C CA . LEU A 1 504 ? 42.506 3.341 -44.480 1.00 94.81 504 LEU A CA 1
ATOM 3720 C C . LEU A 1 504 ? 43.733 3.139 -45.362 1.00 94.81 504 LEU A C 1
ATOM 3722 O O . LEU A 1 504 ? 44.409 4.095 -45.718 1.00 94.81 504 LEU A O 1
ATOM 3726 N N . ASN A 1 505 ? 43.986 1.899 -45.765 1.00 93.50 505 ASN A N 1
ATOM 3727 C CA . ASN A 1 505 ? 44.995 1.559 -46.758 1.00 93.50 505 ASN A CA 1
ATOM 3728 C C . ASN A 1 505 ? 44.330 1.078 -48.049 1.00 93.50 505 ASN A C 1
ATOM 3730 O O . ASN A 1 505 ? 43.556 0.115 -48.020 1.00 93.50 505 ASN A O 1
ATOM 3734 N N . VAL A 1 506 ? 44.681 1.695 -49.180 1.00 91.44 506 VAL A N 1
ATOM 3735 C CA . VAL A 1 506 ? 44.297 1.241 -50.524 1.00 91.44 506 VAL A CA 1
ATOM 3736 C C . VAL A 1 506 ? 45.462 0.503 -51.162 1.00 91.44 506 VAL A C 1
ATOM 3738 O O . VAL A 1 506 ? 46.545 1.055 -51.335 1.00 91.44 506 VAL A O 1
ATOM 3741 N N . GLN A 1 507 ? 45.237 -0.742 -51.564 1.00 90.94 507 GLN A N 1
ATOM 3742 C CA . GLN A 1 507 ? 46.188 -1.515 -52.348 1.00 90.94 507 GLN A CA 1
ATOM 3743 C C . GLN A 1 507 ? 45.670 -1.684 -53.776 1.00 90.94 507 GLN A C 1
ATOM 3745 O O . GLN A 1 507 ? 44.572 -2.195 -53.984 1.00 90.94 507 GLN A O 1
ATOM 3750 N N . VAL A 1 508 ? 46.478 -1.281 -54.759 1.00 87.62 508 VAL A N 1
ATOM 3751 C CA . VAL A 1 508 ? 46.181 -1.424 -56.191 1.00 87.62 508 VAL A CA 1
ATOM 3752 C C . VAL A 1 508 ? 47.061 -2.534 -56.767 1.00 87.62 508 VAL A C 1
ATOM 3754 O O . VAL A 1 508 ? 48.287 -2.435 -56.751 1.00 87.62 508 VAL A O 1
ATOM 3757 N N . ASN A 1 509 ? 46.454 -3.603 -57.279 1.00 87.69 509 ASN A N 1
ATOM 3758 C CA . ASN A 1 509 ? 47.128 -4.840 -57.683 1.00 87.69 509 ASN A CA 1
ATOM 3759 C C . ASN A 1 509 ? 48.040 -5.389 -56.566 1.00 87.69 509 ASN A C 1
ATOM 3761 O O . ASN A 1 509 ? 47.589 -5.584 -55.442 1.00 87.69 509 ASN A O 1
ATOM 3765 N N . GLN A 1 510 ? 49.310 -5.665 -56.870 1.00 83.31 510 GLN A N 1
ATOM 3766 C CA . GLN A 1 510 ? 50.306 -6.162 -55.912 1.00 83.31 510 GLN A CA 1
ATOM 3767 C C . GLN A 1 510 ? 51.213 -5.042 -55.374 1.00 83.31 510 GLN A C 1
ATOM 3769 O O . GLN A 1 510 ? 52.263 -5.325 -54.802 1.00 83.31 510 GLN A O 1
ATOM 3774 N N . ASN A 1 511 ? 50.836 -3.772 -55.560 1.00 88.06 511 ASN A N 1
ATOM 3775 C CA . ASN A 1 511 ? 51.635 -2.643 -55.088 1.00 88.06 511 ASN A CA 1
AT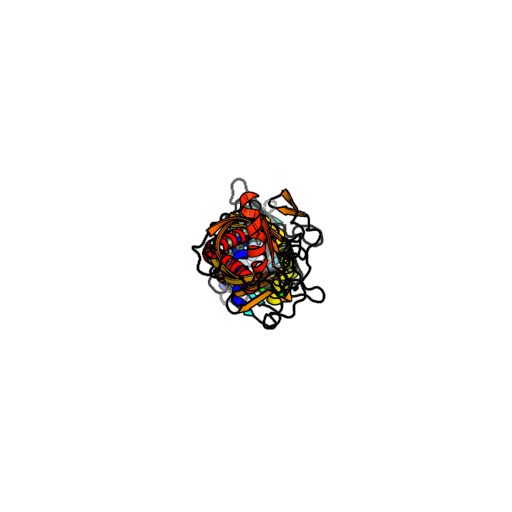OM 3776 C C . ASN A 1 511 ? 51.610 -2.540 -53.555 1.00 88.06 511 ASN A C 1
ATOM 3778 O O . ASN A 1 511 ? 50.778 -3.163 -52.889 1.00 88.06 511 ASN A O 1
ATOM 3782 N N . ALA A 1 512 ? 52.520 -1.740 -52.997 1.00 89.44 512 ALA A N 1
ATOM 3783 C CA . ALA A 1 512 ? 52.489 -1.397 -51.580 1.00 89.44 512 ALA A CA 1
ATOM 3784 C C . ALA A 1 512 ? 51.170 -0.667 -51.234 1.00 89.44 512 ALA A C 1
ATOM 3786 O O . ALA A 1 512 ? 50.721 0.157 -52.036 1.00 89.44 512 ALA A O 1
ATOM 3787 N N . PRO A 1 513 ? 50.540 -0.954 -50.078 1.00 91.56 513 PRO A N 1
ATOM 3788 C CA . PRO A 1 513 ? 49.350 -0.230 -49.642 1.00 91.56 513 PRO A CA 1
ATOM 3789 C C . PRO A 1 513 ? 49.644 1.260 -49.431 1.00 91.56 513 PRO A C 1
ATOM 3791 O O . PRO A 1 513 ? 50.658 1.618 -48.831 1.00 91.56 513 PRO A O 1
ATOM 3794 N N . ILE A 1 514 ? 48.747 2.114 -49.914 1.00 91.38 514 ILE A N 1
ATOM 3795 C CA . ILE A 1 514 ? 48.816 3.569 -49.777 1.00 91.38 514 ILE A CA 1
ATOM 3796 C C . ILE A 1 514 ? 47.871 3.976 -48.640 1.00 91.38 514 ILE A C 1
ATOM 3798 O O . ILE A 1 514 ? 46.671 3.704 -48.753 1.00 91.38 514 ILE A O 1
ATOM 3802 N N . PRO A 1 515 ? 48.370 4.595 -47.557 1.00 92.62 515 PRO A N 1
ATOM 3803 C CA . PRO A 1 515 ? 47.508 5.140 -46.520 1.00 92.62 515 PRO A CA 1
ATOM 3804 C C . PRO A 1 515 ? 46.775 6.367 -47.066 1.00 92.62 515 PRO A C 1
ATOM 3806 O O . PRO A 1 515 ? 47.405 7.245 -47.648 1.00 92.62 515 PRO A O 1
ATOM 3809 N N . LEU A 1 516 ? 45.463 6.421 -46.868 1.00 92.94 516 LEU A N 1
ATOM 3810 C CA . LEU A 1 516 ? 44.610 7.556 -47.214 1.00 92.94 516 LEU A CA 1
ATOM 3811 C C . LEU A 1 516 ? 43.838 8.021 -45.984 1.00 92.94 516 LEU A C 1
ATOM 3813 O O . LEU A 1 516 ? 43.526 7.223 -45.088 1.00 92.94 516 LEU A O 1
ATOM 3817 N N . GLY A 1 517 ? 43.500 9.307 -45.977 1.00 92.44 517 GLY A N 1
ATOM 3818 C CA . GLY A 1 517 ? 42.714 9.937 -44.925 1.00 92.44 517 GLY A CA 1
ATOM 3819 C C . GLY A 1 517 ? 41.585 10.779 -45.501 1.00 92.44 517 GLY A C 1
ATOM 3820 O O . GLY A 1 517 ? 41.694 11.365 -46.572 1.00 92.44 517 GLY A O 1
ATOM 3821 N N . GLY A 1 518 ? 40.475 10.867 -44.781 1.00 93.50 518 GLY A N 1
ATOM 3822 C CA . GLY A 1 518 ? 39.359 11.694 -45.221 1.00 93.50 518 GLY A CA 1
ATOM 3823 C C . GLY A 1 518 ? 38.259 11.783 -44.185 1.00 93.50 518 GLY A C 1
ATOM 3824 O O . GLY A 1 518 ? 38.440 11.421 -43.024 1.00 93.50 518 GLY A O 1
ATOM 3825 N N . THR A 1 519 ? 37.099 12.266 -44.615 1.00 94.06 519 THR A N 1
ATOM 3826 C CA . THR A 1 519 ? 35.876 12.272 -43.806 1.00 94.06 519 THR A CA 1
ATOM 3827 C C . THR A 1 519 ? 34.893 11.253 -44.363 1.00 94.06 519 THR A C 1
ATOM 3829 O O . THR A 1 519 ? 34.565 11.295 -45.547 1.00 94.06 519 THR A O 1
ATOM 3832 N N . LEU A 1 520 ? 34.416 10.347 -43.516 1.00 93.62 520 LEU A N 1
ATOM 3833 C CA . LEU A 1 520 ? 33.331 9.420 -43.811 1.00 93.62 520 LEU A CA 1
ATOM 3834 C C . LEU A 1 520 ? 32.050 10.011 -43.228 1.00 93.62 520 LEU A C 1
ATOM 3836 O O . LEU A 1 520 ? 32.002 10.351 -42.045 1.00 93.62 520 LEU A O 1
ATOM 3840 N N . ASN A 1 521 ? 31.009 10.101 -44.045 1.00 93.81 521 ASN A N 1
ATOM 3841 C CA . ASN A 1 521 ? 29.662 10.404 -43.596 1.00 93.81 521 ASN A CA 1
ATOM 3842 C C . ASN A 1 521 ? 28.812 9.139 -43.685 1.00 93.81 521 ASN A C 1
ATOM 3844 O O . ASN A 1 521 ? 28.834 8.419 -44.685 1.00 93.81 521 ASN A O 1
ATOM 3848 N N . LEU A 1 522 ? 28.056 8.887 -42.628 1.00 94.56 522 LEU A N 1
ATOM 3849 C CA . LEU A 1 522 ? 27.135 7.769 -42.504 1.00 94.56 522 LEU A CA 1
ATOM 3850 C C . LEU A 1 522 ? 25.728 8.331 -42.317 1.00 94.56 522 LEU A C 1
ATOM 3852 O O . LEU A 1 522 ? 25.519 9.254 -41.533 1.00 94.56 522 LEU A O 1
ATOM 3856 N N . SER A 1 523 ? 24.762 7.777 -43.038 1.00 95.06 523 SER A N 1
ATOM 3857 C CA . SER A 1 523 ? 23.342 8.089 -42.894 1.00 95.06 523 SER A CA 1
ATOM 3858 C C . SER A 1 523 ? 22.567 6.793 -42.689 1.00 95.06 523 SER A C 1
ATOM 3860 O O . SER A 1 523 ? 22.720 5.854 -43.468 1.00 95.06 523 SER A O 1
ATOM 3862 N N . LEU A 1 524 ? 21.758 6.752 -41.631 1.00 95.19 524 LEU A N 1
ATOM 3863 C CA . LEU A 1 524 ? 20.846 5.661 -41.316 1.00 95.19 524 LEU A CA 1
ATOM 3864 C C . LEU A 1 524 ? 19.426 6.082 -41.703 1.00 95.19 524 LEU A C 1
ATOM 3866 O O . LEU A 1 524 ? 18.861 7.020 -41.131 1.00 95.19 524 LEU A O 1
ATOM 3870 N N . GLN A 1 525 ? 18.866 5.400 -42.693 1.00 92.38 525 GLN A N 1
ATOM 3871 C CA . GLN A 1 525 ? 17.532 5.631 -43.238 1.00 92.38 525 GLN A CA 1
ATOM 3872 C C . GLN A 1 525 ? 16.704 4.372 -43.034 1.00 92.38 525 GLN A C 1
ATOM 3874 O O . GLN A 1 525 ? 17.156 3.292 -43.377 1.00 92.38 525 GLN A O 1
ATOM 3879 N N . ASN A 1 526 ? 15.498 4.485 -42.483 1.00 90.88 526 ASN A N 1
ATOM 3880 C CA . ASN A 1 526 ? 14.659 3.313 -42.249 1.00 90.88 526 ASN A CA 1
ATOM 3881 C C . ASN A 1 526 ? 13.895 2.923 -43.524 1.00 90.88 526 ASN A C 1
ATOM 3883 O O . ASN A 1 526 ? 12.683 3.108 -43.618 1.00 90.88 526 ASN A O 1
ATOM 3887 N N . ASN A 1 527 ? 14.619 2.443 -44.534 1.00 90.06 527 ASN A N 1
ATOM 3888 C CA . ASN A 1 527 ? 14.057 2.048 -45.825 1.00 90.06 527 ASN A CA 1
ATOM 3889 C C . ASN A 1 527 ? 13.480 0.626 -45.776 1.00 90.06 527 ASN A C 1
ATOM 3891 O O . ASN A 1 527 ? 12.535 0.313 -46.502 1.00 90.06 527 ASN A O 1
ATOM 3895 N N . SER A 1 528 ? 14.032 -0.230 -44.916 1.00 89.19 528 SER A N 1
ATOM 3896 C CA . SER A 1 528 ? 13.637 -1.631 -44.772 1.00 89.19 528 SER A CA 1
ATOM 3897 C C . SER A 1 528 ? 12.505 -1.866 -43.761 1.00 89.19 528 SER A C 1
ATOM 3899 O O . SER A 1 528 ? 11.976 -2.973 -43.702 1.00 89.19 528 SER A O 1
ATOM 3901 N N . ASN A 1 529 ? 12.135 -0.860 -42.956 1.00 87.81 529 ASN A N 1
ATOM 3902 C CA . ASN A 1 529 ? 11.306 -0.992 -41.744 1.00 87.81 529 ASN A CA 1
ATOM 3903 C C . ASN A 1 529 ? 11.910 -1.888 -40.645 1.00 87.81 529 ASN A C 1
ATOM 3905 O O . ASN A 1 529 ? 11.214 -2.244 -39.694 1.00 87.81 529 ASN A O 1
ATOM 3909 N N . THR A 1 530 ? 13.191 -2.250 -40.752 1.00 89.69 530 THR A N 1
ATOM 3910 C CA . THR A 1 530 ? 13.914 -3.050 -39.748 1.00 89.69 530 THR A CA 1
ATOM 3911 C C . THR A 1 530 ? 15.060 -2.289 -39.086 1.00 89.69 530 THR A C 1
ATOM 3913 O O . THR A 1 530 ? 15.628 -2.793 -38.117 1.00 89.69 530 THR A O 1
ATOM 3916 N N . LEU A 1 531 ? 15.373 -1.072 -39.559 1.00 94.69 531 LEU A N 1
ATOM 3917 C CA . LEU A 1 531 ? 16.386 -0.222 -38.941 1.00 94.69 531 LEU A CA 1
ATOM 3918 C C . LEU A 1 531 ? 15.974 0.111 -37.508 1.00 94.69 531 LEU A C 1
ATOM 3920 O O . LEU A 1 531 ? 14.922 0.715 -37.266 1.00 94.69 531 LEU A O 1
ATOM 3924 N N . GLY A 1 532 ? 16.824 -0.250 -36.556 1.00 95.19 532 GLY A N 1
ATOM 3925 C CA . GLY A 1 532 ? 16.420 -0.225 -35.167 1.00 95.19 532 GLY A CA 1
ATOM 3926 C C . GLY A 1 532 ? 17.467 -0.724 -34.191 1.00 95.19 532 GLY A C 1
ATOM 3927 O O . GLY A 1 532 ? 18.614 -0.982 -34.549 1.00 95.19 532 GLY A O 1
ATOM 3928 N N . ILE A 1 533 ? 17.040 -0.864 -32.941 1.00 95.88 533 ILE A N 1
ATOM 3929 C CA . ILE A 1 533 ? 17.850 -1.404 -31.853 1.00 95.88 533 ILE A CA 1
ATOM 3930 C C . ILE A 1 533 ? 17.151 -2.638 -31.292 1.00 95.88 533 ILE A C 1
ATOM 3932 O O . ILE A 1 533 ? 15.984 -2.571 -30.910 1.00 95.88 533 ILE A O 1
ATOM 3936 N N . GLN A 1 534 ? 17.867 -3.753 -31.207 1.00 96.31 534 GLN A N 1
ATOM 3937 C CA . GLN A 1 534 ? 17.431 -4.932 -30.464 1.00 96.31 534 GLN A CA 1
ATOM 3938 C C . GLN A 1 534 ? 18.117 -4.960 -29.106 1.00 96.31 534 GLN A C 1
ATOM 3940 O O . GLN A 1 534 ? 19.339 -4.827 -29.033 1.00 96.31 534 GLN A O 1
ATOM 3945 N N . THR A 1 535 ? 17.348 -5.143 -28.037 1.00 95.81 535 THR A N 1
ATOM 3946 C CA . THR A 1 535 ? 17.878 -5.183 -26.671 1.00 95.81 535 THR A CA 1
ATOM 3947 C C . THR A 1 535 ? 17.357 -6.376 -25.898 1.00 95.81 535 THR A C 1
ATOM 3949 O O . THR A 1 535 ? 16.165 -6.673 -25.973 1.00 95.81 535 THR A O 1
ATOM 3952 N N . THR A 1 536 ? 18.221 -6.957 -25.070 1.00 95.56 536 THR A N 1
ATOM 3953 C CA . THR A 1 536 ? 17.849 -7.959 -24.067 1.00 95.56 536 THR A CA 1
ATOM 3954 C C . THR A 1 536 ? 18.371 -7.508 -22.711 1.00 95.56 536 THR A C 1
ATOM 3956 O O . THR A 1 536 ? 19.579 -7.337 -22.518 1.00 95.56 536 THR A O 1
ATOM 3959 N N . LEU A 1 537 ? 17.453 -7.321 -21.774 1.00 94.50 537 LEU A N 1
ATOM 3960 C CA . LEU A 1 537 ? 17.693 -6.827 -20.427 1.00 94.50 537 LEU A CA 1
ATOM 3961 C C . LEU A 1 537 ? 17.256 -7.882 -19.417 1.00 94.50 537 LEU A C 1
ATOM 3963 O O . LEU A 1 537 ? 16.171 -8.438 -19.548 1.00 94.50 537 LEU A O 1
ATOM 3967 N N . ASN A 1 538 ? 18.058 -8.103 -18.384 1.00 93.75 538 ASN A N 1
ATOM 3968 C CA . ASN A 1 538 ? 17.649 -8.868 -17.214 1.00 93.75 538 ASN A CA 1
ATOM 3969 C C . ASN A 1 538 ? 17.520 -7.915 -16.023 1.00 93.75 538 ASN A C 1
ATOM 3971 O O . ASN A 1 538 ? 18.387 -7.065 -15.820 1.00 93.75 538 ASN A O 1
ATOM 3975 N N . ALA A 1 539 ? 16.446 -8.060 -15.255 1.00 92.75 539 ALA A N 1
ATOM 3976 C CA . ALA A 1 539 ? 16.269 -7.387 -13.977 1.00 92.75 539 ALA A CA 1
ATOM 3977 C C . ALA A 1 539 ? 16.542 -8.360 -12.821 1.00 92.75 539 ALA A C 1
ATOM 3979 O O . ALA A 1 539 ? 16.302 -9.563 -12.946 1.00 92.75 539 ALA A O 1
ATOM 3980 N N . SER A 1 540 ? 17.039 -7.834 -11.706 1.00 91.94 540 SER A N 1
ATOM 3981 C CA . SER A 1 540 ? 17.166 -8.551 -10.435 1.00 91.94 540 SER A CA 1
ATOM 3982 C C . SER A 1 540 ? 17.052 -7.601 -9.245 1.00 91.94 540 SER A C 1
ATOM 3984 O O . SER A 1 540 ? 17.122 -6.386 -9.414 1.00 91.94 540 SER A O 1
ATOM 3986 N N . GLY A 1 541 ? 16.922 -8.165 -8.045 1.00 91.06 541 GLY A N 1
ATOM 3987 C CA . GLY A 1 541 ? 16.747 -7.421 -6.798 1.00 91.06 541 GLY A CA 1
ATOM 3988 C C . GLY A 1 541 ? 15.286 -7.387 -6.358 1.00 91.06 541 GLY A C 1
ATOM 3989 O O . GLY A 1 541 ? 14.381 -7.328 -7.187 1.00 91.06 541 GLY A O 1
ATOM 3990 N N . ASP A 1 542 ? 15.068 -7.440 -5.046 1.00 86.25 542 ASP A N 1
ATOM 3991 C CA . ASP A 1 542 ? 13.724 -7.497 -4.458 1.00 86.25 542 ASP A CA 1
ATOM 3992 C C . ASP A 1 542 ? 13.218 -6.106 -4.034 1.00 86.25 542 ASP A C 1
ATOM 3994 O O . ASP A 1 542 ? 12.017 -5.884 -3.921 1.00 86.25 542 ASP A O 1
ATOM 3998 N N . THR A 1 543 ? 14.120 -5.132 -3.870 1.00 87.62 543 THR A N 1
ATOM 3999 C CA . THR A 1 543 ? 13.789 -3.764 -3.449 1.00 87.62 543 THR A CA 1
ATOM 4000 C C . THR A 1 543 ? 14.323 -2.714 -4.430 1.00 87.62 543 THR A C 1
ATOM 4002 O O . THR A 1 543 ? 15.253 -2.999 -5.189 1.00 87.62 543 THR A O 1
ATOM 4005 N N . PRO A 1 544 ? 13.816 -1.463 -4.405 1.00 87.50 544 PRO A N 1
ATOM 4006 C CA . PRO A 1 544 ? 14.372 -0.377 -5.213 1.00 87.50 544 PRO A CA 1
ATOM 4007 C C . PRO A 1 544 ? 15.872 -0.145 -5.018 1.00 87.50 544 PRO A C 1
ATOM 4009 O O . PRO A 1 544 ? 16.549 0.241 -5.965 1.00 87.50 544 PRO A O 1
ATOM 4012 N N . ASP A 1 545 ? 16.406 -0.351 -3.813 1.00 90.06 545 ASP A N 1
ATOM 4013 C CA . ASP A 1 545 ? 17.835 -0.160 -3.546 1.00 90.06 545 ASP A CA 1
ATOM 4014 C C . ASP A 1 545 ? 18.692 -1.328 -4.054 1.00 90.06 545 ASP A C 1
ATOM 4016 O O . ASP A 1 545 ? 19.856 -1.113 -4.405 1.00 90.06 545 ASP A O 1
ATOM 4020 N N . ASP A 1 546 ? 18.107 -2.521 -4.170 1.00 92.44 546 ASP A N 1
ATOM 4021 C CA . ASP A 1 546 ? 18.762 -3.725 -4.693 1.00 92.44 546 ASP A CA 1
ATOM 4022 C C . ASP A 1 546 ? 18.557 -3.911 -6.204 1.00 92.44 546 ASP A C 1
ATOM 4024 O O . ASP A 1 546 ? 19.245 -4.728 -6.810 1.00 92.44 546 ASP A O 1
ATOM 4028 N N . LEU A 1 547 ? 17.645 -3.149 -6.823 1.00 93.94 547 LEU A N 1
ATOM 4029 C CA . LEU A 1 547 ? 17.302 -3.262 -8.242 1.00 93.94 547 LEU A CA 1
ATOM 4030 C C . LEU A 1 547 ? 18.550 -3.167 -9.118 1.00 93.94 547 LEU A C 1
ATOM 4032 O O . LEU A 1 547 ? 19.236 -2.148 -9.096 1.00 93.94 547 LEU A O 1
ATOM 4036 N N . GLU A 1 548 ? 18.803 -4.166 -9.946 1.00 95.19 548 GLU A N 1
ATOM 4037 C CA . GLU A 1 548 ? 19.873 -4.165 -10.939 1.00 95.19 548 GLU A CA 1
ATOM 4038 C C . GLU A 1 548 ? 19.288 -4.476 -12.316 1.00 95.19 548 GLU A C 1
ATOM 4040 O O . GLU A 1 548 ? 18.476 -5.389 -12.469 1.00 95.19 548 GLU A O 1
ATOM 4045 N N . LEU A 1 549 ? 19.673 -3.675 -13.308 1.00 94.75 549 LEU A N 1
ATOM 4046 C CA . LEU A 1 549 ? 19.267 -3.808 -14.701 1.00 94.75 549 LEU A CA 1
ATOM 4047 C C . LEU A 1 549 ? 20.510 -4.100 -15.542 1.00 94.75 549 LEU A C 1
ATOM 4049 O O . LEU A 1 549 ? 21.316 -3.205 -15.790 1.00 94.75 549 LEU A O 1
ATOM 4053 N N . THR A 1 550 ? 20.647 -5.339 -16.010 1.00 96.12 550 THR A N 1
ATOM 4054 C CA . THR A 1 550 ? 21.806 -5.800 -16.785 1.00 96.12 550 THR A CA 1
ATOM 4055 C C . THR A 1 550 ? 21.424 -6.036 -18.242 1.00 96.12 550 THR A C 1
ATOM 4057 O O . THR A 1 550 ? 20.710 -6.990 -18.570 1.00 96.12 550 THR A O 1
ATOM 4060 N N . TYR A 1 551 ? 21.919 -5.193 -19.147 1.00 95.31 551 TYR A N 1
ATOM 4061 C CA . TYR A 1 551 ? 21.797 -5.443 -20.580 1.00 95.31 551 TYR A CA 1
ATOM 4062 C C . TYR A 1 551 ? 22.773 -6.541 -20.991 1.00 95.31 551 TYR A C 1
ATOM 4064 O O . TYR A 1 551 ? 23.988 -6.363 -20.960 1.00 95.31 551 TYR A O 1
ATOM 4072 N N . SER A 1 552 ? 22.226 -7.674 -21.419 1.00 94.69 552 SER A N 1
ATOM 4073 C CA . SER A 1 552 ? 23.010 -8.762 -22.014 1.00 94.69 552 SER A CA 1
ATOM 4074 C C . SER A 1 552 ? 23.287 -8.524 -23.498 1.00 94.69 552 SER A C 1
ATOM 4076 O O . SER A 1 552 ? 24.226 -9.089 -24.055 1.00 94.69 552 SER A O 1
ATOM 4078 N N . GLN A 1 553 ? 22.477 -7.679 -24.141 1.00 95.44 553 GLN A N 1
ATOM 4079 C CA . GLN A 1 553 ? 22.582 -7.391 -25.562 1.00 95.44 553 GLN A CA 1
ATOM 4080 C C . GLN A 1 553 ? 21.973 -6.029 -25.890 1.00 95.44 553 GLN A C 1
ATOM 4082 O O . GLN A 1 553 ? 20.859 -5.727 -25.461 1.00 95.44 553 GLN A O 1
ATOM 4087 N N . ILE A 1 554 ? 22.685 -5.249 -26.706 1.00 95.69 554 ILE A N 1
ATOM 4088 C CA . ILE A 1 554 ? 22.174 -4.087 -27.438 1.00 95.69 554 ILE A CA 1
ATOM 4089 C C . ILE A 1 554 ? 22.804 -4.145 -28.832 1.00 95.69 554 ILE A C 1
ATOM 4091 O O . ILE A 1 554 ? 24.026 -4.095 -28.951 1.00 95.69 554 ILE A O 1
ATOM 4095 N N . LEU A 1 555 ? 21.988 -4.279 -29.877 1.00 95.69 555 LEU A N 1
ATOM 4096 C CA . LEU A 1 555 ? 22.444 -4.355 -31.265 1.00 95.69 555 LEU A CA 1
ATOM 4097 C C . LEU A 1 555 ? 21.741 -3.316 -32.130 1.00 95.69 555 LEU A C 1
ATOM 4099 O O . LEU A 1 555 ? 20.513 -3.282 -32.180 1.00 95.69 555 LEU A O 1
ATOM 4103 N N . LEU A 1 556 ? 22.521 -2.544 -32.881 1.00 95.00 556 LEU A N 1
ATOM 4104 C CA . LEU A 1 556 ? 22.047 -1.850 -34.067 1.00 95.00 556 LEU A CA 1
ATOM 4105 C C . LEU A 1 556 ? 21.763 -2.884 -35.157 1.00 95.00 556 LEU A C 1
ATOM 4107 O O . LEU A 1 556 ? 22.653 -3.629 -35.580 1.00 95.00 556 LEU A O 1
ATOM 4111 N N . VAL A 1 557 ? 20.515 -2.903 -35.610 1.00 94.19 557 VAL A N 1
ATOM 4112 C CA . VAL A 1 557 ? 20.047 -3.731 -36.718 1.00 94.19 557 VAL A CA 1
ATOM 4113 C C . VAL A 1 557 ? 19.730 -2.814 -37.884 1.00 94.19 557 VAL A C 1
ATOM 4115 O O . VAL A 1 557 ? 19.057 -1.801 -37.714 1.00 94.19 557 VAL A O 1
ATOM 4118 N N . ALA A 1 558 ? 20.239 -3.163 -39.060 1.00 92.31 558 ALA A N 1
ATOM 4119 C CA . ALA A 1 558 ? 19.999 -2.449 -40.303 1.00 92.31 558 ALA A CA 1
ATOM 4120 C C . ALA A 1 558 ? 19.738 -3.470 -41.415 1.00 92.31 558 ALA A C 1
ATOM 4122 O O . ALA A 1 558 ? 20.476 -4.449 -41.548 1.00 92.31 558 ALA A O 1
ATOM 4123 N N . GLY A 1 559 ? 18.678 -3.252 -42.186 1.00 89.00 559 GLY A N 1
ATOM 4124 C CA . GLY A 1 559 ? 18.334 -4.041 -43.360 1.00 89.00 559 GLY A CA 1
ATOM 4125 C C . GLY A 1 559 ? 18.999 -3.520 -44.635 1.00 89.00 559 GLY A C 1
ATOM 4126 O O . GLY A 1 559 ? 19.841 -2.616 -44.619 1.00 89.00 559 GLY A O 1
ATOM 4127 N N . ASP A 1 560 ? 18.598 -4.092 -45.772 1.00 84.81 560 ASP A N 1
ATOM 4128 C CA . ASP A 1 560 ? 19.091 -3.657 -47.081 1.00 84.81 560 ASP A CA 1
ATOM 4129 C C . ASP A 1 560 ? 18.781 -2.168 -47.317 1.00 84.81 560 ASP A C 1
ATOM 4131 O O . ASP A 1 560 ? 17.650 -1.722 -47.123 1.00 84.81 560 ASP A O 1
ATOM 4135 N N . LYS A 1 561 ? 19.791 -1.410 -47.766 1.00 87.06 561 LYS A N 1
ATOM 4136 C CA . LYS A 1 561 ? 19.734 0.041 -48.056 1.00 87.06 561 LYS A CA 1
ATOM 4137 C C . LYS A 1 561 ? 19.422 0.957 -46.870 1.00 87.06 561 LYS A C 1
ATOM 4139 O O . LYS A 1 561 ? 19.139 2.138 -47.089 1.00 87.06 561 LYS A O 1
ATOM 4144 N N . ASP A 1 562 ? 19.503 0.464 -45.638 1.00 93.81 562 ASP A N 1
ATOM 4145 C CA . ASP A 1 562 ? 19.317 1.328 -44.471 1.00 93.81 562 ASP A CA 1
ATOM 4146 C C . ASP A 1 562 ? 20.561 2.151 -44.132 1.00 93.81 562 ASP A C 1
ATOM 4148 O O . ASP A 1 562 ? 20.461 3.207 -43.512 1.00 93.81 562 ASP A O 1
ATOM 4152 N N . VAL A 1 563 ? 21.741 1.686 -44.549 1.00 94.19 563 VAL A N 1
ATOM 4153 C CA . VAL A 1 563 ? 23.019 2.364 -44.316 1.00 94.19 563 VAL A CA 1
ATOM 4154 C C . VAL A 1 563 ? 23.529 2.951 -45.624 1.00 94.19 563 VAL A C 1
ATOM 4156 O O . VAL A 1 563 ? 23.770 2.233 -46.593 1.00 94.19 563 VAL A O 1
ATOM 4159 N N . VAL A 1 564 ? 23.738 4.265 -45.634 1.00 93.94 564 VAL A N 1
ATOM 4160 C CA . VAL A 1 564 ? 24.353 4.989 -46.748 1.00 93.94 564 VAL A CA 1
ATOM 4161 C C . VAL A 1 564 ? 25.678 5.574 -46.280 1.00 93.94 564 VAL A C 1
ATOM 4163 O O . VAL A 1 564 ? 25.717 6.347 -45.322 1.00 93.94 564 VAL A O 1
ATOM 4166 N N . LEU A 1 565 ? 26.759 5.215 -46.972 1.00 93.38 565 LEU A N 1
ATOM 4167 C CA . LEU A 1 565 ? 28.107 5.709 -46.709 1.00 93.38 565 LEU A CA 1
ATOM 4168 C C . LEU A 1 565 ? 28.561 6.624 -47.848 1.00 93.38 565 LEU A C 1
ATOM 4170 O O . LEU A 1 565 ? 28.442 6.270 -49.022 1.00 93.38 565 LEU A O 1
ATOM 4174 N N . THR A 1 566 ? 29.120 7.782 -47.509 1.00 93.00 566 THR A N 1
ATOM 4175 C CA . THR A 1 566 ? 29.790 8.678 -48.462 1.00 93.00 566 THR A CA 1
ATOM 4176 C C . THR A 1 566 ? 31.127 9.135 -47.894 1.00 93.00 566 THR A C 1
ATOM 4178 O O . THR A 1 566 ? 31.286 9.241 -46.680 1.00 93.00 566 THR A O 1
ATOM 4181 N N . VAL A 1 567 ? 32.108 9.400 -48.756 1.00 92.75 567 VAL A N 1
ATOM 4182 C CA . VAL A 1 567 ? 33.423 9.900 -48.333 1.00 92.75 567 VAL A CA 1
ATOM 4183 C C . VAL A 1 567 ? 33.745 11.227 -48.999 1.00 92.75 567 VAL A C 1
ATOM 4185 O O . VAL A 1 567 ? 33.420 11.447 -50.165 1.00 92.75 567 VAL A O 1
ATOM 4188 N N . THR A 1 568 ? 34.440 12.077 -48.257 1.00 92.38 568 THR A N 1
ATOM 4189 C CA . THR A 1 568 ? 35.089 13.287 -48.757 1.00 92.38 568 THR A CA 1
ATOM 4190 C C . THR A 1 568 ? 36.588 13.135 -48.537 1.00 92.38 568 THR A C 1
ATOM 4192 O O . THR A 1 568 ? 37.028 12.937 -47.402 1.00 92.38 568 THR A O 1
ATOM 4195 N N . LEU A 1 569 ? 37.361 13.211 -49.620 1.00 92.12 569 LEU A N 1
ATOM 4196 C CA . LEU A 1 569 ? 38.823 13.181 -49.589 1.00 92.12 569 LEU A CA 1
ATOM 4197 C C . LEU A 1 569 ? 39.392 14.596 -49.778 1.00 92.12 569 LEU A C 1
ATOM 4199 O O . LEU A 1 569 ? 38.719 15.429 -50.392 1.00 92.12 569 LEU A O 1
ATOM 4203 N N . PRO A 1 570 ? 40.616 14.860 -49.296 1.00 91.12 570 PRO A N 1
ATOM 4204 C CA . PRO A 1 570 ? 41.401 16.027 -49.692 1.00 91.12 570 PRO A CA 1
ATOM 4205 C C . PRO A 1 570 ? 41.586 16.130 -51.219 1.00 91.12 570 PRO A C 1
ATOM 4207 O O . PRO A 1 570 ? 41.573 15.116 -51.922 1.00 91.12 570 PRO A O 1
ATOM 4210 N N . ASP A 1 571 ? 41.781 17.348 -51.738 1.00 87.69 571 ASP A N 1
ATOM 4211 C CA . ASP A 1 571 ? 41.875 17.618 -53.186 1.00 87.69 571 ASP A CA 1
ATOM 4212 C C . ASP A 1 571 ? 43.009 16.839 -53.878 1.00 87.69 571 ASP A C 1
ATOM 4214 O O . ASP A 1 571 ? 42.860 16.389 -55.016 1.00 87.69 571 ASP A O 1
ATOM 4218 N N . ASP A 1 572 ? 44.133 16.643 -53.190 1.00 85.81 572 ASP A N 1
ATOM 4219 C CA . ASP A 1 572 ? 45.295 15.885 -53.663 1.00 85.81 572 ASP A CA 1
ATOM 4220 C C . ASP A 1 572 ? 45.072 14.361 -53.675 1.00 85.81 572 ASP A C 1
ATOM 4222 O O . ASP A 1 572 ? 45.754 13.644 -54.410 1.00 85.81 572 ASP A O 1
ATOM 4226 N N . GLU A 1 573 ? 44.066 13.867 -52.949 1.00 85.44 573 GLU A N 1
ATOM 4227 C CA . GLU A 1 573 ? 43.670 12.454 -52.899 1.00 85.44 573 GLU A CA 1
ATOM 4228 C C . GLU A 1 573 ? 42.356 12.166 -53.653 1.00 85.44 573 GLU A C 1
ATOM 4230 O O . GLU A 1 573 ? 41.946 11.008 -53.775 1.00 85.44 573 GLU A O 1
ATOM 4235 N N . ALA A 1 574 ? 41.707 13.185 -54.231 1.00 82.62 574 ALA A N 1
ATOM 4236 C CA . ALA A 1 574 ? 40.384 13.083 -54.858 1.00 82.62 574 ALA A CA 1
ATOM 4237 C C . ALA A 1 574 ? 40.294 12.017 -55.970 1.00 82.62 574 ALA A C 1
ATOM 4239 O O . ALA A 1 574 ? 39.240 11.407 -56.167 1.00 82.62 574 ALA A O 1
ATOM 4240 N N . ALA A 1 575 ? 41.403 11.728 -56.661 1.00 82.81 575 ALA A N 1
ATOM 4241 C CA . ALA A 1 575 ? 41.471 10.673 -57.674 1.00 82.81 575 ALA A CA 1
ATOM 4242 C C . ALA A 1 575 ? 41.175 9.267 -57.108 1.00 82.81 575 ALA A C 1
ATOM 4244 O O . ALA A 1 575 ? 40.677 8.404 -57.834 1.00 82.81 575 ALA A O 1
ATOM 4245 N N . TYR A 1 576 ? 41.422 9.031 -55.814 1.00 85.44 576 TYR A N 1
ATOM 4246 C CA . TYR A 1 576 ? 41.148 7.750 -55.157 1.00 85.44 576 TYR A CA 1
ATOM 4247 C C . TYR A 1 576 ? 39.682 7.576 -54.742 1.00 85.44 576 TYR A C 1
ATOM 4249 O O . TYR A 1 576 ? 39.265 6.454 -54.440 1.00 85.44 576 TYR A O 1
ATOM 4257 N N . ALA A 1 577 ? 38.867 8.639 -54.795 1.00 86.06 577 ALA A N 1
ATOM 4258 C CA . ALA A 1 577 ? 37.457 8.586 -54.412 1.00 86.06 577 ALA A CA 1
ATOM 4259 C C . ALA A 1 577 ? 36.682 7.543 -55.229 1.00 86.06 577 ALA A C 1
ATOM 4261 O O . ALA A 1 577 ? 35.848 6.827 -54.680 1.00 86.06 577 ALA A O 1
ATOM 4262 N N . MET A 1 578 ? 36.996 7.383 -56.521 1.00 83.56 578 MET A N 1
ATOM 4263 C CA . MET A 1 578 ? 36.334 6.386 -57.369 1.00 83.56 578 MET A CA 1
ATOM 4264 C C . MET A 1 578 ? 36.591 4.944 -56.911 1.00 83.56 578 MET A C 1
ATOM 4266 O O . MET A 1 578 ? 35.705 4.099 -57.030 1.00 83.56 578 MET A O 1
ATOM 4270 N N . PHE A 1 579 ? 37.781 4.667 -56.365 1.00 86.00 579 PHE A N 1
ATOM 4271 C CA . PHE A 1 579 ? 38.122 3.346 -55.848 1.00 86.00 579 PHE A CA 1
ATOM 4272 C C . PHE A 1 579 ? 37.402 3.079 -54.535 1.00 86.00 579 PHE A C 1
ATOM 4274 O O . PHE A 1 579 ? 36.833 2.006 -54.387 1.00 86.00 579 PHE A O 1
ATOM 4281 N N . ILE A 1 580 ? 37.365 4.055 -53.623 1.00 88.00 580 ILE A N 1
ATOM 4282 C CA . ILE A 1 580 ? 36.674 3.920 -52.332 1.00 88.00 580 ILE A CA 1
ATOM 4283 C C . ILE A 1 580 ? 35.159 3.793 -52.541 1.00 88.00 580 ILE A C 1
ATOM 4285 O O . ILE A 1 580 ? 34.541 2.890 -51.979 1.00 88.00 580 ILE A O 1
ATOM 4289 N N . ASN A 1 581 ? 34.569 4.616 -53.414 1.00 87.81 581 ASN A N 1
ATOM 4290 C CA . ASN A 1 581 ? 33.132 4.607 -53.711 1.00 87.81 581 ASN A CA 1
ATOM 4291 C C . ASN A 1 581 ? 32.632 3.252 -54.237 1.00 87.81 581 ASN A C 1
ATOM 4293 O O . ASN A 1 581 ? 31.484 2.895 -53.984 1.00 87.81 581 ASN A O 1
ATOM 4297 N N . ALA A 1 582 ? 33.484 2.468 -54.907 1.00 86.62 582 ALA A N 1
ATOM 4298 C CA . ALA A 1 582 ? 33.142 1.116 -55.354 1.00 86.62 582 ALA A CA 1
ATOM 4299 C C . ALA A 1 582 ? 32.938 0.113 -54.198 1.00 86.62 582 ALA A C 1
ATOM 4301 O O . ALA A 1 582 ? 32.363 -0.956 -54.414 1.00 86.62 582 ALA A O 1
ATOM 4302 N N . PHE A 1 583 ? 33.405 0.434 -52.986 1.00 90.00 583 PHE A N 1
ATOM 4303 C CA . PHE A 1 583 ? 33.211 -0.379 -51.782 1.00 90.00 583 PHE A CA 1
ATOM 4304 C C . PHE A 1 583 ? 32.070 0.113 -50.891 1.00 90.00 583 PHE A C 1
ATOM 4306 O O . PHE A 1 583 ? 31.468 -0.703 -50.203 1.00 90.00 583 PHE A O 1
ATOM 4313 N N . LEU A 1 584 ? 31.744 1.410 -50.908 1.00 88.06 584 LEU A N 1
ATOM 4314 C CA . LEU A 1 584 ? 30.782 2.018 -49.973 1.00 88.06 584 LEU A CA 1
ATOM 4315 C C . LEU A 1 584 ? 29.358 1.448 -50.060 1.00 88.06 584 LEU A C 1
ATOM 4317 O O . LEU A 1 584 ? 28.619 1.520 -49.084 1.00 88.06 584 LEU A O 1
ATOM 4321 N N . SER A 1 585 ? 28.980 0.874 -51.204 1.00 84.44 585 SER A N 1
ATOM 4322 C CA . SER A 1 585 ? 27.686 0.213 -51.412 1.00 84.44 585 SER A CA 1
ATOM 4323 C C . SER A 1 585 ? 27.731 -1.313 -51.260 1.00 84.44 585 SER A C 1
ATOM 4325 O O . SER A 1 585 ? 26.712 -1.973 -51.459 1.00 84.44 585 SER A O 1
ATOM 4327 N N . GLN A 1 586 ? 28.890 -1.899 -50.939 1.00 90.19 586 GLN A N 1
ATOM 4328 C CA . GLN A 1 586 ? 29.013 -3.347 -50.772 1.00 90.19 586 GLN A CA 1
ATOM 4329 C C . GLN A 1 586 ? 28.419 -3.780 -49.429 1.00 90.19 586 GLN A C 1
ATOM 4331 O O . GLN A 1 586 ? 28.824 -3.279 -48.378 1.00 90.19 586 GLN A O 1
ATOM 4336 N N . SER A 1 587 ? 27.522 -4.772 -49.460 1.00 88.75 587 SER A N 1
ATOM 4337 C CA . SER A 1 587 ? 26.882 -5.324 -48.258 1.00 88.75 587 SER A CA 1
ATOM 4338 C C . SER A 1 587 ? 27.906 -5.794 -47.226 1.00 88.75 587 SER A C 1
ATOM 4340 O O . SER A 1 587 ? 27.768 -5.478 -46.053 1.00 88.75 587 SER A O 1
ATOM 4342 N N . GLN A 1 588 ? 28.996 -6.431 -47.667 1.00 89.62 588 GLN A N 1
ATOM 4343 C CA . GLN A 1 588 ? 30.057 -6.902 -46.775 1.00 89.62 588 GLN A CA 1
ATOM 4344 C C . GLN A 1 588 ? 30.725 -5.761 -45.985 1.00 89.62 588 GLN A C 1
ATOM 4346 O O . GLN A 1 588 ? 31.027 -5.937 -44.808 1.00 89.62 588 GLN A O 1
ATOM 4351 N N . LEU A 1 589 ? 30.971 -4.594 -46.600 1.00 90.62 589 LEU A N 1
ATOM 4352 C CA . LEU A 1 589 ? 31.545 -3.450 -45.879 1.00 90.62 589 LEU A CA 1
ATOM 4353 C C . LEU A 1 589 ? 30.535 -2.886 -44.876 1.00 90.62 589 LEU A C 1
ATOM 4355 O O . LEU A 1 589 ? 30.895 -2.633 -43.729 1.00 90.62 589 LEU A O 1
ATOM 4359 N N . ILE A 1 590 ? 29.278 -2.725 -45.294 1.00 91.75 590 ILE A N 1
ATOM 4360 C CA . ILE A 1 590 ? 28.192 -2.236 -44.434 1.00 91.75 590 ILE A CA 1
ATOM 4361 C C . ILE A 1 590 ? 28.005 -3.158 -43.218 1.00 91.75 590 ILE A C 1
ATOM 4363 O O . ILE A 1 590 ? 27.974 -2.674 -42.088 1.00 91.75 590 ILE A O 1
ATOM 4367 N N . GLU A 1 591 ? 27.963 -4.475 -43.430 1.00 91.62 591 GLU A N 1
ATOM 4368 C CA . GLU A 1 591 ? 27.876 -5.487 -42.370 1.00 91.62 591 GLU A CA 1
ATOM 4369 C C . GLU A 1 591 ? 29.040 -5.370 -41.379 1.00 91.62 591 GLU A C 1
ATOM 4371 O O . GLU A 1 591 ? 28.818 -5.421 -40.172 1.00 91.62 591 GLU A O 1
ATOM 4376 N N . GLN A 1 592 ? 30.272 -5.159 -41.857 1.00 93.06 592 GLN A N 1
ATOM 4377 C CA . GLN A 1 592 ? 31.434 -4.984 -40.979 1.00 93.06 592 GLN A CA 1
ATOM 4378 C C . GLN A 1 592 ? 31.415 -3.648 -40.226 1.00 93.06 592 GLN A C 1
ATOM 4380 O O . GLN A 1 592 ? 31.834 -3.607 -39.071 1.00 93.06 592 GLN A O 1
ATOM 4385 N N . VAL A 1 593 ? 30.894 -2.570 -40.823 1.00 91.38 593 VAL A N 1
ATOM 4386 C CA . VAL A 1 593 ? 30.690 -1.289 -40.123 1.00 91.38 593 VAL A CA 1
ATOM 4387 C C . VAL A 1 593 ? 29.669 -1.447 -38.997 1.00 91.38 593 VAL A C 1
ATOM 4389 O O . VAL A 1 593 ? 29.953 -1.073 -37.859 1.00 91.38 593 VAL A O 1
ATOM 4392 N N . VAL A 1 594 ? 28.512 -2.052 -39.279 1.00 93.44 594 VAL A N 1
ATOM 4393 C CA . VAL A 1 594 ? 27.479 -2.323 -38.264 1.00 93.44 594 VAL A CA 1
ATOM 4394 C C . VAL A 1 594 ? 28.002 -3.288 -37.196 1.00 93.44 594 VAL A C 1
ATOM 4396 O O . VAL A 1 594 ? 27.806 -3.052 -36.006 1.00 93.44 594 VAL A O 1
ATOM 4399 N N . SER A 1 595 ? 28.735 -4.333 -37.588 1.00 94.19 595 SER A N 1
ATOM 4400 C CA . SER A 1 595 ? 29.347 -5.282 -36.652 1.00 94.19 595 SER A CA 1
ATOM 4401 C C . SER A 1 595 ? 30.381 -4.618 -35.745 1.00 94.19 595 SER A C 1
ATOM 4403 O O . SER A 1 595 ? 30.421 -4.935 -34.559 1.00 94.19 595 SER A O 1
ATOM 4405 N N . ALA A 1 596 ? 31.209 -3.708 -36.267 1.00 93.62 596 ALA A N 1
ATOM 4406 C CA . ALA A 1 596 ? 32.174 -2.975 -35.455 1.00 93.62 596 ALA A CA 1
ATOM 4407 C C . ALA A 1 596 ? 31.462 -2.065 -34.444 1.00 93.62 596 ALA A C 1
ATOM 4409 O O . ALA A 1 596 ? 31.829 -2.063 -33.271 1.00 93.62 596 ALA A O 1
ATOM 4410 N N . LEU A 1 597 ? 30.409 -1.351 -34.866 1.00 92.94 597 LEU A N 1
ATOM 4411 C CA . LEU A 1 597 ? 29.577 -0.547 -33.961 1.00 92.94 597 LEU A CA 1
ATOM 4412 C C . LEU A 1 597 ? 28.951 -1.397 -32.856 1.00 92.94 597 LEU A C 1
ATOM 4414 O O . LEU A 1 597 ? 29.009 -1.018 -31.690 1.00 92.94 597 LEU A O 1
ATOM 4418 N N . ASN A 1 598 ? 28.407 -2.561 -33.206 1.00 95.38 598 ASN A N 1
ATOM 4419 C CA . ASN A 1 598 ? 27.838 -3.494 -32.238 1.00 95.38 598 ASN A CA 1
ATOM 4420 C C . ASN A 1 598 ? 28.895 -4.054 -31.277 1.00 95.38 598 ASN A C 1
ATOM 4422 O O . ASN A 1 598 ? 28.608 -4.191 -30.093 1.00 95.38 598 ASN A O 1
ATOM 4426 N N . GLY A 1 599 ? 30.118 -4.318 -31.750 1.00 94.12 599 GLY A N 1
ATOM 4427 C CA . GLY A 1 599 ? 31.247 -4.681 -30.887 1.00 94.12 599 GLY A CA 1
ATOM 4428 C C . GLY A 1 599 ? 31.598 -3.566 -29.900 1.00 94.12 599 GLY A C 1
ATOM 4429 O O . GLY A 1 599 ? 31.714 -3.814 -28.705 1.00 94.12 599 GLY A O 1
ATOM 4430 N N . TYR A 1 600 ? 31.654 -2.319 -30.375 1.00 92.81 600 TYR A N 1
ATOM 4431 C CA . TYR A 1 600 ? 31.897 -1.163 -29.512 1.00 92.81 600 TYR A CA 1
ATOM 4432 C C . TYR A 1 600 ? 30.778 -0.964 -28.475 1.00 92.81 600 TYR A C 1
ATOM 4434 O O . TYR A 1 600 ? 31.056 -0.669 -27.316 1.00 92.81 600 TYR A O 1
ATOM 4442 N N . ILE A 1 601 ? 29.509 -1.158 -28.852 1.00 92.81 601 ILE A N 1
ATOM 4443 C CA . ILE A 1 601 ? 28.382 -1.130 -27.907 1.00 92.81 601 ILE A CA 1
ATOM 4444 C C . ILE A 1 601 ? 28.518 -2.259 -26.877 1.00 92.81 601 ILE A C 1
ATOM 4446 O O . ILE A 1 601 ? 28.334 -2.006 -25.686 1.00 92.81 601 ILE A O 1
ATOM 4450 N N . ALA A 1 602 ? 28.874 -3.472 -27.315 1.00 93.75 602 ALA A N 1
ATOM 4451 C CA . ALA A 1 602 ? 29.062 -4.636 -26.450 1.00 93.75 602 ALA A CA 1
ATOM 4452 C C . ALA A 1 602 ? 30.109 -4.375 -25.352 1.00 93.75 602 ALA A C 1
ATOM 4454 O O . ALA A 1 602 ? 29.849 -4.651 -24.181 1.00 93.75 602 ALA A O 1
ATOM 4455 N N . ASP A 1 603 ? 31.234 -3.749 -25.710 1.00 92.38 603 ASP A N 1
ATOM 4456 C CA . ASP A 1 603 ? 32.300 -3.376 -24.768 1.00 92.38 603 ASP A CA 1
ATOM 4457 C C . ASP A 1 603 ? 31.847 -2.342 -23.715 1.00 92.38 603 ASP A C 1
ATOM 4459 O O . ASP A 1 603 ? 32.462 -2.217 -22.656 1.00 92.38 603 ASP A O 1
ATOM 4463 N N . ASN A 1 604 ? 30.752 -1.616 -23.972 1.00 91.12 604 ASN A N 1
ATOM 4464 C CA . ASN A 1 604 ? 30.207 -0.577 -23.094 1.00 91.12 604 ASN A CA 1
ATOM 4465 C C . ASN A 1 604 ? 28.899 -0.985 -22.383 1.00 91.12 604 ASN A C 1
ATOM 4467 O O . ASN A 1 604 ? 28.303 -0.162 -21.679 1.00 91.12 604 ASN A O 1
ATOM 4471 N N . LEU A 1 605 ? 28.443 -2.239 -22.518 1.00 93.12 605 LEU A N 1
ATOM 4472 C CA . LEU A 1 605 ? 27.170 -2.695 -21.939 1.00 93.12 605 LEU A CA 1
ATOM 4473 C C . LEU A 1 605 ? 27.098 -2.522 -20.423 1.00 93.12 605 LEU A C 1
ATOM 4475 O O . LEU A 1 605 ? 26.033 -2.174 -19.912 1.00 93.12 605 LEU A O 1
ATOM 4479 N N . GLN A 1 606 ? 28.209 -2.711 -19.704 1.00 93.31 606 GLN A N 1
ATOM 4480 C CA . GLN A 1 606 ? 28.229 -2.518 -18.252 1.00 93.31 606 GLN A CA 1
ATOM 4481 C C . GLN A 1 606 ? 27.908 -1.067 -17.881 1.00 93.31 606 GLN A C 1
ATOM 4483 O O . GLN A 1 606 ? 27.038 -0.825 -17.054 1.00 93.31 606 GLN A O 1
ATOM 4488 N N . GLN A 1 607 ? 28.535 -0.091 -18.546 1.00 91.94 607 GLN A N 1
ATOM 4489 C CA . GLN A 1 607 ? 28.284 1.323 -18.262 1.00 91.94 607 GLN A CA 1
ATOM 4490 C C . GLN A 1 607 ? 26.831 1.714 -18.580 1.00 91.94 607 GLN A C 1
ATOM 4492 O O . GLN A 1 607 ? 26.226 2.496 -17.848 1.00 91.94 607 GLN A O 1
ATOM 4497 N N . ILE A 1 608 ? 26.259 1.165 -19.659 1.00 91.62 608 ILE A N 1
ATOM 4498 C CA . ILE A 1 608 ? 24.845 1.370 -20.011 1.00 91.62 608 ILE A CA 1
ATOM 4499 C C . ILE A 1 608 ? 23.925 0.747 -18.947 1.00 91.62 608 ILE A C 1
ATOM 4501 O O . ILE A 1 608 ? 22.944 1.371 -18.543 1.00 91.62 608 ILE A O 1
ATOM 4505 N N . SER A 1 609 ? 24.261 -0.452 -18.467 1.00 94.81 609 SER A N 1
ATOM 4506 C CA . SER A 1 609 ? 23.532 -1.169 -17.410 1.00 94.81 609 SER A CA 1
ATOM 4507 C C . SER A 1 609 ? 23.544 -0.402 -16.085 1.00 94.81 609 SER A C 1
ATOM 4509 O O . SER A 1 609 ? 22.489 -0.179 -15.487 1.00 94.81 609 SER A O 1
ATOM 4511 N N . ASP A 1 610 ? 24.708 0.103 -15.672 1.00 93.44 610 ASP A N 1
ATOM 4512 C CA . ASP A 1 610 ? 24.860 0.918 -14.461 1.00 93.44 610 ASP A CA 1
ATOM 4513 C C . ASP A 1 610 ? 24.014 2.198 -14.545 1.00 93.44 610 ASP A C 1
ATOM 4515 O O . ASP A 1 610 ? 23.328 2.572 -13.591 1.00 93.44 610 ASP A O 1
ATOM 4519 N N . ALA A 1 611 ? 24.019 2.855 -15.708 1.00 90.69 611 ALA A N 1
ATOM 4520 C CA . ALA A 1 611 ? 23.250 4.071 -15.952 1.00 90.69 611 ALA A CA 1
ATOM 4521 C C . ALA A 1 611 ? 21.736 3.826 -15.910 1.00 90.69 611 ALA A C 1
ATOM 4523 O O . ALA A 1 611 ? 21.001 4.580 -15.267 1.00 90.69 611 ALA A O 1
ATOM 4524 N N . ALA A 1 612 ? 21.270 2.760 -16.567 1.00 90.88 612 ALA A N 1
ATOM 4525 C CA . ALA A 1 612 ? 19.865 2.366 -16.559 1.00 90.88 612 ALA A CA 1
ATOM 4526 C C . ALA A 1 612 ? 19.400 1.992 -15.148 1.00 90.88 612 ALA A C 1
ATOM 4528 O O . ALA A 1 612 ? 18.328 2.422 -14.718 1.00 90.88 612 ALA A O 1
ATOM 4529 N N . THR A 1 613 ? 20.237 1.264 -14.406 1.00 93.31 613 THR A N 1
ATOM 4530 C CA . THR A 1 613 ? 19.998 0.927 -13.002 1.00 93.31 613 THR A CA 1
ATOM 4531 C C . THR A 1 613 ? 19.844 2.191 -12.161 1.00 93.31 613 THR A C 1
ATOM 4533 O O . THR A 1 613 ? 18.824 2.369 -11.501 1.00 93.31 613 THR A O 1
ATOM 4536 N N . GLN A 1 614 ? 20.806 3.117 -12.220 1.00 90.69 614 GLN A N 1
ATOM 4537 C CA . GLN A 1 614 ? 20.740 4.374 -11.468 1.00 90.69 614 GLN A CA 1
ATOM 4538 C C . GLN A 1 614 ? 19.491 5.187 -11.811 1.00 90.69 614 GLN A C 1
ATOM 4540 O O . GLN A 1 614 ? 18.820 5.681 -10.906 1.00 90.69 614 GLN A O 1
ATOM 4545 N N . PHE A 1 615 ? 19.149 5.282 -13.098 1.00 88.00 615 PHE A N 1
ATOM 4546 C CA . PHE A 1 615 ? 17.941 5.967 -13.542 1.00 88.00 615 PHE A CA 1
ATOM 4547 C C . PHE A 1 615 ? 16.676 5.338 -12.942 1.00 88.00 615 PHE A C 1
ATOM 4549 O O . PHE A 1 615 ? 15.870 6.052 -12.343 1.00 88.00 615 PHE A O 1
ATOM 4556 N N . ALA A 1 616 ? 16.523 4.014 -13.047 1.00 88.94 616 ALA A N 1
ATOM 4557 C CA . ALA A 1 616 ? 15.362 3.306 -12.513 1.00 88.94 616 ALA A CA 1
ATOM 4558 C C . ALA A 1 616 ? 15.248 3.475 -10.990 1.00 88.94 616 ALA A C 1
ATOM 4560 O O . ALA A 1 616 ? 14.178 3.810 -10.482 1.00 88.94 616 ALA A O 1
ATOM 4561 N N . ARG A 1 617 ? 16.365 3.351 -10.260 1.00 90.81 617 ARG A N 1
ATOM 4562 C CA . ARG A 1 617 ? 16.404 3.593 -8.810 1.00 90.81 617 ARG A CA 1
ATOM 4563 C C . ARG A 1 617 ? 16.002 5.026 -8.459 1.00 90.81 617 ARG A C 1
ATOM 4565 O O . ARG A 1 617 ? 15.231 5.228 -7.526 1.00 90.81 617 ARG A O 1
ATOM 4572 N N . SER A 1 618 ? 16.492 6.026 -9.195 1.00 85.38 618 SER A N 1
ATOM 4573 C CA . SER A 1 618 ? 16.108 7.428 -8.986 1.00 85.38 618 SER A CA 1
ATOM 4574 C C . SER A 1 618 ? 14.622 7.674 -9.253 1.00 85.38 618 SER A C 1
ATOM 4576 O O . SER A 1 618 ? 13.991 8.385 -8.474 1.00 85.38 618 SER A O 1
ATOM 4578 N N . ALA A 1 619 ? 14.052 7.063 -10.295 1.00 82.50 619 ALA A N 1
ATOM 4579 C CA . ALA A 1 619 ? 12.623 7.160 -10.590 1.00 82.50 619 ALA A CA 1
ATOM 4580 C C . ALA A 1 619 ? 11.776 6.609 -9.429 1.00 82.50 619 ALA A C 1
ATOM 4582 O O . ALA A 1 619 ? 10.887 7.293 -8.927 1.00 82.50 619 ALA A O 1
ATOM 4583 N N . LEU A 1 620 ? 12.116 5.414 -8.931 1.00 85.31 620 LEU A N 1
ATOM 4584 C CA . LEU A 1 620 ? 11.424 4.786 -7.799 1.00 85.31 620 LEU A CA 1
ATOM 4585 C C . LEU A 1 620 ? 11.606 5.571 -6.488 1.00 85.31 620 LEU A C 1
ATOM 4587 O O . LEU A 1 620 ? 10.679 5.670 -5.685 1.00 85.31 620 LEU A O 1
ATOM 4591 N N . LYS A 1 621 ? 12.776 6.189 -6.275 1.00 83.44 621 LYS A N 1
ATOM 4592 C CA . LYS A 1 621 ? 13.039 7.044 -5.104 1.00 83.44 621 LYS A CA 1
ATOM 4593 C C . LYS A 1 621 ? 12.229 8.332 -5.097 1.00 83.44 621 LYS A C 1
ATOM 4595 O O . LYS A 1 621 ? 11.920 8.805 -4.007 1.00 83.44 621 LYS A O 1
ATOM 4600 N N . ASN A 1 622 ? 11.846 8.860 -6.252 1.00 79.00 622 ASN A N 1
ATOM 4601 C CA . ASN A 1 622 ? 11.037 10.076 -6.325 1.00 79.00 622 ASN A CA 1
ATOM 4602 C C . ASN A 1 622 ? 9.529 9.802 -6.265 1.00 79.00 622 ASN A C 1
ATOM 4604 O O . ASN A 1 622 ? 8.766 10.737 -6.081 1.00 79.00 622 ASN A O 1
ATOM 4608 N N . LEU A 1 623 ? 9.100 8.537 -6.345 1.00 79.81 623 LEU A N 1
ATOM 4609 C CA . LEU A 1 623 ? 7.689 8.163 -6.260 1.00 79.81 623 LEU A CA 1
ATOM 4610 C C . LEU A 1 623 ? 7.034 8.748 -4.994 1.00 79.81 623 LEU A C 1
ATOM 4612 O O . LEU A 1 623 ? 7.495 8.471 -3.875 1.00 79.81 623 LEU A O 1
ATOM 4616 N N . GLY A 1 624 ? 5.966 9.530 -5.189 1.00 67.50 624 GLY A N 1
ATOM 4617 C CA . GLY A 1 624 ? 5.165 10.140 -4.125 1.00 67.50 624 GLY A CA 1
ATOM 4618 C C . GLY A 1 624 ? 5.660 11.488 -3.586 1.00 67.50 624 GLY A C 1
ATOM 4619 O O . GLY A 1 624 ? 5.030 11.988 -2.647 1.00 67.50 624 GLY A O 1
ATOM 4620 N N . GLN A 1 625 ? 6.747 12.049 -4.133 1.00 72.19 625 GLN A N 1
ATOM 4621 C CA . GLN A 1 625 ? 7.263 13.397 -3.825 1.00 72.19 625 GLN A CA 1
ATOM 4622 C C . GLN A 1 625 ? 6.714 14.429 -4.809 1.00 72.19 625 GLN A C 1
ATOM 4624 O O . GLN A 1 625 ? 6.304 15.517 -4.340 1.00 72.19 625 GLN A O 1
#

Sequence (625 aa):
MGLQLFHFVYDTLMQKANDNTPGNSLFLPVALSGMKGSDGQLYLPLEGTDWNLDNIGGAQDISADMATSWFQALFPLLIKLSQQANPTPPVTQQMVDDAKAAVTYITSQRLNVVPYSGLGPDLEVSRIEIQGLANIQVSGEPPVVTTSNAGYTADITLNLNAYASTGLAWNQPLALAGPAQGTDATTSPPTPFKGLAFTLKQCLCFVDQKGNIVPPPPTLGLTPSPGHANGFDCLATGIALLKLSNAKVVASTTVSVASPIAALQIALDKIQLVAMQGATPTFTLQNLQYQSISPVPFPAYINTSVFYAPWSQFFKQVLSTGDAAQLLSGQVNGALMDQGNRGQVAQLLNHQLKNAFDEIFGSTQVAGSTVDTDANAVDKYLFDRARGALNDSGSYVYLPTLVLGSTSPVLEPYTAINLSIPGPFKTQVMGVNIALSGIVLQSLAITGLSNLVAPPDNIVFGTNQQASATLLLGTMNPGPTVNVKGSPRKVPSPPATASTPFTLNVQVNQNAPIPLGGTLNLSLQNNSNTLGIQTTLNASGDTPDDLELTYSQILLVAGDKDVVLTVTLPDDEAAYAMFINAFLSQSQLIEQVVSALNGYIADNLQQISDAATQFARSALKNLGQ

Mean predicted aligned error: 9.47 Å